Protein AF-R5ISE4-F1 (afdb_monomer)

Nearest PDB structures (foldseek):
  3pyw-assembly1_A  TM=7.118E-01  e=6.726E-05  Bacillus anthracis
  6bt4-assembly1_A  TM=6.914E-01  e=1.531E-04  Bacillus anthracis

pLDDT: mean 82.98, std 17.08, range [31.2, 98.56]

Secondary structure (DSSP, 8-state):
-HHHHHHHHHHHHHHHHHHHHTS--------SS-SS-EEEETT--EEEGGGTEEEETTTTEEEEES-EEE-TT-EESS-EEEEEEE-TT---EEEEEEEESEEEEEPPEE-STT-EEEEEEESEEEEEEE-TT-EEEEE---B-STT-EEEEEEESS-EEEEESSEEEEE--SSSEEEEEEESS-EEE-SSEEEEE-SSEEEEESS-EEE-SEEEEE-SS--EESEE-S-EEEEESS-----EE-S-B-S-EEEEE------------S-TTS-TTSTTHHHHHHHHHTTS---SSSS---TTSBPBHHHHHHHHHHHHHHHHHSS------SSTTHHHHHHHHHTTSS-GGGGG--HHHHTSBPBHHHHHHHHHTT-S-----S---TT-STT--TTSTTHHHHHHHHHTTS---BTTTTB--TTSBPBHHHHHHHHHHHH-GGG-------

Foldseek 3Di:
DLQVLVLVLLVVVLVVLQVVVVPVDDDDDDDLEDCDAAHEALPDWDDPVVQQWTADSPQLEIEGAVHHYAPQVDEAQAADENYEYYHNVLDADEHEYEFHAEYEFEWYEYDHAQYEWERYEHSHEYEYEEEQRTEYAFETEAYDHPSYYWERYEYAYEYEYAYQHEYEFFTYHDNYWEREEYAYEYYYHHHEYEAYTAAYSYDYVYAYEYPDEYEGEYAEDDAHQYYDEEYEYEYCYPHLDHHHHDYYPYHYHYDDPPDPDPDDDPCDLAPPQGSSDPLNVLLCLCVVLVLDDAPDSRHNQQFDFDFQLVLLQSLLQLLCCVPPVGGPFAADVVGSQSSQVSCCVQVLDDPCSNVDDPCNRRDFDFLQNSLSSNLSSDDDQDFQEDDDACLQPAAHPPDRCSVSVVSCCRSQLQQADDLQSHRRRGDGDGNSNSSSSSSCSNDVSSRDYDDHD

Structure (mmCIF, N/CA/C/O backbone):
data_AF-R5ISE4-F1
#
_entry.id   AF-R5ISE4-F1
#
loop_
_atom_site.group_PDB
_atom_site.id
_atom_site.type_symbol
_atom_site.label_atom_id
_atom_site.label_alt_id
_atom_site.label_comp_id
_atom_site.label_asym_id
_atom_site.label_entity_id
_atom_site.label_seq_id
_atom_site.pdbx_PDB_ins_code
_atom_site.Cartn_x
_atom_site.Cartn_y
_atom_site.Cartn_z
_atom_site.occupancy
_atom_site.B_iso_or_equiv
_atom_site.auth_seq_id
_atom_site.auth_comp_id
_atom_site.auth_asym_id
_atom_site.auth_atom_id
_atom_site.pdbx_PDB_model_num
ATOM 1 N N . MET A 1 1 ? 8.170 -8.467 8.537 1.00 49.06 1 MET A N 1
ATOM 2 C CA . MET A 1 1 ? 8.709 -7.917 9.807 1.00 49.06 1 MET A CA 1
ATOM 3 C C . MET A 1 1 ? 7.666 -7.138 10.604 1.00 49.06 1 MET A C 1
ATOM 5 O O . MET A 1 1 ? 7.560 -7.423 11.784 1.00 49.06 1 MET A O 1
ATOM 9 N N . LYS A 1 2 ? 6.871 -6.236 9.996 1.00 55.34 2 LYS A N 1
ATOM 10 C CA . LYS A 1 2 ? 5.809 -5.475 10.695 1.00 55.34 2 LYS A CA 1
ATOM 11 C C . LYS A 1 2 ? 4.768 -6.354 11.404 1.00 55.34 2 LYS A C 1
ATOM 13 O O . LYS A 1 2 ? 4.509 -6.132 12.576 1.00 55.34 2 LYS A O 1
ATOM 18 N N . HIS A 1 3 ? 4.282 -7.409 10.739 1.00 60.47 3 HIS A N 1
ATOM 19 C CA . HIS A 1 3 ? 3.345 -8.383 11.326 1.00 60.47 3 HIS A CA 1
ATOM 20 C C . HIS A 1 3 ? 3.852 -8.967 12.655 1.00 60.47 3 HIS A C 1
ATOM 22 O O . HIS A 1 3 ? 3.143 -8.899 13.637 1.00 60.47 3 HIS A O 1
ATOM 28 N N . ARG A 1 4 ? 5.130 -9.366 12.750 1.00 63.84 4 ARG A N 1
ATOM 29 C CA . ARG A 1 4 ? 5.734 -9.870 14.003 1.00 63.84 4 ARG A CA 1
ATOM 30 C C . ARG A 1 4 ? 5.903 -8.818 15.108 1.00 63.84 4 ARG A C 1
ATOM 32 O O . ARG A 1 4 ? 6.135 -9.201 16.248 1.00 63.84 4 ARG A O 1
ATOM 39 N N . LYS A 1 5 ? 5.857 -7.520 14.787 1.00 76.69 5 LYS A N 1
ATOM 40 C CA . LYS A 1 5 ? 5.962 -6.443 15.785 1.00 76.69 5 LYS A CA 1
ATOM 41 C C . LYS A 1 5 ? 4.611 -6.141 16.438 1.00 76.69 5 LYS A C 1
ATOM 43 O O . LYS A 1 5 ? 4.581 -5.916 17.638 1.00 76.69 5 LYS A O 1
ATOM 48 N N . ILE A 1 6 ? 3.507 -6.187 15.687 1.00 81.00 6 ILE A N 1
ATOM 49 C CA . ILE A 1 6 ? 2.167 -5.855 16.204 1.00 81.00 6 ILE A CA 1
ATOM 50 C C . ILE A 1 6 ? 1.746 -6.698 17.429 1.00 81.00 6 ILE A C 1
ATOM 52 O O . ILE A 1 6 ? 1.313 -6.081 18.402 1.00 81.00 6 ILE A O 1
ATOM 56 N N . PRO A 1 7 ? 1.919 -8.038 17.470 1.00 79.44 7 PRO A N 1
ATOM 57 C CA . PRO A 1 7 ? 1.552 -8.828 18.644 1.00 79.44 7 PRO A CA 1
ATOM 58 C C . PRO A 1 7 ? 2.314 -8.383 19.897 1.00 79.44 7 PRO A C 1
ATOM 60 O O . PRO A 1 7 ? 1.726 -8.241 20.967 1.00 79.44 7 PRO A O 1
ATOM 63 N N . SER A 1 8 ? 3.611 -8.086 19.762 1.00 80.56 8 SER A N 1
ATOM 64 C CA . SER A 1 8 ? 4.436 -7.577 20.865 1.00 80.56 8 SER A CA 1
ATOM 65 C C . SER A 1 8 ? 3.942 -6.223 21.385 1.00 80.56 8 SER A C 1
ATOM 67 O O . SER A 1 8 ? 3.982 -5.976 22.586 1.00 80.56 8 SER A O 1
ATOM 69 N N . LEU A 1 9 ? 3.453 -5.354 20.497 1.00 82.25 9 LEU A N 1
ATOM 70 C CA . LEU A 1 9 ? 2.948 -4.022 20.848 1.00 82.25 9 LEU A CA 1
ATOM 71 C C . LEU A 1 9 ? 1.523 -4.080 21.431 1.00 82.25 9 LEU A C 1
ATOM 73 O O . LEU A 1 9 ? 1.185 -3.307 22.323 1.00 82.25 9 LEU A O 1
ATOM 77 N N . LEU A 1 10 ? 0.690 -5.039 21.015 1.00 81.31 10 LEU A N 1
ATOM 78 C CA . LEU A 1 10 ? -0.605 -5.310 21.662 1.00 81.31 10 LEU A CA 1
ATOM 79 C C . LEU A 1 10 ? -0.458 -5.927 23.045 1.00 81.31 10 LEU A C 1
ATOM 81 O O . LEU A 1 10 ? -1.264 -5.639 23.928 1.00 81.31 10 LEU A O 1
ATOM 85 N N . LEU A 1 11 ? 0.598 -6.706 23.266 1.00 81.25 11 LEU A N 1
ATOM 86 C CA . LEU A 1 11 ? 0.964 -7.134 24.609 1.00 81.25 11 LEU A CA 1
ATOM 87 C C . LEU A 1 11 ? 1.366 -5.938 25.491 1.00 81.25 11 LEU A C 1
ATOM 89 O O . LEU A 1 11 ? 1.089 -5.929 26.684 1.00 81.25 11 LEU A O 1
ATOM 93 N N . ALA A 1 12 ? 1.960 -4.886 24.923 1.00 81.81 12 ALA A N 1
ATOM 94 C CA . ALA A 1 12 ? 2.208 -3.658 25.678 1.00 81.81 12 ALA A CA 1
ATOM 95 C C . ALA A 1 12 ? 0.903 -2.905 26.016 1.00 81.81 12 ALA A C 1
ATOM 97 O O . ALA A 1 12 ? 0.799 -2.309 27.085 1.00 81.81 12 ALA A O 1
ATOM 98 N N . LEU A 1 13 ? -0.121 -2.980 25.157 1.00 82.00 13 LEU A N 1
ATOM 99 C CA . LEU A 1 13 ? -1.455 -2.421 25.421 1.00 82.00 13 LEU A CA 1
ATOM 100 C C . LEU A 1 13 ? -2.214 -3.183 26.528 1.00 82.00 13 LEU A C 1
ATOM 102 O O . LEU A 1 13 ? -3.005 -2.568 27.245 1.00 82.00 13 LEU A O 1
ATOM 106 N N . SER A 1 14 ? -1.946 -4.479 26.743 1.00 81.50 14 SER A N 1
ATOM 107 C CA . SER A 1 14 ? -2.588 -5.248 27.825 1.00 81.50 14 SER A CA 1
ATOM 108 C C . SER A 1 14 ? -2.155 -4.807 29.223 1.00 81.50 14 SER A C 1
ATOM 110 O O . SER A 1 14 ? -2.958 -4.857 30.153 1.00 81.50 14 SER A O 1
ATOM 112 N N . LEU A 1 15 ? -0.937 -4.272 29.370 1.00 77.50 15 LEU A N 1
ATOM 113 C CA . LEU A 1 15 ? -0.469 -3.693 30.635 1.00 77.50 15 LEU A CA 1
ATOM 114 C C . LEU A 1 15 ? -1.393 -2.569 31.127 1.00 77.50 15 LEU A C 1
ATOM 116 O O . LEU A 1 15 ? -1.581 -2.423 32.333 1.00 77.50 15 LEU A O 1
ATOM 120 N N . LEU A 1 16 ? -2.018 -1.812 30.218 1.00 74.06 16 LEU A N 1
ATOM 121 C CA . LEU A 1 16 ? -2.935 -0.725 30.571 1.00 74.06 16 LEU A CA 1
ATOM 122 C C . LEU A 1 16 ? -4.167 -1.238 31.341 1.00 74.06 16 LEU A C 1
ATOM 124 O O . LEU A 1 16 ? -4.618 -0.595 32.289 1.00 74.06 16 LEU A O 1
ATOM 128 N N . VAL A 1 17 ? -4.669 -2.428 30.985 1.00 77.69 17 VAL A N 1
ATOM 129 C CA . VAL A 1 17 ? -5.784 -3.095 31.681 1.00 77.69 17 VAL A CA 1
ATOM 130 C C . VAL A 1 17 ? -5.353 -3.525 33.088 1.00 77.69 17 VAL A C 1
ATOM 132 O O . VAL A 1 17 ? -6.041 -3.223 34.066 1.00 77.69 17 VAL A O 1
ATOM 135 N N . SER A 1 18 ? -4.181 -4.157 33.193 1.00 69.25 18 SER A N 1
ATOM 136 C CA . SER A 1 18 ? -3.605 -4.658 34.449 1.00 69.25 18 SER A CA 1
ATOM 137 C C . SER A 1 18 ? -3.332 -3.533 35.463 1.00 69.25 18 SER A C 1
ATOM 139 O O . SER A 1 18 ? -3.743 -3.601 36.625 1.00 69.25 18 SER A O 1
ATOM 141 N N . LEU A 1 19 ? -2.708 -2.432 35.018 1.00 63.97 19 LEU A N 1
ATOM 142 C CA . LEU A 1 19 ? -2.394 -1.274 35.864 1.00 63.97 19 LEU A CA 1
ATOM 143 C C . LEU A 1 19 ? -3.653 -0.564 36.378 1.00 63.97 19 LEU A C 1
ATOM 145 O O . LEU A 1 19 ? -3.707 -0.191 37.550 1.00 63.97 19 LEU A O 1
ATOM 149 N N . CYS A 1 20 ? -4.680 -0.399 35.544 1.00 59.84 20 CYS A N 1
ATOM 150 C CA . CYS A 1 20 ? -5.935 0.225 35.963 1.00 59.84 20 CYS A CA 1
ATOM 151 C C . CYS A 1 20 ? -6.769 -0.675 36.887 1.00 59.84 20 CYS A C 1
ATOM 153 O O . CYS A 1 20 ? -7.448 -0.157 37.767 1.00 59.84 20 CYS A O 1
ATOM 155 N N . ALA A 1 21 ? -6.684 -2.006 36.785 1.00 56.28 21 ALA A N 1
ATOM 156 C CA . ALA A 1 21 ? -7.348 -2.901 37.737 1.00 56.28 21 ALA A CA 1
ATOM 157 C C . ALA A 1 21 ? -6.797 -2.766 39.173 1.00 56.28 21 ALA A C 1
ATOM 159 O O . ALA A 1 21 ? -7.531 -2.969 40.143 1.00 56.28 21 ALA A O 1
ATOM 160 N N . ALA A 1 22 ? -5.527 -2.365 39.324 1.00 50.56 22 ALA A N 1
ATOM 161 C CA . ALA A 1 22 ? -4.920 -2.071 40.623 1.00 50.56 22 ALA A CA 1
ATOM 162 C C . ALA A 1 22 ? -5.408 -0.743 41.243 1.00 50.56 22 ALA A C 1
ATOM 164 O O . ALA A 1 22 ? -5.290 -0.546 42.454 1.00 50.56 22 ALA A O 1
ATOM 165 N N . PHE A 1 23 ? -5.999 0.149 40.440 1.00 49.22 23 PHE A N 1
ATOM 166 C CA . PHE A 1 23 ? -6.539 1.437 40.868 1.00 49.22 23 PHE A CA 1
ATOM 167 C C . PHE A 1 23 ? -7.982 1.566 40.386 1.00 49.22 23 PHE A C 1
ATOM 169 O O . PHE A 1 23 ? -8.216 2.059 39.291 1.00 49.22 23 PHE A O 1
ATOM 176 N N . ALA A 1 24 ? -8.954 1.148 41.205 1.00 39.16 24 ALA A N 1
ATOM 177 C CA . ALA A 1 24 ? -10.378 1.309 40.902 1.00 39.16 24 ALA A CA 1
ATOM 178 C C . ALA A 1 24 ? -10.687 2.764 40.490 1.00 39.16 24 ALA A C 1
ATOM 180 O O . ALA A 1 24 ? -10.786 3.662 41.332 1.00 39.16 24 ALA A O 1
ATOM 181 N N . LEU A 1 25 ? -10.781 3.006 39.181 1.00 44.25 25 LEU A N 1
ATOM 182 C CA . LEU A 1 25 ? -11.012 4.322 38.609 1.00 44.25 25 LEU A CA 1
ATOM 183 C C . LEU A 1 25 ? -12.498 4.627 38.729 1.00 44.25 25 LEU A C 1
ATOM 185 O O . LEU A 1 25 ? -13.343 4.069 38.039 1.00 44.25 25 LEU A O 1
ATOM 189 N N . ASN A 1 26 ? -12.806 5.522 39.659 1.00 39.78 26 ASN A N 1
ATOM 190 C CA . ASN A 1 26 ? -14.136 6.066 39.852 1.00 39.78 26 ASN A CA 1
ATOM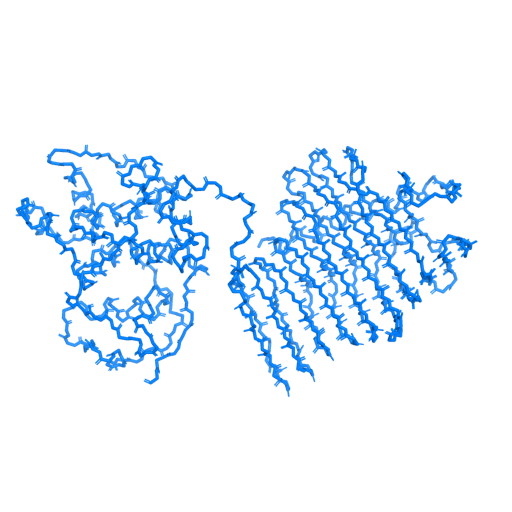 191 C C . ASN A 1 26 ? -14.434 7.009 38.671 1.00 39.78 26 ASN A C 1
ATOM 193 O O . ASN A 1 26 ? -13.916 8.126 38.622 1.00 39.78 26 ASN A O 1
ATOM 197 N N . VAL A 1 27 ? -15.204 6.550 37.684 1.00 47.09 27 VAL A N 1
ATOM 198 C CA . VAL A 1 27 ? -15.584 7.371 36.529 1.00 47.09 27 VAL A CA 1
ATOM 199 C C . VAL A 1 27 ? -16.669 8.363 36.947 1.00 47.09 27 VAL A C 1
ATOM 201 O O . VAL A 1 27 ? -17.799 7.985 37.245 1.00 47.09 27 VAL A O 1
ATOM 204 N N . GLY A 1 28 ? -16.312 9.647 36.967 1.00 35.69 28 GLY A N 1
ATOM 205 C CA . GLY A 1 28 ? -17.230 10.756 37.191 1.00 35.69 28 GLY A CA 1
ATOM 206 C C . GLY A 1 28 ? -17.360 11.671 35.971 1.00 35.69 28 GLY A C 1
ATOM 207 O O . GLY A 1 28 ? -16.357 12.120 35.425 1.00 35.69 28 GLY A O 1
ATOM 208 N N . ALA A 1 29 ? -18.620 12.007 35.688 1.00 34.38 29 ALA A N 1
ATOM 209 C CA . ALA A 1 29 ? -19.163 13.123 34.910 1.00 34.38 29 ALA A CA 1
ATOM 210 C C . ALA A 1 29 ? -19.254 13.002 33.375 1.00 34.38 29 ALA A C 1
ATOM 212 O O . ALA A 1 29 ? -18.267 13.017 32.642 1.00 34.38 29 ALA A O 1
ATOM 213 N N . ALA A 1 30 ? -20.517 13.065 32.939 1.00 38.28 30 ALA A N 1
ATOM 214 C CA . ALA A 1 30 ? -20.996 13.301 31.592 1.00 38.28 30 ALA A CA 1
ATOM 215 C C . ALA A 1 30 ? -20.390 14.580 31.001 1.00 38.28 30 ALA A C 1
ATOM 217 O O . ALA A 1 30 ? -20.840 15.695 31.273 1.00 38.28 30 ALA A O 1
ATOM 218 N N . ASN A 1 31 ? -19.374 14.413 30.166 1.00 41.75 31 ASN A N 1
ATOM 219 C CA . ASN A 1 31 ? -18.958 15.429 29.221 1.00 41.75 31 ASN A CA 1
ATOM 220 C C . ASN A 1 31 ? -18.571 14.717 27.926 1.00 41.75 31 ASN A C 1
ATOM 222 O O . ASN A 1 31 ? -17.892 13.694 27.951 1.00 41.75 31 ASN A O 1
ATOM 226 N N . THR A 1 32 ? -19.004 15.252 26.787 1.00 51.47 32 THR A N 1
ATOM 227 C CA . THR A 1 32 ? -18.749 14.686 25.448 1.00 51.47 32 THR A CA 1
ATOM 228 C C . THR A 1 32 ? -17.256 14.590 25.099 1.00 51.47 32 THR A C 1
ATOM 230 O O . THR A 1 32 ? -16.881 13.938 24.131 1.00 51.47 32 THR A O 1
ATOM 233 N N . THR A 1 33 ? -16.401 15.228 25.901 1.00 54.75 33 THR A N 1
ATOM 234 C CA . THR A 1 33 ? -14.941 15.133 25.882 1.00 54.75 33 THR A CA 1
ATOM 235 C C . THR A 1 33 ? -14.507 14.514 27.210 1.00 54.75 33 THR A C 1
ATOM 237 O O . THR A 1 33 ? -14.440 15.211 28.224 1.00 54.75 33 THR A O 1
ATOM 240 N N . ARG A 1 34 ? -14.278 13.195 27.244 1.00 64.25 34 ARG A N 1
ATOM 241 C CA . ARG A 1 34 ? -13.720 12.537 28.437 1.00 64.25 34 ARG A CA 1
ATOM 242 C C . ARG A 1 34 ? -12.203 12.665 28.390 1.00 64.25 34 ARG A C 1
ATOM 244 O O . ARG A 1 34 ? -11.579 12.291 27.406 1.00 64.25 34 ARG A O 1
ATOM 251 N N . GLU A 1 35 ? -11.607 13.176 29.461 1.00 68.88 35 GLU A N 1
ATOM 252 C CA . GLU A 1 35 ? -10.146 13.306 29.580 1.00 68.88 35 GLU A CA 1
ATOM 253 C C . GLU A 1 35 ? -9.463 11.984 29.977 1.00 68.88 35 GLU A C 1
ATOM 255 O O . GLU A 1 35 ? -8.236 11.864 29.935 1.00 68.88 35 GLU A O 1
ATOM 260 N N . SER A 1 36 ? -10.245 10.968 30.351 1.00 74.06 36 SER A N 1
ATOM 261 C CA . SER A 1 36 ? -9.769 9.647 30.758 1.00 74.06 36 SER A CA 1
ATOM 262 C C . SER A 1 36 ? -10.222 8.542 29.809 1.00 74.06 36 SER A C 1
ATOM 264 O O . SER A 1 36 ? -11.260 8.635 29.148 1.00 74.06 36 SER A O 1
ATOM 266 N N . ASP A 1 37 ? -9.407 7.496 29.769 1.00 81.44 37 ASP A N 1
ATOM 267 C CA . ASP A 1 37 ? -9.650 6.255 29.041 1.00 81.44 37 ASP A CA 1
ATOM 268 C C . ASP A 1 37 ? -10.729 5.430 29.765 1.00 81.44 37 ASP A C 1
ATOM 270 O O . ASP A 1 37 ? -10.844 5.478 30.995 1.00 81.44 37 ASP A O 1
ATOM 274 N N . LEU A 1 38 ? -11.553 4.694 29.013 1.00 86.31 38 LEU A N 1
ATOM 275 C CA . LEU A 1 38 ? -12.547 3.783 29.575 1.00 86.31 38 LEU A CA 1
ATOM 276 C C . LEU A 1 38 ? -11.943 2.383 29.708 1.00 86.31 38 LEU A C 1
ATOM 278 O O . LEU A 1 38 ? -11.849 1.648 28.729 1.00 86.31 38 LEU A O 1
ATOM 282 N N . VAL A 1 39 ? -11.560 2.005 30.925 1.00 86.81 39 VAL A N 1
ATOM 283 C CA . VAL A 1 39 ? -11.027 0.668 31.204 1.00 86.81 39 VAL A CA 1
ATOM 284 C C . VAL A 1 39 ? -12.102 -0.183 31.870 1.00 86.81 39 VAL A C 1
ATOM 286 O O . VAL A 1 39 ? -12.557 0.147 32.961 1.00 86.81 39 VAL A O 1
ATOM 289 N N . LEU A 1 40 ? -12.510 -1.267 31.211 1.00 87.88 40 LEU A N 1
ATOM 290 C CA . LEU A 1 40 ? -13.569 -2.173 31.657 1.00 87.88 40 LEU A CA 1
ATOM 291 C C . LEU A 1 40 ? -12.972 -3.524 32.049 1.00 87.88 40 LEU A C 1
ATOM 293 O O . LEU A 1 40 ? -12.236 -4.137 31.275 1.00 87.88 40 LEU A O 1
ATOM 297 N N . VAL A 1 41 ? -13.315 -4.007 33.243 1.00 85.81 41 VAL A N 1
ATOM 298 C CA . VAL A 1 41 ? -12.778 -5.264 33.783 1.00 85.81 41 VAL A CA 1
ATOM 299 C C . VAL A 1 41 ? -13.872 -6.296 34.048 1.00 85.81 41 VAL A C 1
ATOM 301 O O . VAL A 1 41 ? -14.972 -5.957 34.488 1.00 85.81 41 VAL A O 1
ATOM 304 N N . SER A 1 42 ? -13.565 -7.576 33.831 1.00 80.75 42 SER A N 1
ATOM 305 C CA . SER A 1 42 ? -14.501 -8.713 33.965 1.00 80.75 42 SER A CA 1
ATOM 306 C C . SER A 1 42 ? -14.997 -9.012 35.389 1.00 80.75 42 SER A C 1
ATOM 308 O O . SER A 1 42 ? -15.737 -9.970 35.603 1.00 80.75 42 SER A O 1
ATOM 310 N N . THR A 1 43 ? -14.630 -8.204 36.383 1.00 82.38 43 THR A N 1
ATOM 311 C CA . THR A 1 43 ? -15.027 -8.396 37.786 1.00 82.38 43 THR A CA 1
ATOM 312 C C . THR A 1 43 ? -16.117 -7.437 38.258 1.00 82.38 43 THR A C 1
ATOM 314 O O . THR A 1 43 ? -16.817 -7.758 39.216 1.00 82.38 43 THR A O 1
ATOM 317 N N . ASN A 1 44 ? -16.304 -6.292 37.587 1.00 80.12 44 ASN A N 1
ATOM 318 C CA . ASN A 1 44 ? -17.215 -5.232 38.027 1.00 80.12 44 ASN A CA 1
ATOM 319 C C . ASN A 1 44 ? -18.085 -4.739 36.871 1.00 80.12 44 ASN A C 1
ATOM 321 O O . ASN A 1 44 ? -17.570 -4.341 35.835 1.00 80.12 44 ASN A O 1
ATOM 325 N N . SER A 1 45 ? -19.408 -4.745 37.052 1.00 84.06 45 SER A N 1
ATOM 326 C CA . SER A 1 45 ? -20.340 -4.174 36.069 1.00 84.06 45 SER A CA 1
ATOM 327 C C . SER A 1 45 ? -20.485 -2.666 36.261 1.00 84.06 45 SER A C 1
ATOM 329 O O . SER A 1 45 ? -20.544 -2.190 37.394 1.00 84.06 45 SER A O 1
ATOM 331 N N . GLU A 1 46 ? -20.655 -1.931 35.166 1.00 83.06 46 GLU A N 1
ATOM 332 C CA . GLU A 1 46 ? -20.839 -0.478 35.163 1.00 83.06 46 GLU A CA 1
ATOM 333 C C . GLU A 1 46 ? -22.055 -0.103 34.311 1.00 83.06 46 GLU A C 1
ATOM 335 O O . GLU A 1 46 ? -22.219 -0.569 33.187 1.00 83.06 46 GLU A O 1
ATOM 340 N N . LYS A 1 47 ? -22.962 0.723 34.840 1.00 78.81 47 LYS A N 1
ATOM 341 C CA . LYS A 1 47 ? -24.224 1.063 34.162 1.00 78.81 47 LYS A CA 1
ATOM 342 C C . LYS A 1 47 ? -24.354 2.570 34.005 1.00 78.81 47 LYS A C 1
ATOM 344 O O . LYS A 1 47 ? -24.909 3.226 34.879 1.00 78.81 47 LYS A O 1
ATOM 349 N N . ASN A 1 48 ? -23.911 3.091 32.865 1.00 80.56 48 ASN A N 1
ATOM 350 C CA . ASN A 1 48 ? -23.938 4.518 32.546 1.00 80.56 48 ASN A CA 1
ATOM 351 C C . ASN A 1 48 ? -24.774 4.787 31.289 1.00 80.56 48 ASN A C 1
ATOM 353 O O . ASN A 1 48 ? -24.350 5.473 30.363 1.00 80.56 48 ASN A O 1
ATOM 357 N N . ALA A 1 49 ? -26.008 4.271 31.266 1.00 73.75 49 ALA A N 1
ATOM 358 C CA . ALA A 1 49 ? -26.911 4.425 30.122 1.00 73.75 49 ALA A CA 1
ATOM 359 C C . ALA A 1 49 ? -27.175 5.899 29.748 1.00 73.75 49 ALA A C 1
ATOM 361 O O . ALA A 1 49 ? -27.437 6.193 28.589 1.00 73.75 49 ALA A O 1
ATOM 362 N N . GLY A 1 50 ? -27.066 6.832 30.705 1.00 77.06 50 GLY A N 1
ATOM 363 C CA . GLY A 1 50 ? -27.161 8.274 30.440 1.00 77.06 50 GLY A CA 1
ATOM 364 C C . GLY A 1 50 ? -26.001 8.849 29.616 1.00 77.06 50 GLY A C 1
ATOM 365 O O . GLY A 1 50 ? -26.155 9.912 29.027 1.00 77.06 50 GLY A O 1
ATOM 366 N N . GLU A 1 51 ? -24.869 8.148 29.549 1.00 81.06 51 GLU A N 1
ATOM 367 C CA . GLU A 1 51 ? -23.728 8.459 28.680 1.00 81.06 51 GLU A CA 1
ATOM 368 C C . GLU A 1 51 ? -23.711 7.581 27.419 1.00 81.06 51 GLU A C 1
ATOM 370 O O . GLU A 1 51 ? -22.765 7.649 26.641 1.00 81.06 51 GLU A O 1
ATOM 375 N N . GLY A 1 52 ? -24.736 6.746 27.217 1.00 88.81 52 GLY A N 1
ATOM 376 C CA . GLY A 1 52 ? -24.854 5.872 26.054 1.00 88.81 52 GLY A CA 1
ATOM 377 C C . GLY A 1 52 ? -24.068 4.565 26.153 1.00 88.81 52 GLY A C 1
ATOM 378 O O . GLY A 1 52 ? -23.826 3.940 25.129 1.00 88.81 52 GLY A O 1
ATOM 379 N N . TRP A 1 53 ? -23.645 4.115 27.342 1.00 92.94 53 TRP A N 1
ATOM 380 C CA . TRP A 1 53 ? -22.918 2.843 27.454 1.00 92.94 53 TRP A CA 1
ATOM 381 C C . TRP A 1 53 ? -23.190 2.062 28.747 1.00 92.94 53 TRP A C 1
ATOM 383 O O . TRP A 1 53 ? -23.476 2.621 29.808 1.00 92.94 53 TRP A O 1
ATOM 393 N N . THR A 1 54 ? -23.091 0.734 28.680 1.00 93.19 54 THR A N 1
ATOM 394 C CA . THR A 1 54 ? -23.151 -0.151 29.857 1.00 93.19 54 THR A CA 1
ATOM 395 C C . THR A 1 54 ? -22.208 -1.334 29.705 1.00 93.19 54 THR A C 1
ATOM 397 O O . THR A 1 54 ? -22.152 -1.930 28.635 1.00 93.19 54 THR A O 1
ATOM 400 N N . TRP A 1 55 ? -21.554 -1.731 30.789 1.00 93.94 55 TRP A N 1
ATOM 401 C CA . TRP A 1 55 ? -20.723 -2.922 30.899 1.00 93.94 55 TRP A CA 1
ATOM 402 C C . TRP A 1 55 ? -21.344 -3.930 31.874 1.00 93.94 55 TRP A C 1
ATOM 404 O O . TRP A 1 55 ? -21.549 -3.631 33.053 1.00 93.94 55 TRP A O 1
ATOM 414 N N . ASP A 1 56 ? -21.641 -5.131 31.389 1.00 94.38 56 ASP A N 1
ATOM 415 C CA . ASP A 1 56 ? -22.055 -6.276 32.197 1.00 94.38 56 ASP A CA 1
ATOM 416 C C . ASP A 1 56 ? -20.882 -7.254 32.308 1.00 94.38 56 ASP A C 1
ATOM 418 O O . ASP A 1 56 ? -20.580 -7.994 31.374 1.00 94.38 56 ASP A O 1
ATOM 422 N N . ALA A 1 57 ? -20.221 -7.256 33.464 1.00 90.38 57 ALA A N 1
ATOM 423 C CA . ALA A 1 57 ? -19.075 -8.121 33.728 1.00 90.38 57 ALA A CA 1
ATOM 424 C C . ALA A 1 57 ? -19.451 -9.609 33.835 1.00 90.38 57 ALA A C 1
ATOM 426 O O . ALA A 1 57 ? -18.621 -10.467 33.562 1.00 90.38 57 ALA A O 1
ATOM 427 N N . GLY A 1 58 ? -20.698 -9.933 34.202 1.00 90.62 58 GLY A N 1
ATOM 428 C CA . GLY A 1 58 ? -21.151 -11.322 34.317 1.00 90.62 58 GLY A CA 1
ATOM 429 C C . GLY A 1 58 ? -21.311 -12.008 32.960 1.00 90.62 58 GLY A C 1
ATOM 430 O O . GLY A 1 58 ? -21.188 -13.226 32.864 1.00 90.62 58 GLY A O 1
ATOM 431 N N . THR A 1 59 ? -21.566 -11.221 31.916 1.00 94.81 59 THR A N 1
ATOM 432 C CA . THR A 1 59 ? -21.674 -11.685 30.524 1.00 94.81 59 THR A CA 1
ATOM 433 C C . THR A 1 59 ? -20.563 -11.145 29.621 1.00 94.81 59 THR A C 1
ATOM 435 O O . THR A 1 59 ? -20.614 -11.370 28.414 1.00 94.81 59 THR A O 1
ATOM 438 N N . CYS A 1 60 ? -19.595 -10.408 30.177 1.00 95.44 60 CYS A N 1
ATOM 439 C CA . CYS A 1 60 ? -18.557 -9.671 29.448 1.00 95.44 60 CYS A CA 1
ATOM 440 C C . CYS A 1 60 ? -19.114 -8.880 28.250 1.00 95.44 60 CYS A C 1
ATOM 442 O O . CYS A 1 60 ? -18.577 -8.917 27.141 1.00 95.44 60 CYS A O 1
ATOM 444 N N . THR A 1 61 ? -20.236 -8.188 28.467 1.00 97.19 61 THR A N 1
ATOM 445 C CA . THR A 1 61 ? -20.962 -7.483 27.408 1.00 97.19 61 THR A CA 1
ATOM 446 C C . THR A 1 61 ? -20.887 -5.970 27.584 1.00 97.19 61 THR A C 1
ATOM 448 O O . THR A 1 61 ? -21.398 -5.420 28.560 1.00 97.19 61 THR A O 1
ATOM 451 N N . LEU A 1 62 ? -20.310 -5.282 26.598 1.00 97.31 62 LEU A N 1
ATOM 452 C CA . LEU A 1 62 ? -20.369 -3.828 26.456 1.00 97.31 62 LEU A CA 1
ATOM 453 C C . LEU A 1 62 ? -21.516 -3.471 25.509 1.00 97.31 62 LEU A C 1
ATOM 455 O O . LEU A 1 62 ? -21.512 -3.875 24.356 1.00 97.31 62 LEU A O 1
ATOM 459 N N . THR A 1 63 ? -22.496 -2.699 25.962 1.00 97.06 63 THR A N 1
ATOM 460 C CA . THR A 1 63 ? -23.498 -2.088 25.077 1.00 97.06 63 THR A CA 1
ATOM 461 C C . THR A 1 63 ? -23.137 -0.630 24.849 1.00 97.06 63 THR A C 1
ATOM 463 O O . THR A 1 63 ? -22.942 0.092 25.824 1.00 97.06 63 THR A O 1
ATOM 466 N N . LEU A 1 64 ? -23.077 -0.213 23.586 1.00 96.44 64 LEU A N 1
ATOM 467 C CA . LEU A 1 64 ? -22.946 1.172 23.145 1.00 96.44 64 LEU A CA 1
ATOM 468 C C . LEU A 1 64 ? -24.252 1.580 22.453 1.00 96.44 64 LEU A C 1
ATOM 470 O O . LEU A 1 64 ? -24.710 0.890 21.544 1.00 96.44 64 LEU A O 1
ATOM 474 N N . ASP A 1 65 ? -24.871 2.656 22.919 1.00 95.25 65 ASP A N 1
ATOM 475 C CA . ASP A 1 65 ? -26.148 3.177 22.444 1.00 95.25 65 ASP A CA 1
ATOM 476 C C . ASP A 1 65 ? -26.056 4.694 22.288 1.00 95.25 65 ASP A C 1
ATOM 478 O O . ASP A 1 65 ? -26.122 5.433 23.272 1.00 95.25 65 ASP A O 1
ATOM 482 N N . ASN A 1 66 ? -25.869 5.152 21.048 1.00 93.75 66 ASN A N 1
ATOM 483 C CA . ASN A 1 66 ? -25.594 6.557 20.733 1.00 93.75 66 ASN A CA 1
ATOM 484 C C . ASN A 1 66 ? -24.383 7.119 21.512 1.00 93.75 66 ASN A C 1
ATOM 486 O O . ASN A 1 66 ? -24.367 8.272 21.953 1.00 93.75 66 ASN A O 1
ATOM 490 N N . PHE A 1 67 ? -23.374 6.273 21.727 1.00 93.38 67 PHE A N 1
ATOM 491 C CA . PHE A 1 67 ? -22.198 6.581 22.528 1.00 93.38 67 PHE A CA 1
ATOM 492 C C . PHE A 1 67 ? -21.218 7.476 21.769 1.00 93.38 67 PHE A C 1
ATOM 494 O O . PHE A 1 67 ? -20.857 7.186 20.632 1.00 93.38 67 PHE A O 1
ATOM 501 N N . THR A 1 68 ? -20.697 8.523 22.409 1.00 91.31 68 THR A N 1
ATOM 502 C CA . THR A 1 68 ? -19.569 9.291 21.865 1.00 91.31 68 THR A CA 1
ATOM 503 C C . THR A 1 68 ? -18.491 9.492 22.918 1.00 91.31 68 THR A C 1
ATOM 505 O O . THR A 1 68 ? -18.711 10.149 23.933 1.00 91.31 68 THR A O 1
ATOM 508 N N . LEU A 1 69 ? -17.302 8.976 22.621 1.00 89.69 69 LEU A N 1
ATOM 509 C CA . LEU A 1 69 ? -16.059 9.266 23.319 1.00 89.69 69 LEU A CA 1
ATOM 510 C C . LEU A 1 69 ? -15.127 9.997 22.361 1.00 89.69 69 LEU A C 1
ATOM 512 O O . LEU A 1 69 ? -14.689 9.412 21.373 1.00 89.69 69 LEU A O 1
ATOM 516 N N . ASP A 1 70 ? -14.825 11.262 22.648 1.00 88.62 70 ASP A N 1
ATOM 517 C CA . ASP A 1 70 ? -13.903 12.053 21.836 1.00 88.62 70 ASP A CA 1
ATOM 518 C C . ASP A 1 70 ? -12.717 12.556 22.663 1.00 88.62 70 ASP A C 1
ATOM 520 O O . ASP A 1 70 ? -12.856 13.441 23.510 1.00 88.62 70 ASP A O 1
ATOM 524 N N . GLN A 1 71 ? -11.550 11.964 22.417 1.00 88.56 71 GLN A N 1
ATOM 525 C CA . GLN A 1 71 ? -10.276 12.321 23.034 1.00 88.56 71 GLN A CA 1
ATOM 526 C C . GLN A 1 71 ? -9.307 12.976 22.037 1.00 88.56 71 GLN A C 1
ATOM 528 O O . GLN A 1 71 ? -8.122 13.100 22.340 1.00 88.56 71 GLN A O 1
ATOM 533 N N . SER A 1 72 ? -9.763 13.422 20.859 1.00 86.00 72 SER A N 1
ATOM 534 C CA . SER A 1 72 ? -8.870 13.889 19.783 1.00 86.00 72 SER A CA 1
ATOM 535 C C . SER A 1 72 ? -7.985 15.085 20.162 1.00 86.00 72 SER A C 1
ATOM 537 O O . SER A 1 72 ? -6.992 15.363 19.495 1.00 86.00 72 SER A O 1
ATOM 539 N N . GLY A 1 73 ? -8.373 15.843 21.193 1.00 84.19 73 GLY A N 1
ATOM 540 C CA . GLY A 1 73 ? -7.604 16.969 21.727 1.00 84.19 73 GLY A CA 1
ATOM 541 C C . GLY A 1 73 ? -6.534 16.578 22.750 1.00 84.19 73 GLY A C 1
ATOM 542 O O . GLY A 1 73 ? -5.777 17.445 23.185 1.00 84.19 73 GLY A O 1
ATOM 543 N N . LEU A 1 74 ? -6.473 15.308 23.163 1.00 85.06 74 LEU A N 1
ATOM 544 C CA . LEU A 1 74 ? -5.526 14.830 24.164 1.00 85.06 74 LEU A CA 1
ATOM 545 C C . LEU A 1 74 ? -4.209 14.406 23.513 1.00 85.06 74 LEU A C 1
ATOM 547 O O . LEU A 1 74 ? -4.181 13.758 22.468 1.00 85.06 74 LEU A O 1
ATOM 551 N N . SER A 1 75 ? -3.111 14.741 24.185 1.00 85.56 75 SER A N 1
ATOM 552 C CA . SER A 1 75 ? -1.760 14.304 23.842 1.00 85.56 75 SER A CA 1
ATOM 553 C C . SER A 1 75 ? -1.083 13.784 25.105 1.00 85.56 75 SER A C 1
ATOM 555 O O . SER A 1 75 ? -0.719 14.573 25.978 1.00 85.56 75 SER A O 1
ATOM 557 N N . ARG A 1 76 ? -0.919 12.465 25.218 1.00 83.69 76 ARG A N 1
ATOM 558 C CA . ARG A 1 76 ? -0.371 11.804 26.411 1.00 83.69 76 ARG A CA 1
ATOM 559 C C . ARG A 1 76 ? 1.102 11.435 26.219 1.00 83.69 76 ARG A C 1
ATOM 561 O O . ARG A 1 76 ? 1.553 11.165 25.111 1.00 83.69 76 ARG A O 1
ATOM 568 N N . ALA A 1 77 ? 1.860 11.415 27.312 1.00 82.19 77 ALA A N 1
ATOM 569 C CA . ALA A 1 77 ? 3.266 11.004 27.295 1.00 82.19 77 ALA A CA 1
ATOM 570 C C . ALA A 1 77 ? 3.455 9.475 27.332 1.00 82.19 77 ALA A C 1
ATOM 572 O O . ALA A 1 77 ? 4.590 9.015 27.249 1.00 82.19 77 ALA A O 1
ATOM 573 N N . GLU A 1 78 ? 2.365 8.716 27.455 1.00 81.94 78 GLU A N 1
ATOM 574 C CA . GLU A 1 78 ? 2.328 7.266 27.672 1.00 8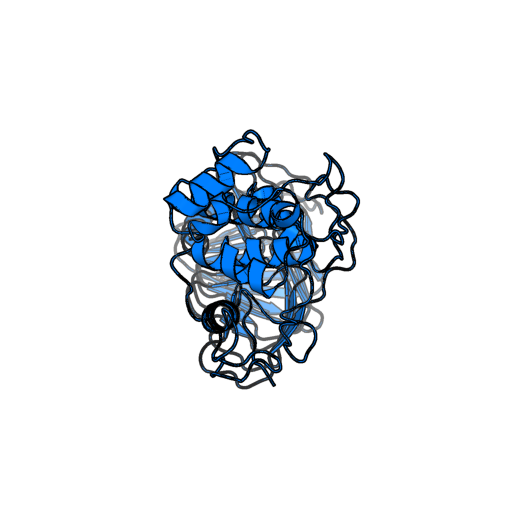1.94 78 GLU A CA 1
ATOM 575 C C . GLU A 1 78 ? 1.288 6.619 26.742 1.00 81.94 78 GLU A C 1
ATOM 577 O O . GLU A 1 78 ? 0.433 7.319 26.187 1.00 81.94 78 GLU A O 1
ATOM 582 N N . THR A 1 79 ? 1.363 5.293 26.588 1.00 85.25 79 THR A N 1
ATOM 583 C CA . THR A 1 79 ? 0.376 4.467 25.874 1.00 85.25 79 THR A CA 1
ATOM 584 C C . THR A 1 79 ? -1.052 4.729 26.356 1.00 85.25 79 THR A C 1
ATOM 586 O O . THR A 1 79 ? -1.288 4.937 27.545 1.00 85.25 79 THR A O 1
ATOM 589 N N . SER A 1 80 ? -2.012 4.725 25.430 1.00 85.06 80 SER A N 1
ATOM 590 C CA . SER A 1 80 ? -3.412 5.049 25.710 1.00 85.06 80 SER A CA 1
ATOM 591 C C . SER A 1 80 ? -4.372 4.285 24.810 1.00 85.06 80 SER A C 1
ATOM 593 O O . SER A 1 80 ? -4.135 4.126 23.610 1.00 85.06 80 SER A O 1
ATOM 595 N N . CYS A 1 81 ? -5.481 3.851 25.405 1.00 89.19 81 CYS A N 1
ATOM 596 C CA . CYS A 1 81 ? -6.592 3.195 24.727 1.00 89.19 81 CYS A CA 1
ATOM 597 C C . CYS A 1 81 ? -7.873 3.936 25.084 1.00 89.19 81 CYS A C 1
ATOM 599 O O . CYS A 1 81 ? -8.244 3.926 26.253 1.00 89.19 81 CYS A O 1
ATOM 601 N N . ALA A 1 82 ? -8.605 4.502 24.124 1.00 91.38 82 ALA A N 1
ATOM 602 C CA . ALA A 1 82 ? -9.864 5.173 24.464 1.00 91.38 82 ALA A CA 1
ATOM 603 C C . ALA A 1 82 ? -10.839 4.213 25.170 1.00 91.38 82 ALA A C 1
ATOM 605 O O . ALA A 1 82 ? -11.471 4.596 26.156 1.00 91.38 82 ALA A O 1
ATOM 606 N N . ILE A 1 83 ? -10.895 2.954 24.724 1.00 92.88 83 ILE A N 1
ATOM 607 C CA . ILE A 1 83 ? -11.511 1.851 25.465 1.00 92.88 83 ILE A CA 1
ATOM 608 C C . ILE A 1 83 ? -10.534 0.676 25.559 1.00 92.88 83 ILE A C 1
ATOM 610 O O . ILE A 1 83 ? -9.993 0.243 24.542 1.00 92.88 83 ILE A O 1
ATOM 614 N N . ALA A 1 84 ? -10.350 0.123 26.757 1.00 91.88 84 ALA A N 1
ATOM 615 C CA . ALA A 1 84 ? -9.621 -1.124 26.984 1.00 91.88 84 ALA A CA 1
ATOM 616 C C . ALA A 1 84 ? -10.473 -2.099 27.806 1.00 91.88 84 ALA A C 1
ATOM 618 O O . ALA A 1 84 ? -11.052 -1.707 28.817 1.00 91.88 84 ALA A O 1
ATOM 619 N N . ILE A 1 85 ? -10.554 -3.361 27.382 1.00 92.75 85 ILE A N 1
ATOM 620 C CA . ILE A 1 85 ? -11.377 -4.393 28.030 1.00 92.75 85 ILE A CA 1
ATOM 621 C C . ILE A 1 85 ? -10.528 -5.636 28.296 1.00 92.75 85 ILE A C 1
ATOM 623 O O . ILE A 1 85 ? -9.835 -6.110 27.396 1.00 92.75 85 ILE A O 1
ATOM 627 N N . GLY A 1 86 ? -10.601 -6.193 29.504 1.00 91.19 86 GLY A N 1
ATOM 628 C CA . GLY A 1 86 ? -9.909 -7.441 29.833 1.00 91.19 86 GLY A CA 1
ATOM 629 C C . GLY A 1 86 ? -10.170 -7.939 31.252 1.00 91.19 86 GLY A C 1
ATOM 630 O O . GLY A 1 86 ? -11.029 -7.417 31.968 1.00 91.19 86 GLY A O 1
ATOM 631 N N . ALA A 1 87 ? -9.433 -8.968 31.663 1.00 87.31 87 ALA A N 1
ATOM 632 C CA . ALA A 1 87 ? -9.448 -9.452 33.038 1.00 87.31 87 ALA A CA 1
ATOM 633 C C . ALA A 1 87 ? -8.320 -8.819 33.876 1.00 87.31 87 ALA A C 1
ATOM 635 O O . ALA A 1 87 ? -7.247 -8.542 33.342 1.00 87.31 87 ALA A O 1
ATOM 636 N N . PRO A 1 88 ? -8.517 -8.623 35.194 1.00 83.12 88 PRO A N 1
ATOM 637 C CA . PRO A 1 88 ? -7.480 -8.092 36.086 1.00 83.12 88 PRO A CA 1
ATOM 638 C C . PRO A 1 88 ? -6.202 -8.934 36.184 1.00 83.12 88 PRO A C 1
ATOM 640 O O . PRO A 1 88 ? -5.166 -8.422 36.591 1.00 83.12 88 PRO A O 1
ATOM 643 N N . ASP A 1 89 ? -6.291 -10.231 35.893 1.00 84.94 89 ASP A N 1
ATOM 644 C CA . ASP A 1 89 ? -5.188 -11.194 35.948 1.00 84.94 89 ASP A CA 1
ATOM 645 C C . ASP A 1 89 ? -4.568 -11.465 34.567 1.00 84.94 89 ASP A C 1
ATOM 647 O O . ASP A 1 89 ? -3.858 -12.455 34.393 1.00 84.94 89 ASP A O 1
ATOM 651 N N . ASP A 1 90 ? -4.865 -10.600 33.593 1.00 83.69 90 ASP A N 1
ATOM 652 C CA . ASP A 1 90 ? -4.459 -10.706 32.191 1.00 83.69 90 ASP A CA 1
ATOM 653 C C . ASP A 1 90 ? -4.941 -11.992 31.490 1.00 83.69 90 ASP A C 1
ATOM 655 O O . ASP A 1 90 ? -4.450 -12.353 30.417 1.00 83.69 90 ASP A O 1
ATOM 659 N N . SER A 1 91 ? -5.931 -12.689 32.062 1.00 88.38 91 SER A N 1
ATOM 660 C CA . SER A 1 91 ? -6.583 -13.800 31.376 1.00 88.38 91 SER A CA 1
ATOM 661 C C . SER A 1 91 ? -7.410 -13.309 30.184 1.00 88.38 91 SER A C 1
ATOM 663 O O . SER A 1 91 ? -8.054 -12.257 30.217 1.00 88.38 91 SER A O 1
ATOM 665 N N . MET A 1 92 ? -7.388 -14.093 29.105 1.00 90.06 92 MET A N 1
ATOM 666 C CA . MET A 1 92 ? -8.209 -13.837 27.923 1.00 90.06 92 MET A CA 1
ATOM 667 C C . MET A 1 92 ? -9.685 -14.051 28.255 1.00 90.06 92 MET A C 1
ATOM 669 O O . MET A 1 92 ? -10.046 -15.084 28.823 1.00 90.06 92 MET A O 1
ATOM 673 N N . ILE A 1 93 ? -10.535 -13.108 27.852 1.00 93.31 93 ILE A N 1
ATOM 674 C CA . ILE A 1 93 ? -11.989 -13.185 28.043 1.00 93.31 93 ILE A CA 1
ATOM 675 C C . ILE A 1 93 ? -12.746 -13.084 26.717 1.00 93.31 93 ILE A C 1
ATOM 677 O O . ILE A 1 93 ? -12.277 -12.457 25.771 1.00 93.31 93 ILE A O 1
ATOM 681 N N . ASP A 1 94 ? -13.940 -13.673 26.665 1.00 96.44 94 ASP A N 1
ATOM 682 C CA . ASP A 1 94 ? -14.847 -13.541 25.523 1.00 96.44 94 ASP A CA 1
ATOM 683 C C . ASP A 1 94 ? -15.731 -12.304 25.709 1.00 96.44 94 ASP A C 1
ATOM 685 O O . ASP A 1 94 ? -16.626 -12.284 26.554 1.00 96.44 94 ASP A O 1
ATOM 689 N N . VAL A 1 95 ? -15.484 -11.261 24.919 1.00 97.81 95 VAL A N 1
ATOM 690 C CA . VAL A 1 95 ? -16.201 -9.985 24.993 1.00 97.81 95 VAL A CA 1
ATOM 691 C C . VAL A 1 95 ? -17.223 -9.877 23.872 1.00 97.81 95 VAL A C 1
ATOM 693 O O . VAL A 1 95 ? -16.902 -10.071 22.700 1.00 97.81 95 VAL A O 1
ATOM 696 N N . THR A 1 96 ? -18.449 -9.476 24.209 1.00 98.44 96 THR A N 1
ATOM 697 C CA . THR A 1 96 ? -19.445 -9.052 23.214 1.00 98.44 96 THR A CA 1
ATOM 698 C C . THR A 1 96 ? -19.655 -7.543 23.285 1.00 98.44 96 THR A C 1
ATOM 700 O O . THR A 1 96 ? -19.958 -7.002 24.343 1.00 98.44 96 THR A O 1
ATOM 703 N N . ILE A 1 97 ? -19.533 -6.853 22.154 1.00 98.44 97 ILE A N 1
ATOM 704 C CA . ILE A 1 97 ? -19.852 -5.431 22.020 1.00 98.44 97 ILE A CA 1
ATOM 705 C C . ILE A 1 97 ? -21.141 -5.304 21.213 1.00 98.44 97 ILE A C 1
ATOM 707 O O . ILE A 1 97 ? -21.175 -5.652 20.037 1.00 98.44 97 ILE A O 1
ATOM 711 N N . VAL A 1 98 ? -22.204 -4.817 21.843 1.00 98.31 98 VAL A N 1
ATOM 712 C CA . VAL A 1 98 ? -23.519 -4.602 21.232 1.00 98.31 98 VAL A CA 1
ATOM 713 C C . VAL A 1 98 ? -23.656 -3.139 20.834 1.00 98.31 98 VAL A C 1
ATOM 715 O O . VAL A 1 98 ? -23.556 -2.258 21.686 1.00 98.31 98 VAL A O 1
ATOM 718 N N . LEU A 1 99 ? -23.920 -2.886 19.557 1.00 97.88 99 LEU A N 1
ATOM 719 C CA . LEU A 1 99 ? -24.099 -1.554 18.990 1.00 97.88 99 LEU A CA 1
ATOM 720 C C . LEU A 1 99 ? -25.583 -1.228 18.819 1.00 97.88 99 LEU A C 1
ATOM 722 O O . LEU A 1 99 ? -26.352 -2.030 18.290 1.00 97.88 99 LEU A O 1
ATOM 726 N N . LYS A 1 100 ? -25.964 -0.021 19.230 1.00 95.31 100 LYS A N 1
ATOM 727 C CA . LYS A 1 100 ? -27.267 0.604 18.988 1.00 95.31 100 LYS A CA 1
ATOM 728 C C . LYS A 1 100 ? -27.057 2.060 18.590 1.00 95.31 100 LYS A C 1
ATOM 730 O O . LYS A 1 100 ? -26.185 2.729 19.146 1.00 95.31 100 LYS A O 1
ATOM 735 N N . GLY A 1 101 ? -27.842 2.548 17.634 1.00 93.38 101 GLY A N 1
ATOM 736 C CA . GLY A 1 101 ? -27.707 3.918 17.134 1.00 93.38 101 GLY A CA 1
ATOM 737 C C . GLY A 1 101 ? -26.288 4.243 16.649 1.00 93.38 101 GLY A C 1
ATOM 738 O O . GLY A 1 101 ? -25.552 3.358 16.209 1.00 93.38 101 GLY A O 1
ATOM 739 N N . GLU A 1 102 ? -25.891 5.511 16.739 1.00 95.06 102 GLU A N 1
ATOM 740 C CA . GLU A 1 102 ? -24.612 5.990 16.199 1.00 95.06 102 GLU A CA 1
ATOM 741 C C . GLU A 1 102 ? -23.520 6.068 17.268 1.00 95.06 102 GLU A C 1
ATOM 743 O O . GLU A 1 102 ? -23.598 6.879 18.188 1.00 95.06 102 GLU A O 1
ATOM 748 N N . ASN A 1 103 ? -22.473 5.249 17.139 1.00 96.56 103 ASN A N 1
ATOM 749 C CA . ASN A 1 103 ? -21.401 5.188 18.132 1.00 96.56 103 ASN A CA 1
ATOM 750 C C . ASN A 1 103 ? -20.079 5.714 17.569 1.00 96.56 103 ASN A C 1
ATOM 752 O O . ASN A 1 103 ? -19.676 5.356 16.461 1.00 96.56 103 ASN A O 1
ATOM 756 N N . LYS A 1 104 ? -19.371 6.535 18.348 1.00 95.38 104 LYS A N 1
ATOM 757 C CA . LYS A 1 104 ? -18.089 7.139 17.975 1.00 95.38 104 LYS A CA 1
ATOM 758 C C . LYS A 1 104 ? -17.070 7.007 19.105 1.00 95.38 104 LYS A C 1
ATOM 760 O O . LYS A 1 104 ? -17.328 7.408 20.235 1.00 95.38 104 LYS A O 1
ATOM 765 N N . ILE A 1 105 ? -15.891 6.495 18.776 1.00 96.06 105 ILE A N 1
ATOM 766 C CA . ILE A 1 105 ? -14.736 6.387 19.667 1.00 96.06 105 ILE A CA 1
ATOM 767 C C . ILE A 1 105 ? -13.559 7.068 18.975 1.00 96.06 105 ILE A C 1
ATOM 769 O O . ILE A 1 105 ? -13.159 6.663 17.886 1.00 96.06 105 ILE A O 1
ATOM 773 N N . VAL A 1 106 ? -12.999 8.100 19.593 1.00 93.00 106 VAL A N 1
ATOM 774 C CA . VAL A 1 106 ? -11.781 8.765 19.127 1.00 93.00 106 VAL A CA 1
ATOM 775 C C . VAL A 1 106 ? -10.773 8.775 20.261 1.00 93.00 106 VAL A C 1
ATOM 777 O O . VAL A 1 106 ? -11.069 9.349 21.308 1.00 93.00 106 VAL A O 1
ATOM 780 N N . SER A 1 107 ? -9.608 8.154 20.066 1.00 92.44 107 SER A N 1
ATOM 781 C CA . SER A 1 107 ? -8.518 8.207 21.045 1.00 92.44 107 SER A CA 1
ATOM 782 C C . SER A 1 107 ? -7.625 9.430 20.853 1.00 92.44 107 SER A C 1
ATOM 784 O O . SER A 1 107 ? -7.578 10.035 19.779 1.00 92.44 107 SER A O 1
ATOM 786 N N . GLY A 1 108 ? -6.925 9.804 21.923 1.00 89.12 108 GLY A N 1
ATOM 787 C CA . GLY A 1 108 ? -5.903 10.845 21.884 1.00 89.12 108 GLY A CA 1
ATOM 788 C C . GLY A 1 108 ? -4.600 10.376 21.238 1.00 89.12 108 GLY A C 1
ATOM 789 O O . GLY A 1 108 ? -4.365 9.180 21.036 1.00 89.12 108 GLY A O 1
ATOM 790 N N . SER A 1 109 ? -3.724 11.330 20.939 1.00 90.94 109 SER A N 1
ATOM 791 C CA . SER A 1 109 ? -2.376 11.052 20.437 1.00 90.94 109 SER A CA 1
ATOM 792 C C . SER A 1 109 ? -1.391 10.787 21.583 1.00 90.94 109 SER A C 1
ATOM 794 O O . SER A 1 109 ? -1.596 11.227 22.717 1.00 90.94 109 SER A O 1
ATOM 796 N N . THR A 1 110 ? -0.281 10.110 21.292 1.00 89.12 110 THR A N 1
ATOM 797 C CA . THR A 1 110 ? 0.805 9.840 22.245 1.00 89.12 110 THR A CA 1
ATOM 798 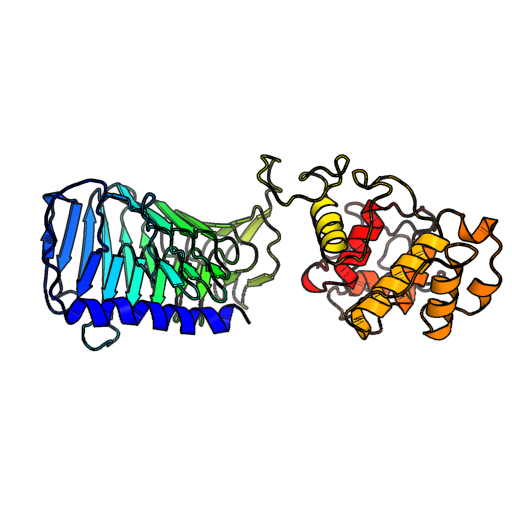C C . THR A 1 110 ? 2.144 10.373 21.735 1.00 89.12 110 THR A C 1
ATOM 800 O O . THR A 1 110 ? 2.469 10.218 20.557 1.00 89.12 110 THR A O 1
ATOM 803 N N . THR A 1 111 ? 2.950 10.984 22.609 1.00 83.75 111 THR A N 1
ATOM 804 C CA . THR A 1 111 ? 4.171 11.721 22.214 1.00 83.75 111 THR A CA 1
ATOM 805 C C . THR A 1 111 ? 5.489 11.180 22.764 1.00 83.75 111 THR A C 1
ATOM 807 O O . THR A 1 111 ? 6.543 11.566 22.260 1.00 83.75 111 THR A O 1
ATOM 810 N N . GLY A 1 112 ? 5.476 10.318 23.784 1.00 73.06 112 GLY A N 1
ATOM 811 C CA . GLY A 1 112 ? 6.709 9.693 24.290 1.00 73.06 112 GLY A CA 1
ATOM 812 C C . GLY A 1 112 ? 7.233 8.584 23.366 1.00 73.06 112 GLY A C 1
ATOM 813 O O . GLY A 1 112 ? 6.486 8.066 22.541 1.00 73.06 112 GLY A O 1
ATOM 814 N N . ALA A 1 113 ? 8.514 8.232 23.505 1.00 66.19 113 ALA A N 1
ATOM 815 C CA . ALA A 1 113 ? 9.141 7.162 22.728 1.00 66.19 113 ALA A CA 1
ATOM 816 C C . ALA A 1 113 ? 8.522 5.793 23.070 1.00 66.19 113 ALA A C 1
ATOM 818 O O . ALA A 1 113 ? 8.282 5.528 24.242 1.00 66.19 113 ALA A O 1
ATOM 819 N N . GLU A 1 114 ? 8.295 4.948 22.056 1.00 68.62 114 GLU A N 1
ATOM 820 C CA . GLU A 1 114 ? 7.728 3.589 22.184 1.00 68.62 114 GLU A CA 1
ATOM 821 C C . GLU A 1 114 ? 6.267 3.529 22.682 1.00 68.62 114 GLU A C 1
ATOM 823 O O . GLU A 1 114 ? 5.816 2.498 23.169 1.00 68.62 114 GLU A O 1
ATOM 828 N N . ASN A 1 115 ? 5.489 4.609 22.536 1.00 84.25 115 ASN A N 1
ATOM 829 C CA . ASN A 1 115 ? 4.085 4.625 22.960 1.00 84.25 115 ASN A CA 1
ATOM 830 C C . ASN A 1 115 ? 3.102 4.161 21.887 1.00 84.25 115 ASN A C 1
ATOM 832 O O . ASN A 1 115 ? 3.391 4.162 20.684 1.00 84.25 115 ASN A O 1
ATOM 836 N N . HIS A 1 116 ? 1.903 3.789 22.337 1.00 89.94 116 HIS A N 1
ATOM 837 C CA . HIS A 1 116 ? 0.833 3.303 21.471 1.00 89.94 116 HIS A CA 1
ATOM 838 C C . HIS A 1 116 ? -0.464 4.088 21.680 1.00 89.94 116 HIS A C 1
ATOM 840 O O . HIS A 1 116 ? -0.846 4.374 22.813 1.00 89.94 116 HIS A O 1
ATOM 846 N N . SER A 1 117 ? -1.165 4.391 20.588 1.00 92.62 117 SER A N 1
ATOM 847 C CA . SER A 1 117 ? -2.526 4.928 20.616 1.00 92.62 117 SER A CA 1
ATOM 848 C C . SER A 1 117 ? -3.494 3.892 20.062 1.00 92.62 117 SER A C 1
ATOM 850 O O . SER A 1 117 ? -3.312 3.378 18.956 1.00 92.62 117 SER A O 1
ATOM 852 N N . CYS A 1 118 ? -4.537 3.590 20.828 1.00 94.56 118 CYS A N 1
ATOM 853 C CA . CYS A 1 118 ? -5.560 2.635 20.445 1.00 94.56 118 CYS A CA 1
ATOM 854 C C . CYS A 1 118 ? -6.967 3.214 20.619 1.00 94.56 118 CYS A C 1
ATOM 856 O O . CYS A 1 118 ? -7.263 3.865 21.621 1.00 94.56 118 CYS A O 1
ATOM 858 N N . GLY A 1 119 ? -7.851 2.979 19.651 1.00 95.25 119 GLY A N 1
ATOM 859 C CA . GLY A 1 119 ? -9.266 3.321 19.794 1.00 95.25 119 GLY A CA 1
ATOM 860 C C . GLY A 1 119 ? -9.983 2.349 20.731 1.00 95.25 119 GLY A C 1
ATOM 861 O O . GLY A 1 119 ? -10.537 2.745 21.755 1.00 95.25 119 GLY A O 1
ATOM 862 N N . LEU A 1 120 ? -9.946 1.064 20.389 1.00 96.31 120 LEU A N 1
ATOM 863 C CA . LEU A 1 120 ? -10.571 -0.016 21.144 1.00 96.31 120 LEU A CA 1
ATOM 864 C C . LEU A 1 120 ? -9.612 -1.201 21.251 1.00 96.31 120 LEU A C 1
ATOM 866 O O . LEU A 1 120 ? -9.235 -1.784 20.235 1.00 96.31 120 LEU A O 1
ATOM 870 N N . PHE A 1 121 ? -9.276 -1.584 22.478 1.00 95.56 121 PHE A N 1
ATOM 871 C CA . PHE A 1 121 ? -8.467 -2.759 22.770 1.00 95.56 121 PHE A CA 1
ATOM 872 C C . PHE A 1 121 ? -9.257 -3.807 23.559 1.00 95.56 121 PHE A C 1
ATOM 874 O O . PHE A 1 121 ? -9.902 -3.478 24.557 1.00 95.56 121 PHE A O 1
ATOM 881 N N . VAL A 1 122 ? -9.162 -5.071 23.145 1.00 95.81 122 VAL A N 1
ATOM 882 C CA . VAL A 1 122 ? -9.709 -6.218 23.882 1.00 95.81 122 VAL A CA 1
ATOM 883 C C . VAL A 1 122 ? -8.621 -7.261 24.115 1.00 95.81 122 VAL A C 1
ATOM 885 O O . VAL A 1 122 ? -7.995 -7.743 23.169 1.00 95.81 122 VAL A O 1
ATOM 888 N N . LEU A 1 123 ? -8.425 -7.635 25.378 1.00 93.56 123 LEU A N 1
ATOM 889 C CA . LEU A 1 123 ? -7.598 -8.769 25.775 1.00 93.56 123 LEU A CA 1
ATOM 890 C C . LEU A 1 123 ? -8.454 -10.046 25.814 1.00 93.56 123 LEU A C 1
ATOM 892 O O . LEU A 1 123 ? -9.127 -10.332 26.805 1.00 93.56 123 LEU A O 1
ATOM 896 N N . GLY A 1 124 ? -8.440 -10.793 24.714 1.00 93.44 124 GLY A N 1
ATOM 897 C CA . GLY A 1 124 ? -9.236 -12.000 24.507 1.00 93.44 124 GLY A CA 1
ATOM 898 C C . GLY A 1 124 ? -10.022 -11.948 23.203 1.00 93.44 124 GLY A C 1
ATOM 899 O O . GLY A 1 124 ? -9.700 -11.162 22.313 1.00 93.44 124 GLY A O 1
ATOM 900 N N . ASN A 1 125 ? -11.050 -12.785 23.082 1.00 97.31 125 ASN A N 1
ATOM 901 C CA . ASN A 1 125 ? -11.883 -12.819 21.884 1.00 97.31 125 ASN A CA 1
ATOM 902 C C . ASN A 1 125 ? -12.913 -11.691 21.923 1.00 97.31 125 ASN A C 1
ATOM 904 O O . ASN A 1 125 ? -13.448 -11.345 22.976 1.00 97.31 125 ASN A O 1
ATOM 908 N N . CYS A 1 126 ? -13.242 -11.138 20.762 1.00 98.38 126 CYS A N 1
ATOM 909 C CA . CYS A 1 126 ? -14.210 -10.063 20.646 1.00 98.38 126 CYS A CA 1
ATOM 910 C C . CYS A 1 126 ? -15.234 -10.343 19.550 1.00 98.38 126 CYS A C 1
ATOM 912 O O . CYS A 1 126 ? -14.898 -10.636 18.400 1.00 98.38 126 CYS A O 1
ATOM 914 N N . LYS A 1 127 ? -16.508 -10.173 19.896 1.00 98.19 127 LYS A N 1
ATOM 915 C CA . LYS A 1 127 ? -17.615 -10.167 18.950 1.00 98.19 127 LYS A CA 1
ATOM 916 C C . LYS A 1 127 ? -18.321 -8.817 18.972 1.00 98.19 127 LYS A C 1
ATOM 918 O O . LYS A 1 127 ? -18.950 -8.469 19.965 1.00 98.19 127 LYS A O 1
ATOM 923 N N . ILE A 1 128 ? -18.278 -8.085 17.866 1.00 98.12 128 ILE A N 1
ATOM 924 C CA . ILE A 1 128 ? -19.030 -6.839 17.683 1.00 98.12 128 ILE A CA 1
ATOM 925 C C . ILE A 1 128 ? -20.326 -7.171 16.945 1.00 98.12 128 ILE A C 1
ATOM 927 O O . ILE A 1 128 ? -20.278 -7.740 15.858 1.00 98.12 128 ILE A O 1
ATOM 931 N N . VAL A 1 129 ? -21.480 -6.833 17.520 1.00 97.25 129 VAL A N 1
ATOM 932 C CA . VAL A 1 129 ? -22.804 -7.089 16.937 1.00 97.25 129 VAL A CA 1
ATOM 933 C C . VAL A 1 129 ? -23.617 -5.812 16.809 1.00 97.25 129 VAL A C 1
ATOM 935 O O . VAL A 1 129 ? -23.621 -4.984 17.715 1.00 97.25 129 VAL A O 1
ATOM 938 N N . GLY A 1 130 ? -24.337 -5.670 15.701 1.00 95.00 130 GLY A N 1
ATOM 939 C CA . GLY A 1 130 ? -25.189 -4.514 15.436 1.00 95.00 130 GLY A CA 1
ATOM 940 C C . GLY A 1 130 ? -26.264 -4.818 14.397 1.00 95.00 130 GLY A C 1
ATOM 941 O O . GLY A 1 130 ? -26.119 -5.730 13.579 1.00 95.00 130 GLY A O 1
ATOM 942 N N . ASP A 1 131 ? -27.365 -4.078 14.446 1.00 91.62 131 ASP A N 1
ATOM 943 C CA . ASP A 1 131 ? -28.404 -4.112 13.416 1.00 91.62 131 ASP A CA 1
ATOM 944 C C . ASP A 1 131 ? -28.141 -3.061 12.321 1.00 91.62 131 ASP A C 1
ATOM 946 O O . ASP A 1 131 ? -27.117 -2.376 12.325 1.00 91.62 131 ASP A O 1
ATOM 950 N N . ALA A 1 132 ? -29.041 -2.971 11.338 1.00 89.25 132 ALA A N 1
ATOM 951 C CA . ALA A 1 132 ? -28.896 -2.086 10.181 1.00 89.25 132 ALA A CA 1
ATOM 952 C C . ALA A 1 132 ? -28.968 -0.591 10.540 1.00 89.25 132 ALA A C 1
ATOM 954 O O . ALA A 1 132 ? -28.477 0.231 9.769 1.00 89.25 132 ALA A O 1
ATOM 955 N N . ASP A 1 133 ? -29.544 -0.258 11.698 1.00 90.12 133 ASP A N 1
ATOM 956 C CA . ASP A 1 133 ? -29.695 1.113 12.189 1.00 90.12 133 ASP A CA 1
ATOM 957 C C . ASP A 1 133 ? -28.539 1.518 13.123 1.00 90.12 133 ASP A C 1
ATOM 959 O O . ASP A 1 133 ? -28.438 2.672 13.546 1.00 90.12 133 ASP A O 1
ATOM 963 N N . SER A 1 134 ? -27.653 0.576 13.454 1.00 94.62 134 SER A N 1
ATOM 964 C CA . SER A 1 134 ? -26.483 0.812 14.293 1.00 94.62 134 SER A CA 1
ATOM 965 C C . SER A 1 134 ? -25.239 1.179 13.477 1.00 94.62 134 SER A C 1
ATOM 967 O O . SER A 1 134 ? -25.043 0.740 12.343 1.00 94.62 134 SER A O 1
ATOM 969 N N . SER A 1 135 ? -24.343 1.970 14.061 1.00 94.62 135 SER A N 1
ATOM 970 C CA . SER A 1 135 ? -23.017 2.209 13.495 1.00 94.62 135 SER A CA 1
ATOM 971 C C . SER A 1 135 ? -21.941 2.317 14.566 1.00 94.62 135 SER A C 1
ATOM 973 O O . SER A 1 135 ? -22.215 2.625 15.731 1.00 94.62 135 SER A O 1
ATOM 975 N N . LEU A 1 136 ? -20.700 2.055 14.157 1.00 97.62 136 LEU A N 1
ATOM 976 C CA . LEU A 1 136 ? -19.511 2.275 14.971 1.00 97.62 136 LEU A CA 1
ATOM 977 C C . LEU A 1 136 ? -18.425 2.953 14.140 1.00 97.62 136 LEU A C 1
ATOM 979 O O . LEU A 1 136 ? -17.951 2.401 13.149 1.00 97.62 136 LEU A O 1
ATOM 983 N N . THR A 1 137 ? -17.993 4.125 14.593 1.00 96.88 137 THR A N 1
ATOM 984 C CA . THR A 1 137 ? -16.816 4.828 14.087 1.00 96.88 137 THR A CA 1
ATOM 985 C C . THR A 1 137 ? -15.710 4.793 15.133 1.00 96.88 137 THR A C 1
ATOM 987 O O . THR A 1 137 ? -15.897 5.302 16.235 1.00 96.88 137 THR A O 1
ATOM 990 N N . VAL A 1 138 ? -14.545 4.249 14.786 1.00 98.12 138 VAL A N 1
ATOM 991 C CA . VAL A 1 138 ? -13.350 4.247 15.639 1.00 98.12 138 VAL A CA 1
ATOM 992 C C . VAL A 1 138 ? -12.218 4.990 14.942 1.00 98.12 138 VAL A C 1
ATOM 994 O O . VAL A 1 138 ? -11.882 4.686 13.798 1.00 98.12 138 VAL A O 1
ATOM 997 N N . VAL A 1 139 ? -11.620 5.964 15.623 1.00 95.31 139 VAL A N 1
ATOM 998 C CA . VAL A 1 139 ? -10.462 6.720 15.136 1.00 95.31 139 VAL A CA 1
ATOM 999 C C . VAL A 1 139 ? -9.377 6.692 16.202 1.00 95.31 139 VAL A C 1
ATOM 1001 O O . VAL A 1 139 ? -9.575 7.248 17.279 1.00 95.31 139 VAL A O 1
ATOM 1004 N N . SER A 1 140 ? -8.235 6.065 15.925 1.00 94.88 140 SER A N 1
ATOM 1005 C CA . SER A 1 140 ? -7.092 6.167 16.833 1.00 94.88 140 SER A CA 1
ATOM 1006 C C . SER A 1 140 ? -6.264 7.421 16.556 1.00 94.88 140 SER A C 1
ATOM 1008 O O . SER A 1 140 ? -6.161 7.876 15.413 1.00 94.88 140 SER A O 1
ATOM 1010 N N . GLY A 1 141 ? -5.686 7.990 17.610 1.00 91.06 141 GLY A N 1
ATOM 1011 C CA . GLY A 1 141 ? -4.765 9.117 17.531 1.00 91.06 141 GLY A CA 1
ATOM 1012 C C . GLY A 1 141 ? -3.395 8.737 16.968 1.00 91.06 141 GLY A C 1
ATOM 1013 O O . GLY A 1 141 ? -3.095 7.573 16.688 1.00 91.06 141 GLY A O 1
ATOM 1014 N N . ASP A 1 142 ? -2.541 9.740 16.801 1.00 90.88 142 ASP A N 1
ATOM 1015 C CA . ASP A 1 142 ? -1.171 9.546 16.324 1.00 90.88 142 ASP A CA 1
ATOM 1016 C C . ASP A 1 142 ? -0.281 9.008 17.452 1.00 90.88 142 ASP A C 1
ATOM 1018 O O . ASP A 1 142 ? -0.460 9.372 18.613 1.00 90.88 142 ASP A O 1
ATOM 1022 N N . ALA A 1 143 ? 0.714 8.187 17.125 1.00 88.88 143 ALA A N 1
ATOM 1023 C CA . ALA A 1 143 ? 1.698 7.689 18.077 1.00 88.88 143 ALA A CA 1
ATOM 1024 C C . ALA A 1 143 ? 3.122 7.985 17.590 1.00 88.88 143 ALA A C 1
ATOM 1026 O O . ALA A 1 143 ? 3.560 7.497 16.547 1.00 88.88 143 ALA A O 1
ATOM 1027 N N . ALA A 1 144 ? 3.866 8.791 18.348 1.00 81.88 144 ALA A N 1
ATOM 1028 C CA . ALA A 1 144 ? 5.253 9.128 18.037 1.00 81.88 144 ALA A CA 1
ATOM 1029 C C . ALA A 1 144 ? 6.248 8.108 18.621 1.00 81.88 144 ALA A C 1
ATOM 1031 O O . ALA A 1 144 ? 5.992 7.500 19.655 1.00 81.88 144 ALA A O 1
ATOM 1032 N N . GLY A 1 145 ? 7.413 7.970 17.983 1.00 78.50 145 GLY A N 1
ATOM 1033 C CA . GLY A 1 145 ? 8.514 7.123 18.453 1.00 78.50 145 GLY A CA 1
ATOM 1034 C C . GLY A 1 145 ? 8.853 5.976 17.503 1.00 78.50 145 GLY A C 1
ATOM 1035 O O . GLY A 1 145 ? 8.089 5.657 16.597 1.00 78.50 145 GLY A O 1
ATOM 1036 N N . ALA A 1 146 ? 10.028 5.375 17.699 1.00 77.94 146 ALA A N 1
ATOM 1037 C CA . ALA A 1 146 ? 10.346 4.098 17.067 1.00 77.94 146 ALA A CA 1
ATOM 1038 C C . ALA A 1 146 ? 9.439 3.012 17.660 1.00 77.94 146 ALA A C 1
ATOM 1040 O O . ALA A 1 146 ? 9.118 3.086 18.845 1.00 77.94 146 ALA A O 1
ATOM 1041 N N . ASP A 1 147 ? 9.013 2.049 16.840 1.00 80.25 147 ASP A N 1
ATOM 1042 C CA . ASP A 1 147 ? 8.110 0.971 17.254 1.00 80.25 147 ASP A CA 1
ATOM 1043 C C . ASP A 1 147 ? 6.752 1.462 17.800 1.00 80.25 147 ASP A C 1
ATOM 1045 O O . ASP A 1 147 ? 6.046 0.724 18.485 1.00 80.25 147 ASP A O 1
ATOM 1049 N N . SER A 1 148 ? 6.347 2.700 17.490 1.00 87.06 148 SER A N 1
ATOM 1050 C CA . SER A 1 148 ? 5.037 3.211 17.886 1.00 87.06 148 SER A CA 1
ATOM 1051 C C . SER A 1 148 ? 3.911 2.513 17.120 1.00 87.06 148 SER A C 1
ATOM 1053 O O . SER A 1 148 ? 4.045 2.162 15.944 1.00 87.06 148 SER A O 1
ATOM 1055 N N . LEU A 1 149 ? 2.772 2.336 17.788 1.00 90.12 149 LEU A N 1
ATOM 1056 C CA . LEU A 1 149 ? 1.595 1.675 17.229 1.00 90.12 149 LEU A CA 1
ATOM 1057 C C . LEU A 1 149 ? 0.408 2.629 17.287 1.00 90.12 149 LEU A C 1
ATOM 1059 O O . LEU A 1 149 ? 0.057 3.115 18.358 1.00 90.12 149 LEU A O 1
ATOM 1063 N N . SER A 1 150 ? -0.236 2.862 16.148 1.00 93.19 150 SER A N 1
ATOM 1064 C CA . SER A 1 150 ? -1.581 3.429 16.104 1.00 93.19 150 SER A CA 1
ATOM 1065 C C . SER A 1 150 ? -2.531 2.377 15.554 1.00 93.19 150 SER A C 1
ATOM 1067 O O . SER A 1 150 ? -2.391 1.948 14.404 1.00 93.19 150 SER A O 1
ATOM 1069 N N . VAL A 1 151 ? -3.473 1.931 16.387 1.00 94.56 151 VAL A N 1
ATOM 1070 C CA . VAL A 1 151 ? -4.432 0.884 16.028 1.00 94.56 151 VAL A CA 1
ATOM 1071 C C . VAL A 1 151 ? -5.867 1.315 16.305 1.00 94.56 151 VAL A C 1
ATOM 1073 O O . VAL A 1 151 ? -6.197 1.746 17.404 1.00 94.56 151 VAL A O 1
ATOM 1076 N N . GLY A 1 152 ? -6.746 1.207 15.310 1.00 96.81 152 GLY A N 1
ATOM 1077 C CA . GLY A 1 152 ? -8.157 1.544 15.499 1.00 96.81 152 GLY A CA 1
ATOM 1078 C C . GLY A 1 152 ? -8.830 0.554 16.451 1.00 96.81 152 GLY A C 1
ATOM 1079 O O . GLY A 1 152 ? -9.226 0.923 17.555 1.00 96.81 152 GLY A O 1
ATOM 1080 N N . ILE A 1 153 ? -8.916 -0.710 16.030 1.00 97.44 153 ILE A N 1
ATOM 1081 C CA . ILE A 1 153 ? -9.407 -1.833 16.839 1.00 97.44 153 ILE A CA 1
ATOM 1082 C C . ILE A 1 153 ? -8.304 -2.888 16.939 1.00 97.44 153 ILE A C 1
ATOM 1084 O O . ILE A 1 153 ? -7.871 -3.428 15.921 1.00 97.44 153 ILE A O 1
ATOM 1088 N N . GLY A 1 154 ? -7.859 -3.183 18.159 1.00 95.62 154 GLY A N 1
ATOM 1089 C CA . GLY A 1 154 ? -6.876 -4.220 18.458 1.00 95.62 154 GLY A CA 1
ATOM 1090 C C . GLY A 1 154 ? -7.469 -5.310 19.344 1.00 95.62 154 GLY A C 1
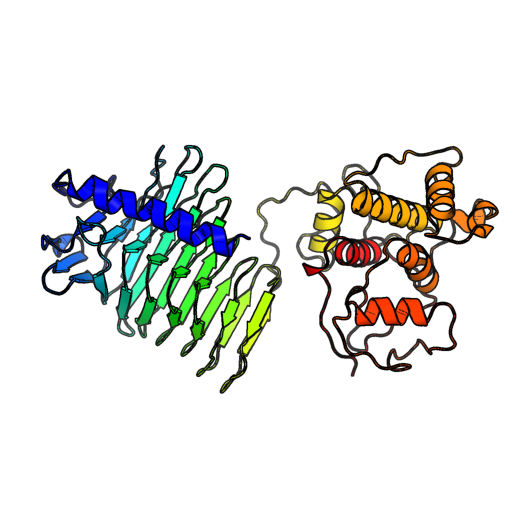ATOM 1091 O O . GLY A 1 154 ? -7.997 -5.017 20.414 1.00 95.62 154 GLY A O 1
ATOM 1092 N N . VAL A 1 155 ? -7.366 -6.567 18.923 1.00 95.88 155 VAL A N 1
ATOM 1093 C CA . VAL A 1 155 ? -7.878 -7.718 19.682 1.00 95.88 155 VAL A CA 1
ATOM 1094 C C . VAL A 1 155 ? -6.769 -8.741 19.880 1.00 95.88 155 VAL A C 1
ATOM 1096 O O . VAL A 1 155 ? -6.148 -9.193 18.923 1.00 95.88 155 VAL A O 1
ATOM 1099 N N . ASN A 1 156 ? -6.497 -9.119 21.124 1.00 92.56 156 ASN A N 1
ATOM 1100 C CA . ASN A 1 156 ? -5.562 -10.199 21.417 1.00 92.56 156 ASN A CA 1
ATOM 1101 C C . ASN A 1 156 ? -6.321 -11.535 21.522 1.00 92.56 156 ASN A C 1
ATOM 1103 O O . ASN A 1 156 ? -6.487 -12.079 22.608 1.00 92.56 156 ASN A O 1
ATOM 1107 N N . GLY A 1 157 ? -6.850 -11.998 20.393 1.00 91.75 157 GLY A N 1
ATOM 1108 C CA . GLY A 1 157 ? -7.718 -13.166 20.247 1.00 91.75 157 GLY A CA 1
ATOM 1109 C C . GLY A 1 157 ? -8.461 -13.109 18.912 1.00 91.75 157 GLY A C 1
ATOM 1110 O O . GLY A 1 157 ? -8.067 -12.351 18.022 1.00 91.75 157 GLY A O 1
ATOM 1111 N N . ASP A 1 158 ? -9.541 -13.874 18.774 1.00 95.00 158 ASP A N 1
ATOM 1112 C CA . ASP A 1 158 ? -10.406 -13.840 17.591 1.00 95.00 158 ASP A CA 1
ATOM 1113 C C . ASP A 1 158 ? -11.262 -12.570 17.563 1.00 95.00 158 ASP A C 1
ATOM 1115 O O . ASP A 1 158 ? -11.825 -12.164 18.582 1.00 95.00 158 ASP A O 1
ATOM 1119 N N . LEU A 1 159 ? -11.435 -11.971 16.383 1.00 96.44 159 LEU A N 1
ATOM 1120 C CA . LEU A 1 159 ? -12.343 -10.842 16.178 1.00 96.44 159 LEU A CA 1
ATOM 1121 C C . LEU A 1 159 ? -13.416 -11.194 15.150 1.00 96.44 159 LEU A C 1
ATOM 1123 O O . LEU A 1 159 ? -13.131 -11.417 13.978 1.00 96.44 159 LEU A O 1
ATOM 1127 N N . THR A 1 160 ? -14.679 -11.159 15.573 1.00 95.31 160 THR A N 1
ATOM 1128 C CA . THR A 1 160 ? -15.839 -11.244 14.680 1.00 95.31 160 THR A CA 1
ATOM 1129 C C . THR A 1 160 ? -16.611 -9.930 14.673 1.00 95.31 160 THR A C 1
ATOM 1131 O O . THR A 1 160 ? -17.156 -9.514 15.693 1.00 95.31 160 THR A O 1
ATOM 1134 N N . ILE A 1 161 ? -16.728 -9.304 13.506 1.00 94.38 161 ILE A N 1
ATOM 1135 C CA . ILE A 1 161 ? -17.575 -8.133 13.273 1.00 94.38 161 ILE A CA 1
ATOM 1136 C C . ILE A 1 161 ? -18.841 -8.606 12.558 1.00 94.38 161 ILE A C 1
ATOM 1138 O O . ILE A 1 161 ? -18.823 -8.874 11.361 1.00 94.38 161 ILE A O 1
ATOM 1142 N N . GLN A 1 162 ? -19.936 -8.737 13.305 1.00 92.81 162 GLN A N 1
ATOM 1143 C CA . GLN A 1 162 ? -21.240 -9.205 12.836 1.00 92.81 162 GLN A CA 1
ATOM 1144 C C . GLN A 1 162 ? -22.296 -8.097 12.977 1.00 92.81 162 GLN A C 1
ATOM 1146 O O . GLN A 1 162 ? -23.190 -8.175 13.821 1.00 92.81 162 GLN A O 1
ATOM 1151 N N . SER A 1 163 ? -22.184 -7.043 12.168 1.00 88.06 163 SER A N 1
ATOM 1152 C CA . SER A 1 163 ? -23.110 -5.904 12.191 1.00 88.06 163 SER A CA 1
ATOM 1153 C C . SER A 1 163 ? -23.688 -5.650 10.812 1.00 88.06 163 SER A C 1
ATOM 1155 O O . SER A 1 163 ? -22.914 -5.469 9.889 1.00 88.06 163 SER A O 1
ATOM 1157 N N . SER A 1 164 ? -25.012 -5.587 10.646 1.00 85.62 164 SER A N 1
ATOM 1158 C CA . SER A 1 164 ? -25.607 -5.205 9.350 1.00 85.62 164 SER A CA 1
ATOM 1159 C C . SER A 1 164 ? -25.555 -3.698 9.065 1.00 85.62 164 SER A C 1
ATOM 1161 O O . SER A 1 164 ? -25.932 -3.272 7.975 1.00 85.62 164 SER A O 1
ATOM 1163 N N . GLY A 1 165 ? -25.121 -2.900 10.040 1.00 85.00 165 GLY A N 1
ATOM 1164 C CA . GLY A 1 165 ? -24.924 -1.461 9.924 1.00 85.00 165 GLY A CA 1
ATOM 1165 C C . GLY A 1 165 ? -23.520 -1.075 9.445 1.00 85.00 165 GLY A C 1
ATOM 1166 O O . GLY A 1 165 ? -22.762 -1.901 8.928 1.00 85.00 165 GLY A O 1
ATOM 1167 N N . MET A 1 166 ? -23.160 0.202 9.598 1.00 88.19 166 MET A N 1
ATOM 1168 C CA . MET A 1 166 ? -21.863 0.722 9.141 1.00 88.19 166 MET A CA 1
ATOM 1169 C C . MET A 1 166 ? -20.785 0.597 10.221 1.00 88.19 166 MET A C 1
ATOM 1171 O O . MET A 1 166 ? -20.946 1.100 11.333 1.00 88.19 166 MET A O 1
ATOM 1175 N N . ILE A 1 167 ? -19.643 0.014 9.861 1.00 94.31 167 ILE A N 1
ATOM 1176 C CA . ILE A 1 167 ? -18.429 0.002 10.682 1.00 94.31 167 ILE A CA 1
ATOM 1177 C C . ILE A 1 167 ? -17.352 0.822 9.971 1.00 94.31 167 ILE A C 1
ATOM 1179 O O . ILE A 1 167 ? -17.009 0.546 8.826 1.00 94.31 167 ILE A O 1
ATOM 1183 N N . SER A 1 168 ? -16.801 1.835 10.631 1.00 93.19 168 SER A N 1
ATOM 1184 C CA . SER A 1 168 ? -15.728 2.671 10.089 1.00 93.19 168 SER A CA 1
ATOM 1185 C C . SER A 1 168 ? -14.565 2.721 11.066 1.00 93.19 168 SER A C 1
ATOM 1187 O O . SER A 1 168 ? -14.730 3.158 12.200 1.00 93.19 168 SER A O 1
ATOM 1189 N N . VAL A 1 169 ? -13.374 2.315 10.635 1.00 96.50 169 VAL A N 1
ATOM 1190 C CA . VAL A 1 169 ? -12.185 2.269 11.492 1.00 96.50 169 VAL A CA 1
ATOM 1191 C C . VAL A 1 169 ? -11.025 2.972 10.810 1.00 96.50 169 VAL A C 1
ATOM 1193 O O . VAL A 1 169 ? -10.668 2.644 9.679 1.00 96.50 169 VAL A O 1
ATOM 1196 N N . LYS A 1 170 ? -10.414 3.932 11.504 1.00 93.31 170 LYS A N 1
ATOM 1197 C CA . LYS A 1 170 ? -9.262 4.685 11.014 1.00 93.31 170 LYS A CA 1
ATOM 1198 C C . LYS A 1 170 ? -8.134 4.692 12.040 1.00 93.31 170 LYS A C 1
ATOM 1200 O O . LYS A 1 170 ? -8.341 5.126 13.167 1.00 93.31 170 LYS A O 1
ATOM 1205 N N . ALA A 1 171 ? -6.944 4.285 11.618 1.00 92.56 171 ALA A N 1
ATOM 1206 C CA . ALA A 1 171 ? -5.731 4.461 12.397 1.00 92.56 171 ALA A CA 1
ATOM 1207 C C . ALA A 1 171 ? -5.057 5.813 12.126 1.00 92.56 171 ALA A C 1
ATOM 1209 O O . ALA A 1 171 ? -5.066 6.315 10.994 1.00 92.56 171 ALA A O 1
ATOM 1210 N N . GLY A 1 172 ? -4.470 6.388 13.172 1.00 89.06 172 GLY A N 1
ATOM 1211 C CA . GLY A 1 172 ? -3.600 7.560 13.110 1.00 89.06 172 GLY A CA 1
ATOM 1212 C C . GLY A 1 172 ? -2.201 7.237 12.576 1.00 89.06 172 GLY A C 1
ATOM 1213 O O . GLY A 1 172 ? -1.909 6.122 12.134 1.00 89.06 172 GLY A O 1
ATOM 1214 N N . HIS A 1 173 ? -1.322 8.233 12.583 1.00 87.12 173 HIS A N 1
ATOM 1215 C CA . HIS A 1 173 ? 0.061 8.119 12.129 1.00 87.12 173 HIS A CA 1
ATOM 1216 C C . HIS A 1 173 ? 0.965 7.494 13.202 1.00 87.12 173 HIS A C 1
ATOM 1218 O O . HIS A 1 173 ? 0.927 7.913 14.354 1.00 87.12 173 HIS A O 1
ATOM 1224 N N . ALA A 1 174 ? 1.797 6.520 12.821 1.00 87.50 174 ALA A N 1
ATOM 1225 C CA . ALA A 1 174 ? 2.762 5.844 13.693 1.00 87.50 174 ALA A CA 1
ATOM 1226 C C . ALA A 1 174 ? 3.845 5.123 12.863 1.00 87.50 174 ALA A C 1
ATOM 1228 O O . ALA A 1 174 ? 3.756 5.114 11.634 1.00 87.50 174 ALA A O 1
ATOM 1229 N N . ASP A 1 175 ? 4.840 4.505 13.518 1.00 84.38 175 ASP A N 1
ATOM 1230 C CA . ASP A 1 175 ? 5.768 3.557 12.867 1.00 84.38 175 ASP A CA 1
ATOM 1231 C C . ASP A 1 175 ? 5.016 2.317 12.341 1.00 84.38 175 ASP A C 1
ATOM 1233 O O . ASP A 1 175 ? 5.369 1.742 11.307 1.00 84.38 175 ASP A O 1
ATOM 1237 N N . ILE A 1 176 ? 3.938 1.936 13.040 1.00 84.88 176 ILE A N 1
ATOM 1238 C CA . ILE A 1 176 ? 2.962 0.942 12.599 1.00 84.88 176 ILE A CA 1
ATOM 1239 C C . ILE A 1 176 ? 1.537 1.490 12.762 1.00 84.88 176 ILE A C 1
ATOM 1241 O O . ILE A 1 176 ? 1.047 1.674 13.872 1.00 84.88 176 ILE A O 1
ATOM 1245 N N . SER A 1 177 ? 0.845 1.715 11.647 1.00 89.06 177 SER A N 1
ATOM 1246 C CA . SER A 1 177 ? -0.534 2.212 11.566 1.00 89.06 177 SER A CA 1
ATOM 1247 C C . SER A 1 177 ? -1.467 1.154 10.971 1.00 89.06 177 SER A C 1
ATOM 1249 O O . SER A 1 177 ? -1.424 0.884 9.768 1.00 89.06 177 SER A O 1
ATOM 1251 N N . CYS A 1 178 ? -2.327 0.555 11.799 1.00 89.19 178 CYS A N 1
ATOM 1252 C CA . CYS A 1 178 ? -3.225 -0.532 11.396 1.00 89.19 178 CYS A CA 1
ATOM 1253 C C . CYS A 1 178 ? -4.675 -0.238 11.796 1.00 89.19 178 CYS A C 1
ATOM 1255 O O . CYS A 1 178 ? -4.947 -0.034 12.973 1.00 89.19 178 CYS A O 1
ATOM 1257 N N . ALA A 1 179 ? -5.635 -0.228 10.865 1.00 92.62 179 ALA A N 1
ATOM 1258 C CA . ALA A 1 179 ? -7.023 0.063 11.246 1.00 92.62 179 ALA A CA 1
ATOM 1259 C C . ALA A 1 179 ? -7.597 -1.034 12.160 1.00 92.62 179 ALA A C 1
ATOM 1261 O O . ALA A 1 179 ? -8.080 -0.727 13.247 1.00 92.62 179 ALA A O 1
ATOM 1262 N N . VAL A 1 180 ? -7.510 -2.302 11.747 1.00 93.25 180 VAL A N 1
ATOM 1263 C CA . VAL A 1 180 ? -7.992 -3.452 12.532 1.00 93.25 180 VAL A CA 1
ATOM 1264 C C . VAL A 1 180 ? -6.922 -4.531 12.619 1.00 93.25 180 VAL A C 1
ATOM 1266 O O . VAL A 1 180 ? -6.455 -5.026 11.597 1.00 93.25 180 VAL A O 1
ATOM 1269 N N . TYR A 1 181 ? -6.569 -4.951 13.826 1.00 92.00 181 TYR A N 1
ATOM 1270 C CA . TYR A 1 181 ? -5.697 -6.101 14.036 1.00 92.00 181 TYR A CA 1
ATOM 1271 C C . TYR A 1 181 ? -6.322 -7.091 15.016 1.00 92.00 181 TYR A C 1
ATOM 1273 O O . TYR A 1 181 ? -6.878 -6.679 16.038 1.00 92.00 181 TYR A O 1
ATOM 1281 N N . CYS A 1 182 ? -6.137 -8.386 14.759 1.00 91.50 182 CYS A N 1
ATOM 1282 C CA . CYS A 1 182 ? -6.319 -9.412 15.778 1.00 91.50 182 CYS A CA 1
ATOM 1283 C C . CYS A 1 182 ? -5.219 -10.491 15.754 1.00 91.50 182 CYS A C 1
ATOM 1285 O O . CYS A 1 182 ? -4.681 -10.799 14.695 1.00 91.50 182 CYS A O 1
ATOM 1287 N N . SER A 1 183 ? -4.862 -11.063 16.907 1.00 87.44 183 SER A N 1
ATOM 1288 C CA . SER A 1 183 ? -3.881 -12.167 16.972 1.00 87.44 183 SER A CA 1
ATOM 1289 C C . SER A 1 183 ? -4.491 -13.542 16.676 1.00 87.44 183 SER A C 1
ATOM 1291 O O . SER A 1 183 ? -3.758 -14.480 16.390 1.00 87.44 183 SER A O 1
ATOM 1293 N N . GLY A 1 184 ? -5.817 -13.673 16.723 1.00 87.31 184 GLY A N 1
ATOM 1294 C CA . GLY A 1 184 ? -6.553 -14.834 16.223 1.00 87.31 184 GLY A CA 1
ATOM 1295 C C . GLY A 1 184 ? -7.139 -14.574 14.840 1.00 87.31 184 GLY A C 1
ATOM 1296 O O . GLY A 1 184 ? -6.666 -13.706 14.099 1.00 87.31 184 GLY A O 1
ATOM 1297 N N . SER A 1 185 ? -8.209 -15.281 14.505 1.00 87.88 185 SER A N 1
ATOM 1298 C CA . SER A 1 185 ? -8.918 -15.162 13.233 1.00 87.88 185 SER A CA 1
ATOM 1299 C C . SER A 1 185 ? -9.803 -13.905 13.166 1.00 87.88 185 SER A C 1
ATOM 1301 O O . SER A 1 185 ? -10.530 -13.571 14.105 1.00 87.88 185 SER A O 1
ATOM 1303 N N . LEU A 1 186 ? -9.778 -13.211 12.024 1.00 89.88 186 LEU A N 1
ATOM 1304 C CA . LEU A 1 186 ? -10.582 -12.020 11.735 1.00 89.88 186 LEU A CA 1
ATOM 1305 C C . LEU A 1 186 ? -11.757 -12.370 10.823 1.00 89.88 186 LEU A C 1
ATOM 1307 O O . LEU A 1 186 ? -11.557 -12.753 9.675 1.00 89.88 186 LEU A O 1
ATOM 1311 N N . THR A 1 187 ? -12.987 -12.160 11.280 1.00 88.69 187 THR A N 1
ATOM 1312 C CA . THR A 1 187 ? -14.198 -12.412 10.490 1.00 88.69 187 THR A CA 1
ATOM 1313 C C . THR A 1 187 ? -15.042 -11.153 10.335 1.00 88.69 187 THR A C 1
ATOM 1315 O O . THR A 1 187 ? -15.462 -10.554 11.323 1.00 88.69 187 THR A O 1
ATOM 1318 N N . PHE A 1 188 ? -15.375 -10.801 9.093 1.00 87.31 188 PHE A N 1
ATOM 1319 C CA . PHE A 1 188 ? -16.403 -9.806 8.772 1.00 87.31 188 PHE A CA 1
ATOM 1320 C C . PHE A 1 188 ? -17.665 -10.526 8.290 1.00 87.31 188 PHE A C 1
ATOM 1322 O O . PHE A 1 188 ? -17.640 -11.177 7.247 1.00 87.31 188 PHE A O 1
ATOM 1329 N N . ALA A 1 189 ? -18.755 -10.426 9.050 1.00 82.56 189 ALA A N 1
ATOM 1330 C CA . ALA A 1 189 ? -19.997 -11.173 8.862 1.00 82.56 189 ALA A CA 1
ATOM 1331 C C . ALA A 1 189 ? -21.233 -10.263 8.994 1.00 82.56 189 ALA A C 1
ATOM 1333 O O . ALA A 1 189 ? -22.055 -10.436 9.892 1.00 82.56 189 ALA A O 1
ATOM 1334 N N . GLY A 1 190 ? -21.368 -9.273 8.117 1.00 72.31 190 GLY A N 1
ATOM 1335 C CA . GLY A 1 190 ? -22.499 -8.346 8.119 1.00 72.31 190 GLY A CA 1
ATOM 1336 C C . GLY A 1 190 ? -22.111 -6.938 7.662 1.00 72.31 190 GLY A C 1
ATOM 1337 O O . GLY A 1 190 ? -21.017 -6.463 7.976 1.00 72.31 190 GLY A O 1
ATOM 1338 N N . GLY A 1 191 ? -23.044 -6.268 6.979 1.00 76.44 191 GLY A N 1
ATOM 1339 C CA . GLY A 1 191 ? -23.062 -4.827 6.753 1.00 76.44 191 GLY A CA 1
ATOM 1340 C C . GLY A 1 191 ? -21.953 -4.313 5.845 1.00 76.44 191 GLY A C 1
ATOM 1341 O O . GLY A 1 191 ? -21.535 -4.956 4.887 1.00 76.44 191 GLY A O 1
ATOM 1342 N N . THR A 1 192 ? -21.508 -3.086 6.108 1.00 80.44 192 THR A N 1
ATOM 1343 C CA . THR A 1 192 ? -20.427 -2.447 5.348 1.00 80.44 192 THR A CA 1
ATOM 1344 C C . THR A 1 192 ? -19.336 -1.981 6.295 1.00 80.44 192 THR A C 1
ATOM 1346 O O . THR A 1 192 ? -19.595 -1.205 7.214 1.00 80.44 192 THR A O 1
ATOM 1349 N N . SER A 1 193 ? -18.104 -2.423 6.043 1.00 85.88 193 SER A N 1
ATOM 1350 C CA . SER A 1 193 ? -16.924 -1.988 6.795 1.00 85.88 193 SER A CA 1
ATOM 1351 C C . SER A 1 193 ? -16.029 -1.088 5.947 1.00 85.88 193 SER A C 1
ATOM 1353 O O . SER A 1 193 ? -15.711 -1.436 4.815 1.00 85.88 193 SER A O 1
ATOM 1355 N N . THR A 1 194 ? -15.601 0.053 6.487 1.00 84.81 194 THR A N 1
ATOM 1356 C CA . THR A 1 194 ? -14.601 0.948 5.886 1.00 84.81 194 THR A CA 1
ATOM 1357 C C . THR A 1 194 ? -13.383 1.026 6.794 1.00 84.81 194 THR A C 1
ATOM 1359 O O . THR A 1 194 ? -13.479 1.516 7.915 1.00 84.81 194 THR A O 1
ATOM 1362 N N . LEU A 1 195 ? -12.234 0.551 6.325 1.00 87.62 195 LEU A N 1
ATOM 1363 C CA . LEU A 1 195 ? -11.015 0.435 7.125 1.00 87.62 195 LEU A CA 1
ATOM 1364 C C . LEU A 1 195 ? -9.906 1.297 6.524 1.00 87.62 195 LEU A C 1
ATOM 1366 O O . LEU A 1 195 ? -9.682 1.277 5.316 1.00 87.62 195 LEU A O 1
ATOM 1370 N N . THR A 1 196 ? -9.206 2.081 7.337 1.00 83.88 196 THR A N 1
ATOM 1371 C CA . THR A 1 196 ? -8.104 2.933 6.873 1.00 83.88 196 THR A CA 1
ATOM 1372 C C . THR A 1 196 ? -6.942 2.911 7.854 1.00 83.88 196 THR A C 1
ATOM 1374 O O . THR A 1 196 ? -7.067 3.422 8.959 1.00 83.88 196 THR A O 1
ATOM 1377 N N . GLY A 1 197 ? -5.792 2.389 7.445 1.00 80.50 197 GLY A N 1
ATOM 1378 C CA . GLY A 1 197 ? -4.542 2.515 8.198 1.00 80.50 197 GLY A CA 1
ATOM 1379 C C . GLY A 1 197 ? -3.388 2.770 7.244 1.00 80.50 197 GLY A C 1
ATOM 1380 O O . GLY A 1 197 ? -3.397 2.272 6.122 1.00 80.50 197 GLY A O 1
ATOM 1381 N N . ALA A 1 198 ? -2.425 3.602 7.642 1.00 76.44 198 ALA A N 1
ATOM 1382 C CA . ALA A 1 198 ? -1.359 4.012 6.729 1.00 76.44 198 ALA A CA 1
ATOM 1383 C C . ALA A 1 198 ? -0.494 2.815 6.312 1.00 76.44 198 ALA A C 1
ATOM 1385 O O . ALA A 1 198 ? -0.161 2.686 5.134 1.00 76.44 198 ALA A O 1
ATOM 1386 N N . ASP A 1 199 ? -0.210 1.909 7.251 1.00 75.75 199 ASP A N 1
ATOM 1387 C CA . ASP A 1 199 ? 0.517 0.677 6.974 1.00 75.75 199 ASP A CA 1
ATOM 1388 C C . ASP A 1 199 ? -0.418 -0.458 6.604 1.00 75.75 199 ASP A C 1
ATOM 1390 O O . ASP A 1 199 ? -0.122 -1.125 5.625 1.00 75.75 199 ASP A O 1
ATOM 1394 N N . ALA A 1 200 ? -1.532 -0.659 7.312 1.00 78.31 200 ALA A N 1
ATOM 1395 C CA . ALA A 1 200 ? -2.477 -1.736 7.030 1.00 78.31 200 ALA A CA 1
ATOM 1396 C C . ALA A 1 200 ? -3.934 -1.353 7.291 1.00 78.31 200 ALA A C 1
ATOM 1398 O O . ALA A 1 200 ? -4.264 -0.739 8.303 1.00 78.31 200 ALA A O 1
ATOM 1399 N N . ALA A 1 201 ? -4.837 -1.771 6.404 1.00 81.81 201 ALA A N 1
ATOM 1400 C CA . ALA A 1 201 ? -6.266 -1.630 6.660 1.00 81.81 201 ALA A CA 1
ATOM 1401 C C . ALA A 1 201 ? -6.752 -2.681 7.672 1.00 81.81 201 ALA A C 1
ATOM 1403 O O . ALA A 1 201 ? -7.404 -2.329 8.653 1.00 81.81 201 ALA A O 1
ATOM 1404 N N . CYS A 1 202 ? -6.377 -3.951 7.489 1.00 84.75 202 CYS A N 1
ATOM 1405 C CA . CYS A 1 202 ? -6.493 -4.953 8.543 1.00 84.75 202 CYS A CA 1
ATOM 1406 C C . CYS A 1 202 ? -5.433 -6.058 8.463 1.00 84.75 202 CYS A C 1
ATOM 1408 O O . CYS A 1 202 ? -4.879 -6.321 7.394 1.00 84.75 202 CYS A O 1
ATOM 1410 N N . MET A 1 203 ? -5.181 -6.727 9.589 1.00 82.31 203 MET A N 1
ATOM 1411 C CA . MET A 1 203 ? -4.235 -7.839 9.717 1.00 82.31 203 MET A CA 1
ATOM 1412 C C . MET A 1 203 ? -4.731 -8.869 10.745 1.00 82.31 203 MET A C 1
ATOM 1414 O O . MET A 1 203 ? -5.403 -8.510 11.708 1.00 82.31 203 MET A O 1
ATOM 1418 N N . SER A 1 204 ? -4.369 -10.134 10.538 1.00 82.94 204 SER A N 1
ATOM 1419 C CA . SER A 1 204 ? -4.571 -11.243 11.476 1.00 82.94 204 SER A CA 1
ATOM 1420 C C . SER A 1 204 ? -3.303 -12.102 11.516 1.00 82.94 204 SER A C 1
ATOM 1422 O O . SER A 1 204 ? -2.566 -12.130 10.522 1.00 82.94 204 SER A O 1
ATOM 1424 N N . ASP A 1 205 ? -3.004 -12.757 12.640 1.00 79.62 205 ASP A N 1
ATOM 1425 C CA . ASP A 1 205 ? -1.943 -13.782 12.698 1.00 79.62 205 ASP A CA 1
ATOM 1426 C C . ASP A 1 205 ? -2.410 -15.152 12.175 1.00 79.62 205 ASP A C 1
ATOM 1428 O O . ASP A 1 205 ? -1.571 -15.994 11.847 1.00 79.62 205 ASP A O 1
ATOM 1432 N N . GLU A 1 206 ? -3.724 -15.343 12.045 1.00 80.81 206 GLU A N 1
ATOM 1433 C CA . GLU A 1 206 ? -4.376 -16.539 11.518 1.00 80.81 206 GLU A CA 1
ATOM 1434 C C . GLU A 1 206 ? -5.178 -16.211 10.239 1.00 80.81 206 GLU A C 1
ATOM 1436 O O . GLU A 1 206 ? -4.643 -15.642 9.283 1.00 80.81 206 GLU A O 1
ATOM 1441 N N . ASP A 1 207 ? -6.455 -16.601 10.193 1.00 78.88 207 ASP A N 1
ATOM 1442 C CA . ASP A 1 207 ? -7.324 -16.475 9.034 1.00 78.88 207 ASP A CA 1
ATOM 1443 C C . ASP A 1 207 ? -8.022 -15.110 8.974 1.00 78.88 207 ASP A C 1
ATOM 1445 O O . ASP A 1 207 ? -8.531 -14.602 9.971 1.00 78.88 207 ASP A O 1
ATOM 1449 N N . ILE A 1 208 ? -8.130 -14.540 7.768 1.00 79.06 208 ILE A N 1
ATOM 1450 C CA . ILE A 1 208 ? -9.041 -13.421 7.485 1.00 79.06 208 ILE A CA 1
ATOM 1451 C C . ILE A 1 208 ? -10.179 -13.940 6.605 1.00 79.06 208 ILE A C 1
ATOM 1453 O O . ILE A 1 208 ? -9.960 -14.348 5.460 1.00 79.06 208 ILE A O 1
ATOM 1457 N N . ILE A 1 209 ? -11.396 -13.885 7.143 1.00 77.00 209 ILE A N 1
ATOM 1458 C CA . ILE A 1 209 ? -12.632 -14.373 6.537 1.00 77.00 209 ILE A CA 1
ATOM 1459 C C . ILE A 1 209 ? -13.517 -13.179 6.176 1.00 77.00 209 ILE A C 1
ATOM 1461 O O . ILE A 1 209 ? -13.985 -12.432 7.041 1.00 77.00 209 ILE A O 1
ATOM 1465 N N . LEU A 1 210 ? -13.776 -13.016 4.877 1.00 76.31 210 LEU A N 1
ATOM 1466 C CA . LEU A 1 210 ? -14.631 -11.954 4.346 1.00 76.31 210 LEU A CA 1
ATOM 1467 C C . LEU A 1 210 ? -15.965 -12.543 3.873 1.00 76.31 210 LEU A C 1
ATOM 1469 O O . LEU A 1 210 ? -16.039 -13.167 2.810 1.00 76.31 210 LEU A O 1
ATOM 1473 N N . ALA A 1 211 ? -17.016 -12.339 4.667 1.00 67.19 211 ALA A N 1
ATOM 1474 C CA . ALA A 1 211 ? -18.384 -12.744 4.348 1.00 67.19 211 ALA A CA 1
ATOM 1475 C C . ALA A 1 211 ? -19.312 -11.548 4.048 1.00 67.19 211 ALA A C 1
ATOM 1477 O O . ALA A 1 211 ? -20.514 -11.757 3.881 1.00 67.19 211 ALA A O 1
ATOM 1478 N N . ASP A 1 212 ? -18.781 -10.323 3.921 1.00 68.44 212 ASP A N 1
ATOM 1479 C CA . ASP A 1 212 ? -19.552 -9.126 3.539 1.00 68.44 212 ASP A CA 1
ATOM 1480 C C . ASP A 1 212 ? -18.722 -8.044 2.807 1.00 68.44 212 ASP A C 1
ATOM 1482 O O . ASP A 1 212 ? -17.543 -8.244 2.505 1.00 68.44 212 ASP A O 1
ATOM 1486 N N . HIS A 1 213 ? -19.341 -6.891 2.526 1.00 69.44 213 HIS A N 1
ATOM 1487 C CA . HIS A 1 213 ? -18.763 -5.739 1.840 1.00 69.44 213 HIS A CA 1
ATOM 1488 C C . HIS A 1 213 ? -17.750 -5.009 2.730 1.00 69.44 213 HIS A C 1
ATOM 1490 O O . HIS A 1 213 ? -18.097 -4.288 3.669 1.00 69.44 213 HIS A O 1
ATOM 1496 N N . VAL A 1 214 ? -16.469 -5.138 2.387 1.00 71.94 214 VAL A N 1
ATOM 1497 C CA . VAL A 1 214 ? -15.363 -4.475 3.089 1.00 71.94 214 VAL A CA 1
ATOM 1498 C C . VAL A 1 214 ? -14.614 -3.560 2.129 1.00 71.94 214 VAL A C 1
ATOM 1500 O O . VAL A 1 214 ? -13.994 -4.038 1.188 1.00 71.94 214 VAL A O 1
ATOM 1503 N N . THR A 1 215 ? -14.651 -2.255 2.398 1.00 72.44 215 THR A N 1
ATOM 1504 C CA . THR A 1 215 ? -13.824 -1.221 1.765 1.00 72.44 215 THR A CA 1
ATOM 1505 C C . THR A 1 215 ? -12.599 -0.954 2.626 1.00 72.44 215 THR A C 1
ATOM 1507 O O . THR A 1 215 ? -12.718 -0.773 3.838 1.00 72.44 215 THR A O 1
ATOM 1510 N N . ALA A 1 216 ? -11.410 -0.898 2.030 1.00 72.62 216 ALA A N 1
ATOM 1511 C CA . ALA A 1 216 ? -10.195 -0.889 2.822 1.00 72.62 216 ALA A CA 1
ATOM 1512 C C . ALA A 1 216 ? -8.981 -0.233 2.163 1.00 72.62 216 ALA A C 1
ATOM 1514 O O . ALA A 1 216 ? -8.597 -0.592 1.053 1.00 72.62 216 ALA A O 1
ATOM 1515 N N . LYS A 1 217 ? -8.337 0.671 2.909 1.00 70.00 217 LYS A N 1
ATOM 1516 C CA . LYS A 1 217 ? -7.263 1.557 2.454 1.00 70.00 217 LYS A CA 1
ATOM 1517 C C . LYS A 1 217 ? -6.017 1.450 3.345 1.00 70.00 217 LYS A C 1
ATOM 1519 O O . LYS A 1 217 ? -6.080 1.774 4.529 1.00 70.00 217 LYS A O 1
ATOM 1524 N N . GLY A 1 218 ? -4.880 1.057 2.766 1.00 61.31 218 GLY A N 1
ATOM 1525 C CA . GLY A 1 218 ? -3.566 1.032 3.429 1.00 61.31 218 GLY A CA 1
ATOM 1526 C C . GLY A 1 218 ? -2.427 0.545 2.524 1.00 61.31 218 GLY A C 1
ATOM 1527 O O . GLY A 1 218 ? -2.695 0.000 1.457 1.00 61.31 218 GLY A O 1
ATOM 1528 N N . ALA A 1 219 ? -1.164 0.768 2.919 1.00 50.69 219 ALA A N 1
ATOM 1529 C CA . ALA A 1 219 ? 0.021 0.462 2.093 1.00 50.69 219 ALA A CA 1
ATOM 1530 C C . ALA A 1 219 ? 0.384 -1.039 2.017 1.00 50.69 219 ALA A C 1
ATOM 1532 O O . ALA A 1 219 ? 1.053 -1.497 1.087 1.00 50.69 219 ALA A O 1
ATOM 1533 N N . SER A 1 220 ? -0.032 -1.822 3.006 1.00 52.59 220 SER A N 1
ATOM 1534 C CA . SER A 1 220 ? 0.212 -3.258 3.111 1.00 52.59 220 SER A CA 1
ATOM 1535 C C . SER A 1 220 ? -0.872 -3.913 3.954 1.00 52.59 220 SER A C 1
ATOM 1537 O O . SER A 1 220 ? -0.993 -3.639 5.136 1.00 52.59 220 SER A O 1
ATOM 1539 N N . GLY A 1 221 ? -1.642 -4.829 3.389 1.00 49.34 221 GLY A N 1
ATOM 1540 C CA . GLY A 1 221 ? -2.483 -5.685 4.216 1.00 49.34 221 GLY A CA 1
ATOM 1541 C C . GLY A 1 221 ? -3.728 -6.104 3.492 1.00 49.34 221 GLY A C 1
ATOM 1542 O O . GLY A 1 221 ? -4.635 -5.298 3.393 1.00 49.34 221 GLY A O 1
ATOM 1543 N N . TYR A 1 222 ? -3.714 -7.347 3.015 1.00 56.84 222 TYR A N 1
ATOM 1544 C CA . TYR A 1 222 ? -4.833 -8.283 2.928 1.00 56.84 222 TYR A CA 1
ATOM 1545 C C . TYR A 1 222 ? -4.249 -9.643 2.517 1.00 56.84 222 TYR A C 1
ATOM 1547 O O . TYR A 1 222 ? -3.781 -9.809 1.390 1.00 56.84 222 TYR A O 1
ATOM 1555 N N . ALA A 1 223 ? -4.275 -10.617 3.426 1.00 49.56 223 ALA A N 1
ATOM 1556 C CA . ALA A 1 223 ? -4.125 -12.028 3.089 1.00 49.56 223 ALA A CA 1
ATOM 1557 C C . ALA A 1 223 ? -5.420 -12.745 3.503 1.00 49.56 223 ALA A C 1
ATOM 1559 O O . ALA A 1 223 ? -5.527 -13.224 4.626 1.00 49.56 223 ALA A O 1
ATOM 1560 N N . ALA A 1 224 ? -6.454 -12.705 2.657 1.00 51.69 224 ALA A N 1
ATOM 1561 C CA . ALA A 1 224 ? -7.727 -13.357 2.965 1.00 51.69 224 ALA A CA 1
ATOM 1562 C C . ALA A 1 224 ? -7.597 -14.854 2.693 1.00 51.69 224 ALA A C 1
ATOM 1564 O O . ALA A 1 224 ? -7.404 -15.250 1.546 1.00 51.69 224 ALA A O 1
ATOM 1565 N N . SER A 1 225 ? -7.701 -15.694 3.717 1.00 51.59 225 SER A N 1
ATOM 1566 C CA . SER A 1 225 ? -7.638 -17.149 3.545 1.00 51.59 225 SER A CA 1
ATOM 1567 C C . SER A 1 225 ? -8.950 -17.735 3.014 1.00 51.59 225 SER A C 1
ATOM 1569 O O . SER A 1 225 ? -8.926 -18.793 2.383 1.00 51.59 225 SER A O 1
ATOM 1571 N N . SER A 1 226 ? -10.076 -17.025 3.185 1.00 52.16 226 SER A N 1
ATOM 1572 C CA . SER A 1 226 ? -11.397 -17.413 2.674 1.00 52.16 226 SER A CA 1
ATOM 1573 C C . SER A 1 226 ? -12.269 -16.204 2.305 1.00 52.16 226 SER A C 1
ATOM 1575 O O . SER A 1 226 ? -12.354 -15.225 3.051 1.00 52.16 226 SER A O 1
ATOM 1577 N N . VAL A 1 227 ? -12.954 -16.289 1.157 1.00 57.28 227 VAL A N 1
ATOM 1578 C CA . VAL A 1 227 ? -13.912 -15.277 0.676 1.00 57.28 227 VAL A CA 1
ATOM 1579 C C . VAL A 1 227 ? -15.217 -15.960 0.264 1.00 57.28 227 VAL A C 1
ATOM 1581 O O . VAL A 1 227 ? -15.252 -16.724 -0.708 1.00 57.28 227 VAL A O 1
ATOM 1584 N N . THR A 1 228 ? -16.300 -15.680 0.993 1.00 53.91 228 THR A N 1
ATOM 1585 C CA . THR A 1 228 ? -17.613 -16.331 0.807 1.00 53.91 228 THR A CA 1
ATOM 1586 C C . THR A 1 228 ? -18.703 -15.402 0.258 1.00 53.91 228 THR A C 1
ATOM 1588 O O . THR A 1 228 ? -19.762 -15.896 -0.138 1.00 53.91 228 THR A O 1
ATOM 1591 N N . SER A 1 229 ? -18.419 -14.098 0.145 1.00 56.47 229 SER A N 1
ATOM 1592 C CA . SER A 1 229 ? -19.294 -13.041 -0.402 1.00 56.47 229 SER A CA 1
ATOM 1593 C C . SER A 1 229 ? -18.540 -12.143 -1.396 1.00 56.47 229 SER A C 1
ATOM 1595 O O . SER A 1 229 ? -17.322 -12.253 -1.518 1.00 56.47 229 SER A O 1
ATOM 1597 N N . ASP A 1 230 ? -19.247 -11.275 -2.131 1.00 51.88 230 ASP A N 1
ATOM 1598 C CA . ASP A 1 230 ? -18.593 -10.303 -3.020 1.00 51.88 230 ASP A CA 1
ATOM 1599 C C . ASP A 1 230 ? -17.879 -9.219 -2.189 1.00 51.88 230 ASP A C 1
ATOM 1601 O O . ASP A 1 230 ? -18.464 -8.625 -1.284 1.00 51.88 230 ASP A O 1
ATOM 1605 N N . VAL A 1 231 ? -16.607 -8.958 -2.496 1.00 54.16 231 VAL A N 1
ATOM 1606 C CA . VAL A 1 231 ? -15.744 -8.020 -1.754 1.00 54.16 231 VAL A CA 1
ATOM 1607 C C . VAL A 1 231 ? -15.299 -6.896 -2.688 1.00 54.16 231 VAL A C 1
ATOM 1609 O O . VAL A 1 231 ? -14.811 -7.173 -3.782 1.00 54.16 231 VAL A O 1
ATOM 1612 N N . THR A 1 232 ? -15.430 -5.631 -2.265 1.00 53.22 232 THR A N 1
ATOM 1613 C CA . THR A 1 232 ? -14.929 -4.460 -3.014 1.00 53.22 232 THR A CA 1
ATOM 1614 C C . THR A 1 232 ? -13.820 -3.754 -2.244 1.00 53.22 232 THR A C 1
ATOM 1616 O O . THR A 1 232 ? -14.085 -2.959 -1.348 1.00 53.22 232 THR A O 1
ATOM 1619 N N . LEU A 1 233 ? -12.570 -3.992 -2.627 1.00 53.53 233 LEU A N 1
ATOM 1620 C CA . LEU A 1 233 ? -11.407 -3.362 -2.008 1.00 53.53 233 LEU A CA 1
ATOM 1621 C C . LEU A 1 233 ? -11.108 -2.039 -2.717 1.00 53.53 233 LEU A C 1
ATOM 1623 O O . LEU A 1 233 ? -10.746 -2.050 -3.892 1.00 53.53 233 LEU A O 1
ATOM 1627 N N . VAL A 1 234 ? -11.248 -0.908 -2.020 1.00 48.38 234 VAL A N 1
ATOM 1628 C CA . VAL A 1 234 ? -10.882 0.417 -2.550 1.00 48.38 234 VAL A CA 1
ATOM 1629 C C . VAL A 1 234 ? -9.607 0.908 -1.882 1.00 48.38 234 VAL A C 1
ATOM 1631 O O . VAL A 1 234 ? -9.643 1.333 -0.730 1.00 48.38 234 VAL A O 1
ATOM 1634 N N . SER A 1 235 ? -8.491 0.864 -2.609 1.00 47.50 235 SER A N 1
ATOM 1635 C CA . SER A 1 235 ? -7.220 1.408 -2.129 1.00 47.50 235 SER A CA 1
ATOM 1636 C C . SER A 1 235 ? -6.875 2.719 -2.826 1.00 47.50 235 SER A C 1
ATOM 1638 O O . SER A 1 235 ? -6.920 2.797 -4.054 1.00 47.50 235 SER A O 1
ATOM 1640 N N . ASP A 1 236 ? -6.443 3.699 -2.029 1.00 38.81 236 ASP A N 1
ATOM 1641 C CA . ASP A 1 236 ? -5.883 4.977 -2.492 1.00 38.81 236 ASP A CA 1
ATOM 1642 C C . ASP A 1 236 ? -4.334 4.990 -2.426 1.00 38.81 236 ASP A C 1
ATOM 1644 O O . ASP A 1 236 ? -3.706 6.022 -2.663 1.00 38.81 236 ASP A O 1
ATOM 1648 N N . ALA A 1 237 ? -3.708 3.860 -2.064 1.00 43.19 237 ALA A N 1
ATOM 1649 C CA . ALA A 1 237 ? -2.256 3.639 -2.031 1.00 43.19 237 ALA A CA 1
ATOM 1650 C C . ALA A 1 237 ? -1.886 2.328 -2.757 1.00 43.19 237 ALA A C 1
ATOM 1652 O O . ALA A 1 237 ? -2.760 1.499 -3.023 1.00 43.19 237 ALA A O 1
ATOM 1653 N N . ASP A 1 238 ? -0.607 2.128 -3.097 1.00 38.88 238 ASP A N 1
ATOM 1654 C CA . ASP A 1 238 ? -0.131 0.856 -3.657 1.00 38.88 238 ASP A CA 1
ATOM 1655 C C . ASP A 1 238 ? -0.462 -0.288 -2.682 1.00 38.88 238 ASP A C 1
ATOM 1657 O O . ASP A 1 238 ? 0.127 -0.386 -1.608 1.00 38.88 238 ASP A O 1
ATOM 1661 N N . VAL A 1 239 ? -1.405 -1.165 -3.042 1.00 42.41 239 VAL A N 1
ATOM 1662 C CA . VAL A 1 239 ? -1.589 -2.444 -2.344 1.00 42.41 239 VAL A CA 1
ATOM 1663 C C . VAL A 1 239 ? -0.405 -3.320 -2.743 1.00 42.41 239 VAL A C 1
ATOM 1665 O O . VAL A 1 239 ? -0.402 -3.925 -3.812 1.00 42.41 239 VAL A O 1
ATOM 1668 N N . THR A 1 240 ? 0.640 -3.337 -1.918 1.00 36.72 240 THR A N 1
ATOM 1669 C CA . THR A 1 240 ? 1.901 -4.050 -2.211 1.00 36.72 240 THR A CA 1
ATOM 1670 C C . THR A 1 240 ? 1.807 -5.568 -2.028 1.00 36.72 240 THR A C 1
ATOM 1672 O O . THR A 1 240 ? 2.684 -6.304 -2.470 1.00 36.72 240 THR A O 1
ATOM 1675 N N . SER A 1 241 ? 0.743 -6.063 -1.391 1.00 40.16 241 SER A N 1
ATOM 1676 C CA . SER A 1 241 ? 0.445 -7.493 -1.287 1.00 40.16 241 SER A CA 1
ATOM 1677 C C . SER A 1 241 ? -1.048 -7.716 -1.047 1.00 40.16 241 SER A C 1
ATOM 1679 O O . SER A 1 241 ? -1.616 -7.230 -0.069 1.00 40.16 241 SER A O 1
ATOM 1681 N N . PHE A 1 242 ? -1.674 -8.451 -1.965 1.00 44.91 242 PHE A N 1
ATOM 1682 C CA . PHE A 1 242 ? -2.994 -9.048 -1.800 1.00 44.91 242 PHE A CA 1
ATOM 1683 C C . PHE A 1 242 ? -2.836 -10.550 -2.038 1.00 44.91 242 PHE A C 1
ATOM 1685 O O . PHE A 1 242 ? -2.562 -10.960 -3.165 1.00 44.91 242 PHE A O 1
ATOM 1692 N N . ALA A 1 243 ? -2.938 -11.363 -0.989 1.00 42.72 243 ALA A N 1
ATOM 1693 C CA . ALA A 1 243 ? -2.888 -12.818 -1.106 1.00 42.72 243 ALA A CA 1
ATOM 1694 C C . ALA A 1 243 ? -4.278 -13.377 -0.806 1.00 42.72 243 ALA A C 1
ATOM 1696 O O . ALA A 1 243 ? -4.724 -13.356 0.335 1.00 42.72 243 ALA A O 1
ATOM 1697 N N . VAL A 1 244 ? -4.990 -13.865 -1.817 1.00 48.44 244 VAL A N 1
ATOM 1698 C CA . VAL A 1 244 ? -6.190 -14.665 -1.553 1.00 48.44 244 VAL A CA 1
ATOM 1699 C C . VAL A 1 244 ? -5.761 -16.119 -1.470 1.00 48.44 244 VAL A C 1
ATOM 1701 O O . VAL A 1 244 ? -5.165 -16.640 -2.410 1.00 48.44 244 VAL A O 1
ATOM 1704 N N . GLY A 1 245 ? -6.015 -16.758 -0.332 1.00 41.94 245 GLY A N 1
ATOM 1705 C CA . GLY A 1 245 ? -5.828 -18.190 -0.140 1.00 41.94 245 GLY A CA 1
ATOM 1706 C C . GLY A 1 245 ? -6.754 -19.023 -1.033 1.00 41.94 245 GLY A C 1
ATOM 1707 O O . GLY A 1 245 ? -7.677 -18.517 -1.669 1.00 41.94 245 GLY A O 1
ATOM 1708 N N . ASN A 1 246 ? -6.490 -20.331 -1.072 1.00 39.78 246 ASN A N 1
ATOM 1709 C CA . ASN A 1 246 ? -6.928 -21.318 -2.074 1.00 39.78 246 ASN A CA 1
ATOM 1710 C C . ASN A 1 246 ? -8.454 -21.562 -2.235 1.00 39.78 246 ASN A C 1
ATOM 1712 O O . ASN A 1 246 ? -8.842 -22.590 -2.792 1.00 39.78 246 ASN A O 1
ATOM 1716 N N . SER A 1 247 ? -9.357 -20.706 -1.747 1.00 43.88 247 SER A N 1
ATOM 1717 C CA . SER A 1 247 ? -10.813 -20.918 -1.849 1.00 43.88 247 SER A CA 1
ATOM 1718 C C . SER A 1 247 ? -11.592 -19.609 -1.980 1.00 43.88 247 SER A C 1
ATOM 1720 O O . SER A 1 247 ? -12.086 -19.040 -1.009 1.00 43.88 247 SER A O 1
ATOM 1722 N N . ILE A 1 248 ? -11.734 -19.156 -3.225 1.00 50.31 248 ILE A N 1
ATOM 1723 C CA . ILE A 1 248 ? -12.589 -18.032 -3.607 1.00 50.31 248 ILE A CA 1
ATOM 1724 C C . ILE A 1 248 ? -13.924 -18.599 -4.103 1.00 50.31 248 ILE A C 1
ATOM 1726 O O . ILE A 1 248 ? -13.968 -19.211 -5.168 1.00 50.31 248 ILE A O 1
ATOM 1730 N N . ALA A 1 249 ? -15.018 -18.412 -3.357 1.00 44.41 249 ALA A N 1
ATOM 1731 C CA . ALA A 1 249 ? -16.356 -18.824 -3.808 1.00 44.41 249 ALA A CA 1
ATOM 1732 C C . ALA A 1 249 ? -17.117 -17.708 -4.563 1.00 44.41 249 ALA A C 1
ATOM 1734 O O . ALA A 1 249 ? -18.153 -17.981 -5.177 1.00 44.41 249 ALA A O 1
ATOM 1735 N N . LYS A 1 250 ? -16.635 -16.455 -4.493 1.00 53.16 250 LYS A N 1
ATOM 1736 C CA . LYS A 1 250 ? -17.312 -15.220 -4.946 1.00 53.16 250 LYS A CA 1
ATOM 1737 C C . LYS A 1 250 ? -16.341 -14.173 -5.509 1.00 53.16 250 LYS A C 1
ATOM 1739 O O . LYS A 1 250 ? -15.135 -14.371 -5.472 1.00 53.16 250 LYS A O 1
ATOM 1744 N N . THR A 1 251 ? -16.845 -13.079 -6.080 1.00 51.12 251 THR A N 1
ATOM 1745 C CA . THR A 1 251 ? -16.007 -12.110 -6.807 1.00 51.12 251 THR A CA 1
ATOM 1746 C C . THR A 1 251 ? -15.269 -11.185 -5.839 1.00 51.12 251 THR A C 1
ATOM 1748 O O . THR A 1 251 ? -15.891 -10.522 -5.013 1.00 51.12 251 THR A O 1
ATOM 1751 N N . VAL A 1 252 ? -13.948 -11.061 -5.982 1.00 55.28 252 VAL A N 1
ATOM 1752 C CA . VAL A 1 252 ? -13.179 -9.975 -5.356 1.00 55.28 252 VAL A CA 1
ATOM 1753 C C . VAL A 1 252 ? -12.927 -8.900 -6.407 1.00 55.28 252 VAL A C 1
ATOM 1755 O O . VAL A 1 252 ? -12.216 -9.135 -7.381 1.00 55.28 252 VAL A O 1
ATOM 1758 N N . THR A 1 253 ? -13.499 -7.715 -6.210 1.00 52.72 253 THR A N 1
ATOM 1759 C CA . THR A 1 253 ? -13.240 -6.540 -7.047 1.00 52.72 253 THR A CA 1
ATOM 1760 C C . THR A 1 253 ? -12.241 -5.641 -6.334 1.00 52.72 253 THR A C 1
ATOM 1762 O O . THR A 1 253 ? -12.534 -5.091 -5.275 1.00 52.72 253 THR A O 1
ATOM 1765 N N . VAL A 1 254 ? -11.052 -5.482 -6.910 1.00 53.34 254 VAL A N 1
ATOM 1766 C CA . VAL A 1 254 ? -10.057 -4.518 -6.427 1.00 53.34 254 VAL A CA 1
ATOM 1767 C C . VAL A 1 254 ? -10.196 -3.248 -7.254 1.00 53.34 254 VAL A C 1
ATOM 1769 O O . VAL A 1 254 ? -9.779 -3.195 -8.410 1.00 53.34 254 VAL A O 1
ATOM 1772 N N . THR A 1 255 ? -10.794 -2.222 -6.662 1.00 44.88 255 THR A N 1
ATOM 1773 C CA . THR A 1 255 ? -10.923 -0.901 -7.270 1.00 44.88 255 THR A CA 1
ATOM 1774 C C . THR A 1 255 ? -9.783 -0.034 -6.763 1.00 44.88 255 THR A C 1
ATOM 1776 O O . THR A 1 255 ? -9.855 0.584 -5.705 1.00 44.88 255 THR A O 1
ATOM 1779 N N . TYR A 1 256 ? -8.701 0.029 -7.527 1.00 40.44 256 TYR A N 1
ATOM 1780 C CA . TYR A 1 256 ? -7.696 1.058 -7.307 1.00 40.44 256 TYR A CA 1
ATOM 1781 C C . TYR A 1 256 ? -8.260 2.392 -7.797 1.00 40.44 256 TYR A C 1
ATOM 1783 O O . TYR A 1 256 ? -8.327 2.647 -9.002 1.00 40.44 256 TYR A O 1
ATOM 1791 N N . THR A 1 257 ? -8.686 3.239 -6.863 1.00 37.88 257 THR A N 1
ATOM 1792 C CA . THR A 1 257 ? -8.951 4.637 -7.186 1.00 37.88 257 THR A CA 1
ATOM 1793 C C . THR A 1 257 ? -7.629 5.349 -6.996 1.00 37.88 257 THR A C 1
ATOM 1795 O O . THR A 1 257 ? -7.263 5.689 -5.875 1.00 37.88 257 THR A O 1
ATOM 1798 N N . ALA A 1 258 ? -6.882 5.550 -8.087 1.00 35.88 258 ALA A N 1
ATOM 1799 C CA . ALA A 1 258 ? -5.773 6.496 -8.063 1.00 35.88 258 ALA A CA 1
ATOM 1800 C C . ALA A 1 258 ? -6.313 7.787 -7.426 1.00 35.88 258 ALA A C 1
ATOM 1802 O O . ALA A 1 258 ? -7.295 8.327 -7.951 1.00 35.88 258 ALA A O 1
ATOM 1803 N N . PRO A 1 259 ? -5.785 8.237 -6.274 1.00 33.81 259 PRO A N 1
ATOM 1804 C CA . PRO A 1 259 ? -6.397 9.335 -5.553 1.00 33.81 259 PRO A CA 1
ATOM 1805 C C . PRO A 1 259 ? -6.508 10.534 -6.491 1.00 33.8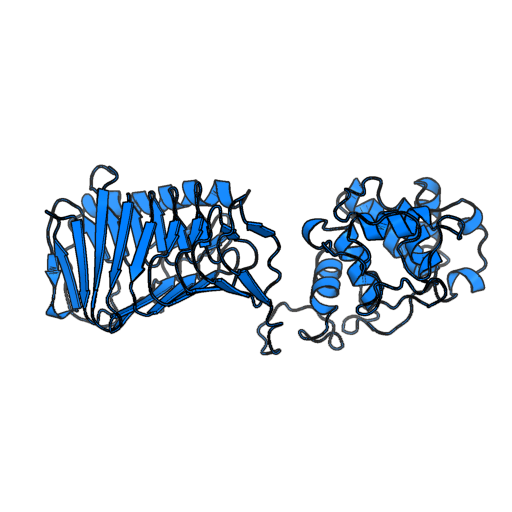1 259 PRO A C 1
ATOM 1807 O O . PRO A 1 259 ? -5.520 10.962 -7.093 1.00 33.81 259 PRO A O 1
ATOM 1810 N N . ALA A 1 260 ? -7.721 11.080 -6.624 1.00 34.66 260 ALA A N 1
ATOM 1811 C CA . ALA A 1 260 ? -7.891 12.399 -7.206 1.00 34.66 260 ALA A CA 1
ATOM 1812 C C . ALA A 1 260 ? -7.022 13.342 -6.374 1.00 34.66 260 ALA A C 1
ATOM 1814 O O . ALA A 1 260 ? -7.243 13.476 -5.170 1.00 34.66 260 ALA A O 1
ATOM 1815 N N . ALA A 1 261 ? -5.995 13.916 -7.001 1.00 32.81 261 ALA A N 1
ATOM 1816 C CA . ALA A 1 261 ? -4.978 14.723 -6.349 1.00 32.81 261 ALA A CA 1
ATOM 1817 C C . ALA A 1 261 ? -5.612 15.827 -5.485 1.00 32.81 261 ALA A C 1
ATOM 1819 O O . ALA A 1 261 ? -5.951 16.904 -5.962 1.00 32.81 261 ALA A O 1
ATOM 1820 N N . SER A 1 262 ? -5.758 15.540 -4.195 1.00 31.20 262 SER A N 1
ATOM 1821 C CA . SER A 1 262 ? -6.054 16.489 -3.130 1.00 31.20 262 SER A CA 1
ATOM 1822 C C . SER A 1 262 ? -4.946 16.284 -2.114 1.00 31.20 262 SER A C 1
ATOM 1824 O O . SER A 1 262 ? -4.889 15.271 -1.421 1.00 31.20 262 SER A O 1
ATOM 1826 N N . GLY A 1 263 ? -3.957 17.171 -2.180 1.00 37.12 263 GLY A N 1
ATOM 1827 C CA . GLY A 1 263 ? -2.670 16.977 -1.537 1.00 37.12 263 GLY A CA 1
ATOM 1828 C C . GLY A 1 263 ? -2.698 17.137 -0.024 1.00 37.12 263 GLY A C 1
ATOM 1829 O O . GLY A 1 263 ? -3.387 18.007 0.494 1.00 37.12 263 GLY A O 1
ATOM 1830 N N . THR A 1 264 ? -1.814 16.382 0.629 1.00 35.56 264 THR A N 1
ATOM 1831 C CA . THR A 1 264 ? -1.003 16.822 1.772 1.00 35.56 264 THR A CA 1
ATOM 1832 C C . THR A 1 264 ? 0.330 16.044 1.802 1.00 35.56 264 THR A C 1
ATOM 1834 O O . THR A 1 264 ? 0.423 14.934 2.305 1.00 35.56 264 THR A O 1
ATOM 1837 N N . GLY A 1 265 ? 1.377 16.649 1.222 1.00 42.94 265 GLY A N 1
ATOM 1838 C CA . GLY A 1 265 ? 2.770 16.615 1.703 1.00 42.94 265 GLY A CA 1
ATOM 1839 C C . GLY A 1 265 ? 3.533 15.287 1.848 1.00 42.94 265 GLY A C 1
ATOM 1840 O O . GLY A 1 265 ? 3.785 14.847 2.962 1.00 42.94 265 GLY A O 1
ATOM 1841 N N . GLN A 1 266 ? 4.098 14.774 0.751 1.00 46.56 266 GLN A N 1
ATOM 1842 C CA . GLN A 1 266 ? 5.420 14.125 0.768 1.00 46.56 266 GLN A CA 1
ATOM 1843 C C . GLN A 1 266 ? 6.306 14.908 -0.206 1.00 46.56 266 GLN A C 1
ATOM 1845 O O . GLN A 1 266 ? 6.142 14.831 -1.422 1.00 46.56 266 GLN A O 1
ATOM 1850 N N . ASN A 1 267 ? 7.146 15.790 0.339 1.00 62.00 267 ASN A N 1
ATOM 1851 C CA . ASN A 1 267 ? 7.666 16.959 -0.375 1.00 62.00 267 ASN A CA 1
ATOM 1852 C C . ASN A 1 267 ? 8.860 16.611 -1.289 1.00 62.00 267 ASN A C 1
ATOM 1854 O O . ASN A 1 267 ? 10.008 16.938 -0.994 1.00 62.00 267 ASN A O 1
ATOM 1858 N N . MET A 1 268 ? 8.595 15.918 -2.399 1.00 75.62 268 MET A N 1
ATOM 1859 C CA . MET A 1 268 ? 9.528 15.841 -3.526 1.00 75.62 268 MET A CA 1
ATOM 1860 C C . MET A 1 268 ? 9.620 17.225 -4.183 1.00 75.62 268 MET A C 1
ATOM 1862 O O . MET A 1 268 ? 8.579 17.822 -4.456 1.00 75.62 268 MET A O 1
ATOM 1866 N N . PRO A 1 269 ? 10.823 17.759 -4.465 1.00 81.19 269 PRO A N 1
ATOM 1867 C CA . PRO A 1 269 ? 10.978 19.162 -4.853 1.00 81.19 269 PRO A CA 1
ATOM 1868 C C . PRO A 1 269 ? 10.553 19.446 -6.305 1.00 81.19 269 PRO A C 1
ATOM 1870 O O . PRO A 1 269 ? 10.591 20.594 -6.747 1.00 81.19 269 PRO A O 1
ATOM 1873 N N . PHE A 1 270 ? 10.173 18.417 -7.068 1.00 87.00 270 PHE A N 1
ATOM 1874 C CA . PHE A 1 270 ? 9.894 18.528 -8.494 1.00 87.00 270 PHE A CA 1
ATOM 1875 C C . PHE A 1 270 ? 8.484 19.050 -8.762 1.00 87.00 270 PHE A C 1
ATOM 1877 O O . PHE A 1 270 ? 7.493 18.341 -8.633 1.00 87.00 270 PHE A O 1
ATOM 1884 N N . THR A 1 271 ? 8.419 20.305 -9.188 1.00 87.12 271 THR A N 1
ATOM 1885 C CA . THR A 1 271 ? 7.175 21.015 -9.519 1.00 87.12 271 THR A CA 1
ATOM 1886 C C . THR A 1 271 ? 6.511 20.537 -10.812 1.00 87.12 271 THR A C 1
ATOM 1888 O O . THR A 1 271 ? 5.338 20.817 -11.036 1.00 87.12 271 THR A O 1
ATOM 1891 N N . ASP A 1 272 ? 7.238 19.807 -11.660 1.00 89.69 272 ASP A N 1
ATOM 1892 C CA . ASP A 1 272 ? 6.770 19.251 -12.934 1.00 89.69 272 ASP A CA 1
ATOM 1893 C C . ASP A 1 272 ? 6.438 17.751 -12.858 1.00 89.69 272 ASP A C 1
ATOM 1895 O O . ASP A 1 272 ? 6.377 17.075 -13.886 1.00 89.69 272 ASP A O 1
ATOM 1899 N N . VAL A 1 273 ? 6.236 17.234 -11.644 1.00 85.12 273 VAL A N 1
ATOM 1900 C CA . VAL A 1 273 ? 5.796 15.863 -11.371 1.00 85.12 273 VAL A CA 1
ATOM 1901 C C . VAL A 1 273 ? 4.591 15.936 -10.441 1.00 85.12 273 VAL A C 1
ATOM 1903 O O . VAL A 1 273 ? 4.721 16.132 -9.234 1.00 85.12 273 VAL A O 1
ATOM 1906 N N . SER A 1 274 ? 3.402 15.818 -11.022 1.00 83.31 274 SER A N 1
ATOM 1907 C CA . SER A 1 274 ? 2.141 15.930 -10.289 1.00 83.31 274 SER A CA 1
ATOM 1908 C C . SER A 1 274 ? 1.831 14.623 -9.569 1.00 83.31 274 SER A C 1
ATOM 1910 O O . SER A 1 274 ? 2.119 13.552 -10.088 1.00 83.31 274 SER A O 1
ATOM 1912 N N . THR A 1 275 ? 1.182 14.677 -8.403 1.00 72.44 275 THR A N 1
ATOM 1913 C CA . THR A 1 275 ? 0.788 13.473 -7.640 1.00 72.44 275 THR A CA 1
ATOM 1914 C C . THR A 1 275 ? -0.146 12.533 -8.405 1.00 72.44 275 THR A C 1
ATOM 1916 O O . THR A 1 275 ? -0.184 11.346 -8.103 1.00 72.44 275 THR A O 1
ATOM 1919 N N . GLY A 1 276 ? -0.876 13.046 -9.401 1.00 72.50 276 GLY A N 1
ATOM 1920 C CA . GLY A 1 276 ? -1.715 12.251 -10.302 1.00 72.50 276 GLY A CA 1
ATOM 1921 C C . GLY A 1 276 ? -0.980 11.648 -11.506 1.00 72.50 276 GLY A C 1
ATOM 1922 O O . GLY A 1 276 ? -1.597 10.921 -12.281 1.00 72.50 276 GLY A O 1
ATOM 1923 N N . ASP A 1 277 ? 0.308 11.942 -11.700 1.00 79.25 277 ASP A N 1
ATOM 1924 C CA . ASP A 1 277 ? 1.077 11.351 -12.793 1.00 79.25 277 ASP A CA 1
ATOM 1925 C C . ASP A 1 277 ? 1.342 9.870 -12.501 1.00 79.25 277 ASP A C 1
ATOM 1927 O O . ASP A 1 277 ? 1.792 9.512 -11.412 1.00 79.25 277 ASP A O 1
ATOM 1931 N N . TRP A 1 278 ? 1.158 8.998 -13.497 1.00 83.56 278 TRP A N 1
ATOM 1932 C CA . TRP A 1 278 ? 1.381 7.549 -13.350 1.00 83.56 278 TRP A CA 1
ATOM 1933 C C . TRP A 1 278 ? 2.800 7.193 -12.871 1.00 83.56 278 TRP A C 1
ATOM 1935 O O . TRP A 1 278 ? 3.020 6.132 -12.290 1.00 83.56 278 TRP A O 1
ATOM 1945 N N . TYR A 1 279 ? 3.769 8.080 -13.118 1.00 83.94 279 TYR A N 1
ATOM 1946 C CA . TYR A 1 279 ? 5.161 7.931 -12.708 1.00 83.94 279 TYR A CA 1
ATOM 1947 C C . TYR A 1 279 ? 5.484 8.588 -11.359 1.00 83.94 279 TYR A C 1
ATOM 1949 O O . TYR A 1 279 ? 6.614 8.436 -10.902 1.00 83.94 279 TYR A O 1
ATOM 1957 N N . TYR A 1 280 ? 4.558 9.303 -10.702 1.00 82.81 280 TYR A N 1
ATOM 1958 C CA . TYR A 1 280 ? 4.840 10.040 -9.461 1.00 82.81 280 TYR A CA 1
ATOM 1959 C C . TYR A 1 280 ? 5.483 9.150 -8.396 1.00 82.81 280 TYR A C 1
ATOM 1961 O O . TYR A 1 280 ? 6.569 9.464 -7.913 1.00 82.81 280 TYR A O 1
ATOM 1969 N N . GLY A 1 281 ? 4.856 8.011 -8.079 1.00 82.56 281 GLY A N 1
ATOM 1970 C CA . GLY A 1 281 ? 5.355 7.087 -7.057 1.00 82.56 281 GLY A CA 1
ATOM 1971 C C . GLY A 1 281 ? 6.735 6.523 -7.399 1.00 82.56 281 GLY A C 1
ATOM 1972 O O . GLY A 1 281 ? 7.604 6.435 -6.537 1.00 82.56 281 GLY A O 1
ATOM 1973 N N . SER A 1 282 ? 6.979 6.231 -8.679 1.00 87.31 282 SER A N 1
ATOM 1974 C CA . SER A 1 282 ? 8.283 5.758 -9.152 1.00 87.31 282 SER A CA 1
ATOM 1975 C C . SER A 1 282 ? 9.368 6.831 -9.075 1.00 87.31 282 SER A C 1
ATOM 1977 O O . SER A 1 282 ? 10.484 6.544 -8.649 1.00 87.31 282 SER A O 1
ATOM 1979 N N . VAL A 1 283 ? 9.050 8.074 -9.451 1.00 85.62 283 VAL A N 1
ATOM 1980 C CA . VAL A 1 283 ? 9.984 9.201 -9.332 1.00 85.62 283 VAL A CA 1
ATOM 1981 C C . VAL A 1 283 ? 10.260 9.492 -7.858 1.00 85.62 283 VAL A C 1
ATOM 1983 O O . VAL A 1 283 ? 11.417 9.654 -7.485 1.00 85.62 283 VAL A O 1
ATOM 1986 N N . TYR A 1 284 ? 9.239 9.481 -7.001 1.00 84.44 284 TYR A N 1
ATOM 1987 C CA . TYR A 1 284 ? 9.409 9.653 -5.561 1.00 84.44 284 TYR A CA 1
ATOM 1988 C C . TYR A 1 284 ? 10.284 8.553 -4.954 1.00 84.44 284 TYR A C 1
ATOM 1990 O O . TYR A 1 284 ? 11.246 8.867 -4.256 1.00 84.44 284 TYR A O 1
ATOM 1998 N N . GLY A 1 285 ? 9.998 7.280 -5.243 1.00 79.44 285 GLY A N 1
ATOM 1999 C CA . GLY A 1 285 ? 10.759 6.138 -4.732 1.00 79.44 285 GLY A CA 1
ATOM 2000 C C . GLY A 1 285 ? 12.222 6.181 -5.167 1.00 79.44 285 GLY A C 1
ATOM 2001 O O . GLY A 1 285 ? 13.125 6.117 -4.329 1.00 79.44 285 GLY A O 1
ATOM 2002 N N . ALA A 1 286 ? 12.477 6.406 -6.455 1.00 85.94 286 ALA A N 1
ATOM 2003 C CA . ALA A 1 286 ? 13.836 6.523 -6.965 1.00 85.94 286 ALA A CA 1
ATOM 2004 C C . ALA A 1 286 ? 14.565 7.765 -6.406 1.00 85.94 286 ALA A C 1
ATOM 2006 O O . ALA A 1 286 ? 15.752 7.698 -6.090 1.00 85.94 286 ALA A O 1
ATOM 2007 N N . TRP A 1 287 ? 13.881 8.902 -6.244 1.00 84.75 287 TRP A N 1
ATOM 2008 C CA . TRP A 1 287 ? 14.477 10.121 -5.685 1.00 84.75 287 TRP A CA 1
ATOM 2009 C C . TRP A 1 287 ? 14.794 9.979 -4.193 1.00 84.75 287 TRP A C 1
ATOM 2011 O O . TRP A 1 287 ? 15.909 10.284 -3.768 1.00 84.75 287 TRP A O 1
ATOM 2021 N N . LYS A 1 288 ? 13.846 9.466 -3.399 1.00 80.81 288 LYS A N 1
ATOM 2022 C CA . LYS A 1 288 ? 13.995 9.239 -1.953 1.00 80.81 288 LYS A CA 1
ATOM 2023 C C . LYS A 1 288 ? 15.177 8.321 -1.650 1.00 80.81 288 LYS A C 1
ATOM 2025 O O . LYS A 1 288 ? 15.917 8.564 -0.700 1.00 80.81 288 LYS A O 1
ATOM 2030 N N . ASN A 1 289 ? 15.385 7.311 -2.492 1.00 73.62 289 ASN A N 1
ATOM 2031 C CA . ASN A 1 289 ? 16.509 6.380 -2.397 1.00 73.62 289 ASN A CA 1
ATOM 2032 C C . ASN A 1 289 ? 17.789 6.886 -3.090 1.00 73.62 289 ASN A C 1
ATOM 2034 O O . ASN A 1 289 ? 18.754 6.141 -3.217 1.00 73.62 289 ASN A O 1
ATOM 2038 N N . LYS A 1 290 ? 17.826 8.159 -3.515 1.00 78.25 290 LYS A N 1
ATOM 2039 C CA . LYS A 1 290 ? 18.981 8.825 -4.148 1.00 78.25 290 LYS A CA 1
ATOM 2040 C C . LYS A 1 290 ? 19.464 8.163 -5.446 1.00 78.25 290 LYS A C 1
ATOM 2042 O O . LYS A 1 290 ? 20.610 8.354 -5.844 1.00 78.25 290 LYS A O 1
ATOM 2047 N N . LEU A 1 291 ? 18.590 7.425 -6.127 1.00 79.81 291 LEU A N 1
ATOM 2048 C CA . LEU A 1 291 ? 18.871 6.785 -7.415 1.00 79.81 291 LEU A CA 1
ATOM 2049 C C . LEU A 1 291 ? 18.757 7.764 -8.587 1.00 79.81 291 LEU A C 1
ATOM 2051 O O . LEU A 1 291 ? 19.449 7.618 -9.590 1.00 79.81 291 LEU A O 1
ATOM 2055 N N . ILE A 1 292 ? 17.893 8.774 -8.463 1.00 85.94 292 ILE A N 1
ATOM 2056 C CA . ILE A 1 292 ? 17.718 9.828 -9.467 1.00 85.94 292 ILE A CA 1
ATOM 2057 C C . ILE A 1 292 ? 17.838 11.215 -8.845 1.00 85.94 292 ILE A C 1
ATOM 2059 O O . ILE A 1 292 ? 17.499 11.443 -7.684 1.00 85.94 292 ILE A O 1
ATOM 2063 N N . SER A 1 293 ? 18.259 12.168 -9.671 1.00 81.69 293 SER A N 1
ATOM 2064 C CA . SER A 1 293 ? 18.228 13.598 -9.375 1.00 81.69 293 SER A CA 1
ATOM 2065 C C . SER A 1 293 ? 17.357 14.340 -10.389 1.00 81.69 293 SER A C 1
ATOM 2067 O O . SER A 1 293 ? 17.123 13.863 -11.508 1.00 81.69 293 SER A O 1
ATOM 2069 N N . GLY A 1 294 ? 16.904 15.535 -10.011 1.00 82.06 294 GLY A N 1
ATOM 2070 C CA . GLY A 1 294 ? 16.246 16.455 -10.933 1.00 82.06 294 GLY A CA 1
ATOM 2071 C C . GLY A 1 294 ? 17.186 16.945 -12.035 1.00 82.06 294 GLY A C 1
ATOM 2072 O O . GLY A 1 294 ? 18.409 16.845 -11.925 1.00 82.06 294 GLY A O 1
ATOM 2073 N N . ALA A 1 295 ? 16.598 17.479 -13.103 1.00 81.00 295 ALA A N 1
ATOM 2074 C CA . ALA A 1 295 ? 17.307 18.298 -14.085 1.00 81.00 295 ALA A CA 1
ATOM 2075 C C . ALA A 1 295 ? 17.700 19.669 -13.496 1.00 81.00 295 ALA A C 1
ATOM 2077 O O . ALA A 1 295 ? 18.648 20.299 -13.957 1.00 81.00 295 ALA A O 1
ATOM 2078 N N . SER A 1 296 ? 16.976 20.118 -12.469 1.00 82.06 296 SER A N 1
ATOM 2079 C CA . SER A 1 296 ? 17.354 21.197 -11.555 1.00 82.06 296 SER A CA 1
ATOM 2080 C C . SER A 1 296 ? 16.907 20.838 -10.134 1.00 82.06 296 SER A C 1
ATOM 2082 O O . SER A 1 296 ? 16.340 19.768 -9.910 1.00 82.06 296 SER A O 1
ATOM 2084 N N . GLU A 1 297 ? 17.120 21.739 -9.173 1.00 75.00 297 GLU A N 1
ATOM 2085 C CA . GLU A 1 297 ? 16.619 21.577 -7.801 1.00 75.00 297 GLU A CA 1
ATOM 2086 C C . GLU A 1 297 ? 15.098 21.374 -7.741 1.00 75.00 297 GLU A C 1
ATOM 2088 O O . GLU A 1 297 ? 14.617 20.663 -6.867 1.00 75.00 297 GLU A O 1
ATOM 2093 N N . THR A 1 298 ? 14.347 21.950 -8.687 1.00 82.44 298 THR A N 1
ATOM 2094 C CA . THR A 1 298 ? 12.875 21.992 -8.660 1.00 82.44 298 THR A CA 1
ATOM 2095 C C . THR A 1 298 ? 12.191 21.360 -9.870 1.00 82.44 298 THR A C 1
ATOM 2097 O O . THR A 1 298 ? 10.961 21.379 -9.955 1.00 82.44 298 THR A O 1
ATOM 2100 N N . LEU A 1 299 ? 12.951 20.810 -10.824 1.00 83.62 299 LEU A N 1
ATOM 2101 C CA . LEU A 1 299 ? 12.413 20.196 -12.042 1.00 83.62 299 LEU A CA 1
ATOM 2102 C C . LEU A 1 299 ? 13.020 18.820 -12.283 1.00 83.62 299 LEU A C 1
ATOM 2104 O O . LEU A 1 299 ? 14.241 18.666 -12.319 1.00 83.62 299 LEU A O 1
ATOM 2108 N N . TYR A 1 300 ? 12.169 17.836 -12.545 1.00 93.50 300 TYR A N 1
ATOM 2109 C CA . TYR A 1 300 ? 12.566 16.491 -12.931 1.00 93.50 300 TYR A CA 1
ATOM 2110 C C . TYR A 1 300 ? 12.674 16.299 -14.444 1.00 93.50 300 TYR A C 1
ATOM 2112 O O . TYR A 1 300 ? 13.526 15.531 -14.892 1.00 93.50 300 TYR A O 1
ATOM 2120 N N . LYS A 1 301 ? 11.847 16.993 -15.233 1.00 92.44 301 LYS A N 1
ATOM 2121 C CA . LYS A 1 301 ? 11.681 16.836 -16.687 1.00 92.44 301 LYS A CA 1
ATOM 2122 C C . LYS A 1 301 ? 11.259 15.413 -17.097 1.00 92.44 301 LYS A C 1
ATOM 2124 O O . LYS A 1 301 ? 11.966 14.776 -17.879 1.00 92.44 301 LYS A O 1
ATOM 2129 N N . PRO A 1 302 ? 10.101 14.899 -16.635 1.00 93.25 302 PRO A N 1
ATOM 2130 C CA . PRO A 1 302 ? 9.692 13.500 -16.842 1.00 93.25 302 PRO A CA 1
ATOM 2131 C C . PRO A 1 302 ? 9.573 13.075 -18.313 1.00 93.25 302 PRO A C 1
ATOM 2133 O O . PRO A 1 302 ? 9.715 11.892 -18.622 1.00 93.25 302 PRO A O 1
ATOM 2136 N N . ASN A 1 303 ? 9.328 14.024 -19.220 1.00 94.69 303 ASN A N 1
ATOM 2137 C CA . ASN A 1 303 ? 9.173 13.773 -20.655 1.00 94.69 303 ASN A CA 1
ATOM 2138 C C . ASN A 1 303 ? 10.473 13.895 -21.459 1.00 94.69 303 ASN A C 1
ATOM 2140 O O . ASN A 1 303 ? 10.471 13.583 -22.650 1.00 94.69 303 ASN A O 1
ATOM 2144 N N . ASN A 1 304 ? 11.576 14.336 -20.845 1.00 93.69 304 ASN A N 1
ATOM 2145 C CA . ASN A 1 304 ? 12.858 14.367 -21.539 1.00 93.69 304 ASN A CA 1
ATOM 2146 C C . ASN A 1 304 ? 13.355 12.943 -21.782 1.00 93.69 304 ASN A C 1
ATOM 2148 O O . ASN A 1 304 ? 13.151 12.044 -20.966 1.00 93.69 304 ASN A O 1
ATOM 2152 N N . THR A 1 305 ? 14.027 12.765 -22.910 1.00 96.50 305 THR A N 1
ATOM 2153 C CA . THR A 1 305 ? 14.693 11.515 -23.265 1.00 96.50 305 THR A CA 1
ATOM 2154 C C . THR A 1 305 ? 16.028 11.399 -22.535 1.00 96.50 305 THR A C 1
ATOM 2156 O O . THR A 1 305 ? 16.730 12.402 -22.410 1.00 96.50 305 THR A O 1
ATOM 2159 N N . LEU A 1 306 ? 16.366 10.200 -22.057 1.00 96.56 306 LEU A N 1
ATOM 2160 C CA . LEU A 1 306 ? 17.699 9.925 -21.523 1.00 96.56 306 LEU A CA 1
ATOM 2161 C C . LEU A 1 306 ? 18.707 9.678 -22.641 1.00 96.56 306 LEU A C 1
ATOM 2163 O O . LEU A 1 306 ? 18.395 9.073 -23.667 1.00 96.56 306 LEU A O 1
ATOM 2167 N N . THR A 1 307 ? 19.937 10.110 -22.401 1.00 97.81 307 THR A N 1
ATOM 2168 C CA . THR A 1 307 ? 21.097 9.764 -23.223 1.00 97.81 307 THR A CA 1
ATOM 2169 C C . THR A 1 307 ? 21.715 8.429 -22.801 1.00 97.81 307 THR A C 1
ATOM 2171 O O . THR A 1 307 ? 21.465 7.930 -21.696 1.00 97.81 307 THR A O 1
ATOM 2174 N N . VAL A 1 308 ? 22.566 7.857 -23.656 1.00 98.50 308 VAL A N 1
ATOM 2175 C CA . VAL A 1 308 ? 23.356 6.656 -23.330 1.00 98.50 308 VAL A CA 1
ATOM 2176 C C . VAL A 1 308 ? 24.201 6.880 -22.068 1.00 98.50 308 VAL A C 1
ATOM 2178 O O . VAL A 1 308 ? 24.150 6.077 -21.139 1.00 98.50 308 VAL A O 1
ATOM 2181 N N . ALA A 1 309 ? 24.898 8.015 -21.963 1.00 97.44 309 ALA A N 1
ATOM 2182 C CA . ALA A 1 309 ? 25.721 8.348 -20.799 1.00 97.44 309 ALA A CA 1
ATOM 2183 C C . ALA A 1 309 ? 24.920 8.450 -19.491 1.00 97.44 309 ALA A C 1
ATOM 2185 O O . ALA A 1 309 ? 25.373 7.997 -18.439 1.00 97.44 309 ALA A O 1
ATOM 2186 N N . GLU A 1 310 ? 23.724 9.044 -19.531 1.00 96.62 310 GLU A N 1
ATOM 2187 C CA . GLU A 1 310 ? 22.849 9.110 -18.354 1.00 96.62 310 GLU A CA 1
ATOM 2188 C C . GLU A 1 310 ? 22.334 7.728 -17.958 1.00 96.62 310 GLU A C 1
ATOM 2190 O O . GLU A 1 310 ? 22.255 7.428 -16.770 1.00 96.62 310 GLU A O 1
ATOM 2195 N N . THR A 1 311 ? 22.044 6.875 -18.939 1.00 98.19 311 THR A N 1
ATOM 2196 C CA . THR A 1 311 ? 21.618 5.490 -18.716 1.00 98.19 311 THR A CA 1
ATOM 2197 C C . THR A 1 311 ? 22.713 4.686 -18.010 1.00 98.19 311 THR A C 1
ATOM 2199 O O . THR A 1 311 ? 22.441 4.086 -16.972 1.00 98.19 311 THR A O 1
ATOM 2202 N N . VAL A 1 312 ? 23.962 4.760 -18.490 1.00 98.38 312 VAL A N 1
ATOM 2203 C CA . VAL A 1 312 ? 25.124 4.109 -17.850 1.00 98.38 312 VAL A CA 1
ATOM 2204 C C . VAL A 1 312 ? 25.367 4.648 -16.440 1.00 98.38 312 VAL A C 1
ATOM 2206 O O . VAL A 1 312 ? 25.656 3.892 -15.515 1.00 98.38 312 VAL A O 1
ATOM 2209 N N . LYS A 1 313 ? 25.217 5.961 -16.233 1.00 95.81 313 LYS A N 1
ATOM 2210 C CA . LYS A 1 313 ? 25.316 6.543 -14.890 1.00 95.81 313 LYS A CA 1
ATOM 2211 C C . LYS A 1 313 ? 24.283 5.946 -13.932 1.00 95.81 313 LYS A C 1
ATOM 2213 O O . LYS A 1 313 ? 24.634 5.634 -12.795 1.00 95.81 313 LYS A O 1
ATOM 2218 N N . LEU A 1 314 ? 23.027 5.822 -14.361 1.00 96.44 314 LEU A N 1
ATOM 2219 C CA . LEU A 1 314 ? 21.962 5.284 -13.516 1.00 96.44 314 LEU A CA 1
ATOM 2220 C C . LEU A 1 314 ? 22.167 3.793 -13.215 1.00 96.44 314 LEU A C 1
ATOM 2222 O O . LEU A 1 314 ? 21.969 3.396 -12.069 1.00 96.44 314 LEU A O 1
ATOM 2226 N N . SER A 1 315 ? 22.608 2.990 -14.189 1.00 97.75 315 SER A N 1
ATOM 2227 C CA . SER A 1 315 ? 22.886 1.565 -13.967 1.00 97.75 315 SER A CA 1
ATOM 2228 C C . SER A 1 315 ? 24.068 1.353 -13.015 1.00 97.75 315 SER A C 1
ATOM 2230 O O . SER A 1 315 ? 23.963 0.579 -12.064 1.00 97.75 315 SER A O 1
ATOM 2232 N N . ALA A 1 316 ? 25.152 2.119 -13.178 1.00 96.31 316 ALA A N 1
ATOM 2233 C CA . ALA A 1 316 ? 26.295 2.109 -12.265 1.00 96.31 316 ALA A CA 1
ATOM 2234 C C . ALA A 1 316 ? 25.901 2.511 -10.832 1.00 96.31 316 ALA A C 1
ATOM 2236 O O . ALA A 1 316 ? 26.325 1.878 -9.864 1.00 96.31 316 ALA A O 1
ATOM 2237 N N . ALA A 1 317 ? 25.068 3.548 -10.687 1.00 92.56 317 ALA A N 1
ATOM 2238 C CA . ALA A 1 317 ? 24.570 3.996 -9.389 1.00 92.56 317 ALA A CA 1
ATOM 2239 C C . ALA A 1 317 ? 23.667 2.948 -8.720 1.00 92.56 317 ALA A C 1
ATOM 2241 O O . ALA A 1 317 ? 23.842 2.674 -7.534 1.00 92.56 317 ALA A O 1
ATOM 2242 N N . LEU A 1 318 ? 22.744 2.333 -9.470 1.00 95.00 318 LEU A N 1
ATOM 2243 C CA . LEU A 1 318 ? 21.902 1.242 -8.973 1.00 95.00 318 LEU A CA 1
ATOM 2244 C C . LEU A 1 318 ? 22.759 0.080 -8.460 1.00 95.00 318 LEU A C 1
ATOM 2246 O O . LEU A 1 318 ? 22.585 -0.348 -7.319 1.00 95.00 318 LEU A O 1
ATOM 2250 N N . HIS A 1 319 ? 23.714 -0.373 -9.276 1.00 95.25 319 HIS A N 1
ATOM 2251 C CA . HIS A 1 319 ? 24.603 -1.475 -8.926 1.00 95.25 319 HIS A CA 1
ATOM 2252 C C . HIS A 1 319 ? 25.400 -1.170 -7.649 1.00 95.25 319 HIS A C 1
ATOM 2254 O O . HIS A 1 319 ? 25.470 -2.000 -6.742 1.00 95.25 319 HIS A O 1
ATOM 2260 N N . GLN A 1 320 ? 25.968 0.035 -7.523 1.00 91.62 320 GLN A N 1
ATOM 2261 C CA . GLN A 1 320 ? 26.717 0.410 -6.323 1.00 91.62 320 GLN A CA 1
ATOM 2262 C C . GLN A 1 320 ? 25.814 0.507 -5.087 1.00 91.62 320 GLN A C 1
ATOM 2264 O O . GLN A 1 320 ? 26.203 0.063 -4.007 1.00 91.62 320 GLN A O 1
ATOM 2269 N N . LEU A 1 321 ? 24.597 1.038 -5.237 1.00 86.69 321 LEU A N 1
ATOM 2270 C CA . LEU A 1 321 ? 23.651 1.140 -4.132 1.00 86.69 321 LEU A CA 1
ATOM 2271 C C . LEU A 1 321 ? 23.221 -0.242 -3.625 1.00 86.69 321 LEU A C 1
ATOM 2273 O O . LEU A 1 321 ? 23.175 -0.444 -2.415 1.00 86.69 321 LEU A O 1
ATOM 2277 N N . GLN A 1 322 ? 22.953 -1.197 -4.516 1.00 85.19 322 GLN A N 1
ATOM 2278 C CA . GLN A 1 322 ? 22.542 -2.548 -4.121 1.00 85.19 322 GLN A CA 1
ATOM 2279 C C . GLN A 1 322 ? 23.673 -3.353 -3.480 1.00 85.19 322 GLN A C 1
ATOM 2281 O O . GLN A 1 322 ? 23.440 -4.045 -2.493 1.00 85.19 322 GLN A O 1
ATOM 2286 N N . ASN A 1 323 ? 24.896 -3.247 -4.003 1.00 86.69 323 ASN A N 1
ATOM 2287 C CA . ASN A 1 323 ? 26.020 -4.036 -3.497 1.00 86.69 323 ASN A CA 1
ATOM 2288 C C . ASN A 1 323 ? 26.697 -3.403 -2.271 1.00 86.69 323 ASN A C 1
ATOM 2290 O O . ASN A 1 323 ? 27.180 -4.120 -1.397 1.00 86.69 323 ASN A O 1
ATOM 2294 N N . ASN A 1 324 ? 26.722 -2.068 -2.182 1.00 84.75 324 ASN A N 1
ATOM 2295 C CA . ASN A 1 324 ? 27.497 -1.344 -1.166 1.00 84.75 324 ASN A CA 1
ATOM 2296 C C . ASN A 1 324 ? 26.634 -0.488 -0.224 1.00 84.75 324 ASN A C 1
ATOM 2298 O O . ASN A 1 324 ? 27.175 0.161 0.672 1.00 84.75 324 ASN A O 1
ATOM 2302 N N . GLY A 1 325 ? 25.315 -0.417 -0.436 1.00 80.94 325 GLY A N 1
ATOM 2303 C CA . GLY A 1 325 ? 24.387 0.385 0.370 1.00 80.94 325 GLY A CA 1
ATOM 2304 C C . GLY A 1 325 ? 24.480 1.902 0.154 1.00 80.94 325 GLY A C 1
ATOM 2305 O O . GLY A 1 325 ? 23.736 2.656 0.780 1.00 80.94 325 GLY A O 1
ATOM 2306 N N . GLN A 1 326 ? 25.369 2.377 -0.725 1.00 79.94 326 GLN A N 1
ATOM 2307 C CA . GLN A 1 326 ? 25.532 3.800 -1.037 1.00 79.94 326 GLN A CA 1
ATOM 2308 C C . GLN A 1 326 ? 26.123 4.033 -2.432 1.00 79.94 326 GLN A C 1
ATOM 2310 O O . GLN A 1 326 ? 26.881 3.207 -2.940 1.00 79.94 326 GLN A O 1
ATOM 2315 N N . VAL A 1 327 ? 25.842 5.210 -3.001 1.00 82.88 327 VAL A N 1
ATOM 2316 C CA . VAL A 1 327 ? 26.484 5.697 -4.230 1.00 82.88 327 VAL A CA 1
ATOM 2317 C C . VAL A 1 327 ? 27.596 6.691 -3.878 1.00 82.88 327 VAL A C 1
ATOM 2319 O O . VAL A 1 327 ? 27.333 7.741 -3.295 1.00 82.88 327 VAL A O 1
ATOM 2322 N N . THR A 1 328 ? 28.836 6.370 -4.235 1.00 86.69 328 THR A N 1
ATOM 2323 C CA . THR A 1 328 ? 30.045 7.193 -4.064 1.00 86.69 328 THR A CA 1
ATOM 2324 C C . THR A 1 328 ? 30.659 7.645 -5.391 1.00 86.69 328 THR A C 1
ATOM 2326 O O . THR A 1 328 ? 31.605 8.435 -5.385 1.00 86.69 328 THR A O 1
ATOM 2329 N N . LEU A 1 329 ? 30.140 7.169 -6.529 1.00 87.56 329 LEU A N 1
ATOM 2330 C CA . LEU A 1 329 ? 30.569 7.617 -7.855 1.00 87.56 329 LEU A CA 1
ATOM 2331 C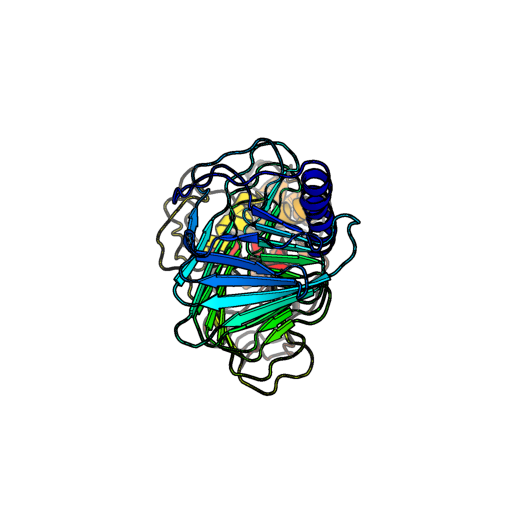 C . LEU A 1 329 ? 30.312 9.121 -8.025 1.00 87.56 329 LEU A C 1
ATOM 2333 O O . LEU A 1 329 ? 29.231 9.629 -7.731 1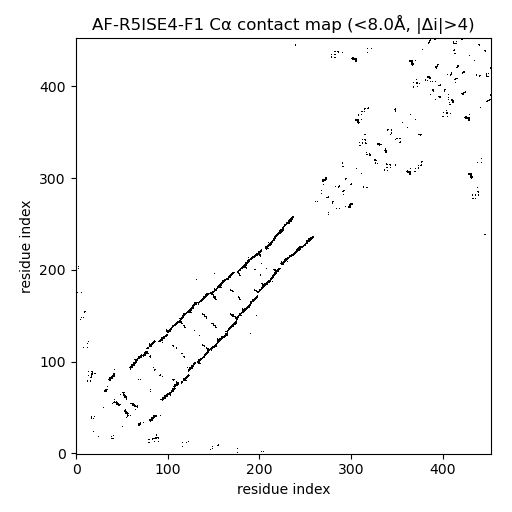.00 87.56 329 LEU A O 1
ATOM 2337 N N . THR A 1 330 ? 31.316 9.834 -8.529 1.00 88.38 330 THR A N 1
ATOM 2338 C CA . THR A 1 330 ? 31.254 11.273 -8.822 1.00 88.38 330 THR A CA 1
ATOM 2339 C C . THR A 1 330 ? 31.617 11.524 -10.276 1.00 88.38 330 THR A C 1
ATOM 2341 O O . THR A 1 330 ? 32.182 10.653 -10.931 1.00 88.38 330 THR A O 1
ATOM 2344 N N . ASN A 1 331 ? 31.274 12.695 -10.813 1.00 89.06 331 ASN A N 1
ATOM 2345 C CA . ASN A 1 331 ? 31.540 13.006 -12.217 1.00 89.06 331 ASN A CA 1
ATOM 2346 C C . ASN A 1 331 ? 33.046 13.044 -12.524 1.00 89.06 331 ASN A C 1
ATOM 2348 O O . ASN A 1 331 ? 33.818 13.660 -11.792 1.00 89.06 331 ASN A O 1
ATOM 2352 N N . GLY A 1 332 ? 33.431 12.432 -13.644 1.00 91.56 332 GLY A N 1
ATOM 2353 C CA . GLY A 1 332 ? 34.783 12.507 -14.196 1.00 91.56 332 GLY A CA 1
ATOM 2354 C C . GLY A 1 332 ? 34.950 13.611 -15.242 1.00 91.56 332 GLY A C 1
ATOM 2355 O O . GLY A 1 332 ? 34.152 14.545 -15.334 1.00 91.56 332 GLY A O 1
ATOM 2356 N N . THR A 1 333 ? 35.973 13.458 -16.082 1.00 92.00 333 THR A N 1
ATOM 2357 C CA . THR A 1 333 ? 36.152 14.254 -17.305 1.00 92.00 333 THR A CA 1
ATOM 2358 C C . THR A 1 333 ? 36.307 13.302 -18.494 1.00 92.00 333 THR A C 1
ATOM 2360 O O . THR A 1 333 ? 37.307 12.582 -18.534 1.00 92.00 333 THR A O 1
ATOM 2363 N N . PRO A 1 334 ? 35.353 13.263 -19.451 1.00 94.94 334 PRO A N 1
ATOM 2364 C CA . PRO A 1 334 ? 34.025 13.907 -19.431 1.00 94.94 334 PRO A CA 1
ATOM 2365 C C . PRO A 1 334 ? 33.153 13.429 -18.254 1.00 94.94 334 PRO A C 1
ATOM 2367 O O . PRO A 1 334 ? 33.459 12.412 -17.642 1.00 94.94 334 PRO A O 1
ATOM 2370 N N . TRP A 1 335 ? 32.061 14.139 -17.935 1.00 94.69 335 TRP A N 1
ATOM 2371 C CA . TRP A 1 335 ? 31.297 13.941 -16.685 1.00 94.69 335 TRP A CA 1
ATOM 2372 C C . TRP A 1 335 ? 30.873 12.491 -16.407 1.00 94.69 335 TRP A C 1
ATOM 2374 O O . TRP A 1 335 ? 30.772 12.102 -15.245 1.00 94.69 335 TRP A O 1
ATOM 2384 N N . TYR A 1 336 ? 30.643 11.695 -17.453 1.00 95.44 336 TYR A N 1
ATOM 2385 C CA . TYR A 1 336 ? 30.194 10.308 -17.363 1.00 95.44 336 TYR A CA 1
ATOM 2386 C C . TYR A 1 336 ? 31.332 9.277 -17.238 1.00 95.44 336 TYR A C 1
ATOM 2388 O O . TYR A 1 336 ? 31.054 8.106 -16.991 1.00 95.44 336 TYR A O 1
ATOM 2396 N N . SER A 1 337 ? 32.603 9.664 -17.404 1.00 97.06 337 SER A N 1
ATOM 2397 C CA . SER A 1 337 ? 33.707 8.710 -17.607 1.00 97.06 337 SER A CA 1
ATOM 2398 C C . SER A 1 337 ? 33.948 7.758 -16.434 1.00 97.06 337 SER A C 1
ATOM 2400 O O . SER A 1 337 ? 34.220 6.581 -16.647 1.00 97.06 337 SER A O 1
ATOM 2402 N N . THR A 1 338 ? 33.789 8.234 -15.200 1.00 97.44 338 THR A N 1
ATOM 2403 C CA . THR A 1 338 ? 33.887 7.425 -13.973 1.00 97.44 338 THR A CA 1
ATOM 2404 C C . THR A 1 338 ? 32.805 6.352 -13.888 1.00 97.44 338 THR A C 1
ATOM 2406 O O . THR A 1 338 ? 33.086 5.237 -13.463 1.00 97.44 338 THR A O 1
ATOM 2409 N N . TYR A 1 339 ? 31.582 6.661 -14.324 1.00 97.75 339 TYR A N 1
ATOM 2410 C CA . TYR A 1 339 ? 30.471 5.710 -14.328 1.00 97.75 339 TYR A CA 1
ATOM 2411 C C . TYR A 1 339 ? 30.648 4.650 -15.418 1.00 97.75 339 TYR A C 1
ATOM 2413 O O . TYR A 1 339 ? 30.407 3.478 -15.155 1.00 97.75 339 TYR A O 1
ATOM 2421 N N . VAL A 1 340 ? 31.120 5.040 -16.610 1.00 98.50 340 VAL A N 1
ATOM 2422 C CA . VAL A 1 340 ? 31.431 4.092 -17.697 1.00 98.50 340 VAL A CA 1
ATOM 2423 C C . VAL A 1 340 ? 32.557 3.148 -17.279 1.00 98.50 340 VAL A C 1
ATOM 2425 O O . VAL A 1 340 ? 32.423 1.938 -17.430 1.00 98.50 340 VAL A O 1
ATOM 2428 N N . ALA A 1 341 ? 33.637 3.679 -16.697 1.00 98.25 341 ALA A N 1
ATOM 2429 C CA . ALA A 1 341 ? 34.741 2.863 -16.197 1.00 98.25 341 ALA A CA 1
ATOM 2430 C C . ALA A 1 341 ? 34.274 1.869 -15.125 1.00 98.25 341 ALA A C 1
ATOM 2432 O O . ALA A 1 341 ? 34.587 0.686 -15.223 1.00 98.25 341 ALA A O 1
ATOM 2433 N N . TYR A 1 342 ? 33.472 2.332 -14.160 1.00 98.31 342 TYR A N 1
ATOM 2434 C CA . TYR A 1 342 ? 32.887 1.473 -13.131 1.00 98.31 342 TYR A CA 1
ATOM 2435 C C . TYR A 1 342 ? 32.007 0.372 -13.733 1.00 98.31 342 TYR A C 1
ATOM 2437 O O . TYR A 1 342 ? 32.148 -0.793 -13.365 1.00 98.31 342 TYR A O 1
ATOM 2445 N N . ALA A 1 343 ? 31.121 0.732 -14.666 1.00 98.44 343 ALA A N 1
ATOM 2446 C CA . ALA A 1 343 ? 30.199 -0.202 -15.299 1.00 98.44 343 ALA A CA 1
ATOM 2447 C C . ALA A 1 343 ? 30.937 -1.292 -16.089 1.00 98.44 343 ALA A C 1
ATOM 2449 O O . ALA A 1 343 ? 30.570 -2.459 -15.995 1.00 98.44 343 ALA A O 1
ATOM 2450 N N . VAL A 1 344 ? 32.018 -0.944 -16.791 1.00 98.56 344 VAL A N 1
ATOM 2451 C CA . VAL A 1 344 ? 32.865 -1.927 -17.484 1.00 98.56 344 VAL A CA 1
ATOM 2452 C C . VAL A 1 344 ? 33.653 -2.794 -16.502 1.00 98.56 344 VAL A C 1
ATOM 2454 O O . VAL A 1 344 ? 33.712 -4.009 -16.669 1.00 98.56 344 VAL A O 1
ATOM 2457 N N . GLU A 1 345 ? 34.243 -2.198 -15.463 1.00 98.19 345 GLU A N 1
ATOM 2458 C CA . GLU A 1 345 ? 35.014 -2.924 -14.443 1.00 98.19 345 GLU A CA 1
ATOM 2459 C C . GLU A 1 345 ? 34.172 -3.985 -13.720 1.00 98.19 345 GLU A C 1
ATOM 2461 O O . GLU A 1 345 ? 34.673 -5.068 -13.421 1.00 98.19 345 GLU A O 1
ATOM 2466 N N . HIS A 1 346 ? 32.892 -3.693 -13.479 1.00 96.81 346 HIS A N 1
ATOM 2467 C CA . HIS A 1 346 ? 31.969 -4.578 -12.764 1.00 96.81 346 HIS A CA 1
ATOM 2468 C C . HIS A 1 346 ? 31.124 -5.458 -13.698 1.00 96.81 346 HIS A C 1
ATOM 2470 O O . HIS A 1 346 ? 30.242 -6.166 -13.224 1.00 96.81 346 HIS A O 1
ATOM 2476 N N . GLY A 1 347 ? 31.386 -5.436 -15.010 1.00 97.19 347 GLY A N 1
ATOM 2477 C CA . GLY A 1 347 ? 30.680 -6.275 -15.982 1.00 97.19 347 GLY A CA 1
ATOM 2478 C C . GLY A 1 347 ? 29.214 -5.894 -16.218 1.00 97.19 347 GLY A C 1
ATOM 2479 O O . GLY A 1 347 ? 28.449 -6.727 -16.690 1.00 97.19 347 GLY A O 1
ATOM 2480 N N . ILE A 1 348 ? 28.825 -4.653 -15.903 1.00 97.81 348 ILE A N 1
ATOM 2481 C CA . ILE A 1 348 ? 27.479 -4.113 -16.155 1.00 97.81 348 ILE A CA 1
ATOM 2482 C C . ILE A 1 348 ? 27.263 -3.885 -17.658 1.00 97.81 348 ILE A C 1
ATOM 2484 O O . ILE A 1 348 ? 26.172 -4.111 -18.169 1.00 97.81 348 ILE A O 1
ATOM 2488 N N . ILE A 1 349 ? 28.302 -3.415 -18.354 1.00 98.12 349 ILE A N 1
ATOM 2489 C CA . ILE A 1 349 ? 28.317 -3.157 -19.803 1.00 98.12 349 ILE A CA 1
ATOM 2490 C C . ILE A 1 349 ? 29.646 -3.615 -20.404 1.00 98.12 349 ILE A C 1
ATOM 2492 O O . ILE A 1 349 ? 30.643 -3.761 -19.689 1.00 98.12 349 ILE A O 1
ATOM 2496 N N . GLU A 1 350 ? 29.692 -3.810 -21.720 1.00 97.81 350 GLU A N 1
ATOM 2497 C CA . GLU A 1 350 ? 30.893 -4.287 -22.399 1.00 97.81 350 GLU A CA 1
ATOM 2498 C C . GLU A 1 350 ? 31.974 -3.209 -22.549 1.00 97.81 350 GLU A C 1
ATOM 2500 O O . GLU A 1 350 ? 31.728 -1.999 -22.524 1.00 97.81 350 GLU A O 1
ATOM 2505 N N . LYS A 1 351 ? 33.219 -3.662 -22.734 1.00 97.88 351 LYS A N 1
ATOM 2506 C CA . LYS A 1 351 ? 34.413 -2.808 -22.773 1.00 97.88 351 LYS A CA 1
ATOM 2507 C C . LYS A 1 351 ? 34.366 -1.765 -23.893 1.00 97.88 351 LYS A C 1
ATOM 2509 O O . LYS A 1 351 ? 34.943 -0.692 -23.744 1.00 97.88 351 LYS A O 1
ATOM 2514 N N . GLU A 1 352 ? 33.662 -2.056 -24.980 1.00 97.25 352 GLU A N 1
ATOM 2515 C CA . GLU A 1 352 ? 33.471 -1.194 -26.146 1.00 97.25 352 GLU A CA 1
ATOM 2516 C C . GLU A 1 352 ? 32.831 0.155 -25.781 1.00 97.25 352 GLU A C 1
ATOM 2518 O O . GLU A 1 352 ? 33.081 1.150 -26.462 1.00 97.25 352 GLU A O 1
ATOM 2523 N N . TYR A 1 353 ? 32.072 0.236 -24.680 1.00 97.44 353 TYR A N 1
ATOM 2524 C CA . TYR A 1 353 ? 31.529 1.503 -24.178 1.00 97.44 353 TYR A CA 1
ATOM 2525 C C . TYR A 1 353 ? 32.619 2.507 -23.759 1.00 97.44 353 TYR A C 1
ATOM 2527 O O . TYR A 1 353 ? 32.358 3.711 -23.756 1.00 97.44 353 TYR A O 1
ATOM 2535 N N . LEU A 1 354 ? 33.848 2.060 -23.454 1.00 97.38 354 LEU A N 1
ATOM 2536 C CA . LEU A 1 354 ? 34.985 2.959 -23.193 1.00 97.38 354 LEU A CA 1
ATOM 2537 C C . LEU A 1 354 ? 35.424 3.734 -24.442 1.00 97.38 354 LEU A C 1
ATOM 2539 O O . LEU A 1 354 ? 35.945 4.840 -24.312 1.00 97.38 354 LEU A O 1
ATOM 2543 N N . ASP A 1 355 ? 35.192 3.173 -25.630 1.00 97.12 355 ASP A N 1
ATOM 2544 C CA . ASP A 1 355 ? 35.613 3.744 -26.911 1.00 97.12 355 ASP A CA 1
ATOM 2545 C C . ASP A 1 355 ? 34.500 4.568 -27.588 1.00 97.12 355 ASP A C 1
ATOM 2547 O O . ASP A 1 355 ? 34.693 5.113 -28.680 1.00 97.12 355 ASP A O 1
ATOM 2551 N N . TYR A 1 356 ? 33.326 4.695 -26.955 1.00 97.75 356 TYR A N 1
ATOM 2552 C CA . TYR A 1 356 ? 32.229 5.503 -27.487 1.00 97.75 356 TYR A CA 1
ATOM 2553 C C . TYR A 1 356 ? 32.630 6.976 -27.597 1.00 97.75 356 TYR A C 1
ATOM 2555 O O . TYR A 1 356 ? 33.111 7.614 -26.657 1.00 97.75 356 TYR A O 1
ATOM 2563 N N . THR A 1 357 ? 32.339 7.559 -28.757 1.00 97.94 357 THR A N 1
ATOM 2564 C CA . THR A 1 357 ? 32.516 8.993 -28.989 1.00 97.94 357 THR A CA 1
ATOM 2565 C C . THR A 1 357 ? 31.562 9.820 -28.115 1.00 97.94 357 THR A C 1
ATOM 2567 O O . THR A 1 357 ? 30.486 9.342 -27.740 1.00 97.94 357 THR A O 1
ATOM 2570 N N . PRO A 1 358 ? 31.867 11.108 -27.858 1.00 96.75 358 PRO A N 1
ATOM 2571 C CA . PRO A 1 358 ? 30.926 12.008 -27.191 1.00 96.75 358 PRO A CA 1
ATOM 2572 C C . PRO A 1 358 ? 29.552 12.059 -27.872 1.00 96.75 358 PRO A C 1
ATOM 2574 O O . PRO A 1 358 ? 28.532 12.132 -27.196 1.00 96.75 358 PRO A O 1
ATOM 2577 N N . ALA A 1 359 ? 29.505 11.967 -29.206 1.00 98.00 359 ALA A N 1
ATOM 2578 C CA . ALA A 1 359 ? 28.249 11.945 -29.949 1.00 98.00 359 ALA A CA 1
ATOM 2579 C C . ALA A 1 359 ? 27.403 10.698 -29.638 1.00 98.00 359 ALA A C 1
ATOM 2581 O O . ALA A 1 359 ? 26.192 10.822 -29.493 1.00 98.00 359 ALA A O 1
ATOM 2582 N N . GLN A 1 360 ? 28.025 9.523 -29.490 1.00 98.19 360 GLN A N 1
ATOM 2583 C CA . GLN A 1 360 ? 27.328 8.292 -29.095 1.00 98.19 360 GLN A CA 1
ATOM 2584 C C . GLN A 1 360 ? 26.862 8.355 -27.638 1.00 98.19 360 GLN A C 1
ATOM 2586 O O . GLN A 1 360 ? 25.716 8.041 -27.345 1.00 98.19 360 GLN A O 1
ATOM 2591 N N . MET A 1 361 ? 27.710 8.844 -26.731 1.00 98.06 361 MET A N 1
ATOM 2592 C CA . MET A 1 361 ? 27.370 8.994 -25.311 1.00 98.06 361 MET A CA 1
ATOM 2593 C C . MET A 1 361 ? 26.236 10.003 -25.066 1.00 98.06 361 MET A C 1
ATOM 2595 O O . MET A 1 361 ? 25.436 9.827 -24.149 1.00 98.06 361 MET A O 1
ATOM 2599 N N . HIS A 1 362 ? 26.126 11.041 -25.898 1.00 97.50 362 HIS A N 1
ATOM 2600 C CA . HIS A 1 362 ? 25.041 12.026 -25.843 1.00 97.50 362 HIS A CA 1
ATOM 2601 C C . HIS A 1 362 ? 23.839 11.683 -26.733 1.00 97.50 362 HIS A C 1
ATOM 2603 O O . HIS A 1 362 ? 22.859 12.432 -26.734 1.00 97.50 362 HIS A O 1
ATOM 2609 N N . ALA A 1 363 ? 23.884 10.579 -27.482 1.00 98.25 363 ALA A N 1
ATOM 2610 C CA . ALA A 1 363 ? 22.749 10.146 -28.280 1.00 98.25 363 ALA A CA 1
ATOM 2611 C C . ALA A 1 363 ? 21.587 9.709 -27.367 1.00 98.25 363 ALA A C 1
ATOM 2613 O O . ALA A 1 363 ? 21.829 9.170 -26.282 1.00 98.25 363 ALA A O 1
ATOM 2614 N N . PRO A 1 364 ? 20.327 9.920 -27.785 1.00 98.44 364 PRO A N 1
ATOM 2615 C CA . PRO A 1 364 ? 19.164 9.326 -27.138 1.00 98.44 364 PRO A CA 1
ATOM 2616 C C . PRO A 1 364 ? 19.296 7.806 -27.004 1.00 98.44 364 PRO A C 1
ATOM 2618 O O . PRO A 1 364 ? 19.512 7.124 -28.005 1.00 98.44 364 PRO A O 1
ATOM 2621 N N . ALA A 1 365 ? 19.111 7.273 -25.798 1.00 98.12 365 ALA A N 1
ATOM 2622 C CA . ALA A 1 365 ? 19.098 5.832 -25.586 1.00 98.12 365 ALA A CA 1
ATOM 2623 C C . ALA A 1 365 ? 17.797 5.230 -26.138 1.00 98.12 365 ALA A C 1
ATOM 2625 O O . ALA A 1 365 ? 16.691 5.686 -25.813 1.00 98.12 365 ALA A O 1
ATOM 2626 N N . SER A 1 366 ? 17.927 4.189 -26.964 1.00 97.94 366 SER A N 1
ATOM 2627 C CA . SER A 1 366 ? 16.781 3.354 -27.341 1.00 97.94 366 SER A CA 1
ATOM 2628 C C . SER A 1 366 ? 16.325 2.513 -26.147 1.00 97.94 366 SER A C 1
ATOM 2630 O O . SER A 1 366 ? 17.114 2.215 -25.253 1.00 97.94 366 SER A O 1
ATOM 2632 N N . ARG A 1 367 ? 15.064 2.078 -26.128 1.00 98.00 367 ARG A N 1
ATOM 2633 C CA . ARG A 1 367 ? 14.543 1.193 -25.074 1.00 98.00 367 ARG A CA 1
ATOM 2634 C C . ARG A 1 367 ? 15.304 -0.131 -25.008 1.00 98.00 367 ARG A C 1
ATOM 2636 O O . ARG A 1 367 ? 15.562 -0.619 -23.915 1.00 98.00 367 ARG A O 1
ATOM 2643 N N . THR A 1 368 ? 15.710 -0.664 -26.159 1.00 97.94 368 THR A N 1
ATOM 2644 C CA . THR A 1 368 ? 16.539 -1.878 -26.250 1.00 97.94 368 THR A CA 1
ATOM 2645 C C . THR A 1 368 ? 17.909 -1.681 -25.603 1.00 97.94 368 THR A C 1
ATOM 2647 O O . THR A 1 368 ? 18.323 -2.481 -24.774 1.00 97.94 368 THR A O 1
ATOM 2650 N N . GLU A 1 369 ? 18.596 -0.587 -25.935 1.00 97.81 369 GLU A N 1
ATOM 2651 C CA . GLU A 1 369 ? 19.899 -0.262 -25.344 1.00 97.81 369 GLU A CA 1
ATOM 2652 C C . GLU A 1 369 ? 19.791 0.066 -23.850 1.00 97.81 369 GLU A C 1
ATOM 2654 O O . GLU A 1 369 ? 20.641 -0.341 -23.065 1.00 97.81 369 GLU A O 1
ATOM 2659 N N . PHE A 1 370 ? 18.716 0.742 -23.436 1.00 98.50 370 PHE A N 1
ATOM 2660 C CA . PHE A 1 370 ? 18.439 1.010 -22.029 1.00 98.50 370 PHE A CA 1
ATOM 2661 C C . PHE A 1 370 ? 18.313 -0.282 -21.220 1.00 98.50 370 PHE A C 1
ATOM 2663 O O . PHE A 1 370 ? 18.948 -0.403 -20.176 1.00 98.50 370 PHE A O 1
ATOM 2670 N N . VAL A 1 371 ? 17.517 -1.246 -21.702 1.00 98.25 371 VAL A N 1
ATOM 2671 C CA . VAL A 1 371 ? 17.362 -2.549 -21.038 1.00 98.25 371 VAL A CA 1
ATOM 2672 C C . VAL A 1 371 ? 18.701 -3.252 -20.931 1.00 98.25 371 VAL A C 1
ATOM 2674 O O . VAL A 1 371 ? 19.034 -3.716 -19.850 1.00 98.25 371 VAL A O 1
ATOM 2677 N N . HIS A 1 372 ? 19.481 -3.254 -22.006 1.00 98.19 372 HIS A N 1
ATOM 2678 C CA . HIS A 1 372 ? 20.775 -3.912 -22.016 1.00 98.19 372 HIS A CA 1
ATOM 2679 C C . HIS A 1 372 ? 21.756 -3.342 -20.988 1.00 98.19 372 HIS A C 1
ATOM 2681 O O . HIS A 1 372 ? 22.301 -4.076 -20.167 1.00 98.19 372 HIS A O 1
ATOM 2687 N N . ILE A 1 373 ? 21.889 -2.014 -20.938 1.00 98.44 373 ILE A N 1
ATOM 2688 C CA . ILE A 1 373 ? 22.749 -1.340 -19.957 1.00 98.44 373 ILE A CA 1
ATOM 2689 C C . ILE A 1 373 ? 22.285 -1.601 -18.515 1.00 98.44 373 ILE A C 1
ATOM 2691 O O . ILE A 1 373 ? 23.102 -1.686 -17.598 1.00 98.44 373 ILE A O 1
ATOM 2695 N N . PHE A 1 374 ? 20.974 -1.687 -18.287 1.00 97.94 374 PHE A N 1
ATOM 2696 C CA . PHE A 1 374 ? 20.426 -1.961 -16.961 1.00 97.94 374 PHE A CA 1
ATOM 2697 C C . PHE A 1 374 ? 20.484 -3.442 -16.586 1.00 97.94 374 PHE A C 1
ATOM 2699 O O . PHE A 1 374 ? 20.592 -3.749 -15.403 1.00 97.94 374 PHE A O 1
ATOM 2706 N N . PHE A 1 375 ? 20.449 -4.358 -17.551 1.00 98.00 375 PHE A N 1
ATOM 2707 C CA . PHE A 1 375 ? 20.453 -5.793 -17.292 1.00 98.00 375 PHE A CA 1
ATOM 2708 C C . PHE A 1 375 ? 21.697 -6.229 -16.507 1.00 98.00 375 PHE A C 1
ATOM 2710 O O . PHE A 1 375 ? 21.585 -7.011 -15.567 1.00 98.00 375 PHE A O 1
ATOM 2717 N N . GLY A 1 376 ? 22.866 -5.662 -16.807 1.00 95.25 376 GLY A N 1
ATOM 2718 C CA . GLY A 1 376 ? 24.088 -5.947 -16.054 1.00 95.25 376 GLY A CA 1
ATOM 2719 C C . GLY A 1 376 ? 24.158 -5.304 -14.662 1.00 95.25 376 GLY A C 1
ATOM 2720 O O . GLY A 1 376 ? 25.092 -5.569 -13.914 1.00 95.25 376 GLY A O 1
ATOM 2721 N N . ALA A 1 377 ? 23.203 -4.447 -14.276 1.00 95.25 377 ALA A N 1
ATOM 2722 C CA . ALA A 1 377 ? 23.234 -3.764 -12.979 1.00 95.25 377 ALA A CA 1
ATOM 2723 C C . ALA A 1 377 ? 22.789 -4.659 -11.810 1.00 95.25 377 ALA A C 1
ATOM 2725 O O . ALA A 1 377 ? 23.010 -4.300 -10.653 1.00 95.25 377 ALA A O 1
ATOM 2726 N N . MET A 1 378 ? 22.159 -5.799 -12.103 1.00 92.06 378 MET A N 1
ATOM 2727 C CA . MET A 1 378 ? 21.668 -6.773 -11.130 1.00 92.06 378 MET A CA 1
ATOM 2728 C C . MET A 1 378 ? 21.977 -8.195 -11.589 1.00 92.06 378 MET A C 1
ATOM 2730 O O . MET A 1 378 ? 22.000 -8.480 -12.781 1.00 92.06 378 MET A O 1
ATOM 2734 N N . ASN A 1 379 ? 22.134 -9.101 -10.623 1.00 83.50 379 ASN A N 1
ATOM 2735 C CA . ASN A 1 379 ? 22.416 -10.517 -10.879 1.00 83.50 379 ASN A CA 1
ATOM 2736 C C . ASN A 1 379 ? 21.223 -11.442 -10.595 1.00 83.50 379 ASN A C 1
ATOM 2738 O O . ASN A 1 379 ? 21.308 -12.636 -10.870 1.00 83.50 379 ASN A O 1
ATOM 2742 N N . ASP A 1 380 ? 20.134 -10.912 -10.028 1.00 85.31 380 ASP A N 1
ATOM 2743 C CA . ASP A 1 380 ? 18.960 -11.695 -9.641 1.00 85.31 380 ASP A CA 1
ATOM 2744 C C . ASP A 1 380 ? 17.662 -11.060 -10.158 1.00 85.31 380 ASP A C 1
ATOM 2746 O O . ASP A 1 380 ? 17.323 -9.908 -9.862 1.00 85.31 380 ASP A O 1
ATOM 2750 N N . TYR A 1 381 ? 16.933 -11.850 -10.940 1.00 93.38 381 TYR A N 1
ATOM 2751 C CA . TYR A 1 381 ? 15.694 -11.483 -11.607 1.00 93.38 381 TYR A CA 1
ATOM 2752 C C . TYR A 1 381 ? 14.646 -12.561 -11.355 1.00 93.38 381 TYR A C 1
ATOM 2754 O O . TYR A 1 381 ? 14.275 -13.306 -12.262 1.00 93.38 381 TYR A O 1
ATOM 2762 N N . GLU A 1 382 ? 14.183 -12.644 -10.107 1.00 92.19 382 GLU A N 1
ATOM 2763 C CA . GLU A 1 382 ? 13.088 -13.540 -9.735 1.00 92.19 382 GLU A CA 1
ATOM 2764 C C . GLU A 1 382 ? 11.906 -13.413 -10.710 1.00 92.19 382 GLU A C 1
ATOM 2766 O O . GLU A 1 382 ? 11.426 -12.310 -11.003 1.00 92.19 382 GLU A O 1
ATOM 2771 N N . VAL A 1 383 ? 11.468 -14.562 -11.229 1.00 95.19 383 VAL A N 1
ATOM 2772 C CA . VAL A 1 383 ? 10.380 -14.660 -12.201 1.00 95.19 383 VAL A CA 1
ATOM 2773 C C . VAL A 1 383 ? 9.050 -14.451 -11.484 1.00 95.19 383 VAL A C 1
ATOM 2775 O O . VAL A 1 383 ? 8.689 -15.214 -10.594 1.00 95.19 383 VAL A O 1
ATOM 2778 N N . LEU A 1 384 ? 8.314 -13.431 -11.916 1.00 91.12 384 LEU A N 1
ATOM 2779 C CA . LEU A 1 384 ? 6.993 -13.060 -11.412 1.00 91.12 384 LEU A CA 1
ATOM 2780 C C . LEU A 1 384 ? 5.871 -13.373 -12.416 1.00 9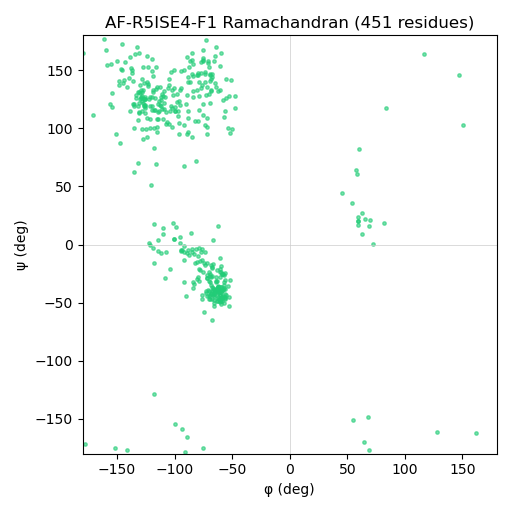1.12 384 LEU A C 1
ATOM 2782 O O . LEU A 1 384 ? 4.738 -13.626 -12.017 1.00 91.12 384 LEU A O 1
ATOM 2786 N N . ASN A 1 385 ? 6.180 -13.343 -13.714 1.00 93.38 385 ASN A N 1
ATOM 2787 C CA . ASN A 1 385 ? 5.233 -13.508 -14.812 1.00 93.38 385 ASN A CA 1
ATOM 2788 C C . ASN A 1 385 ? 5.648 -14.666 -15.719 1.00 93.38 385 ASN A C 1
ATOM 2790 O O . ASN A 1 385 ? 6.812 -14.765 -16.118 1.00 93.38 385 ASN A O 1
ATOM 2794 N N . ASP A 1 386 ? 4.675 -15.489 -16.104 1.00 95.25 386 ASP A N 1
ATOM 2795 C CA . ASP A 1 386 ? 4.853 -16.541 -17.102 1.00 95.25 386 ASP A CA 1
ATOM 2796 C C . ASP A 1 386 ? 4.662 -15.963 -18.511 1.00 95.25 386 ASP A C 1
ATOM 2798 O O . ASP A 1 386 ? 3.543 -15.826 -19.002 1.00 95.25 386 ASP A O 1
ATOM 2802 N N . ILE A 1 387 ? 5.772 -15.543 -19.125 1.00 94.75 387 ILE A N 1
ATOM 2803 C CA . ILE A 1 387 ? 5.812 -14.993 -20.486 1.00 94.75 387 ILE A CA 1
ATOM 2804 C C . ILE A 1 387 ? 6.622 -15.947 -21.362 1.00 94.75 387 ILE A C 1
ATOM 2806 O O . ILE A 1 387 ? 7.849 -16.024 -21.228 1.00 94.75 387 ILE A O 1
ATOM 2810 N N . ALA A 1 388 ? 5.957 -16.671 -22.258 1.00 95.38 388 ALA A N 1
ATOM 2811 C CA . ALA A 1 388 ? 6.613 -17.604 -23.166 1.00 95.38 388 ALA A CA 1
ATOM 2812 C C . ALA A 1 388 ? 7.425 -16.866 -24.244 1.00 95.38 388 ALA A C 1
ATOM 2814 O O . ALA A 1 388 ? 7.185 -15.694 -24.541 1.00 95.38 388 ALA A O 1
ATOM 2815 N N . ASP A 1 389 ? 8.400 -17.560 -24.827 1.00 96.69 389 ASP A N 1
ATOM 2816 C CA . ASP A 1 389 ? 9.194 -17.025 -25.933 1.00 96.69 389 ASP A CA 1
ATOM 2817 C C . ASP A 1 389 ? 8.283 -16.571 -27.089 1.00 96.69 389 ASP A C 1
ATOM 2819 O O . ASP A 1 389 ? 7.256 -17.185 -27.384 1.00 96.69 389 ASP A O 1
ATOM 2823 N N . ASP A 1 390 ? 8.660 -15.466 -27.729 1.00 95.50 390 ASP A N 1
ATOM 2824 C CA . ASP A 1 390 ? 7.946 -14.821 -28.840 1.00 95.50 390 ASP A CA 1
ATOM 2825 C C . ASP A 1 390 ? 6.526 -14.285 -28.536 1.00 95.50 390 ASP A C 1
ATOM 2827 O O . ASP A 1 390 ? 5.851 -13.832 -29.471 1.00 95.50 390 ASP A O 1
ATOM 2831 N N . GLN A 1 391 ? 6.094 -14.260 -27.263 1.00 94.50 391 GLN A N 1
ATOM 2832 C CA . GLN A 1 391 ? 4.817 -13.660 -26.832 1.00 94.50 391 GLN A CA 1
ATOM 2833 C C . GLN A 1 391 ? 4.829 -12.132 -26.719 1.00 94.50 391 GLN A C 1
ATOM 2835 O O . GLN A 1 391 ? 3.764 -11.521 -26.785 1.00 94.50 391 GLN A O 1
ATOM 2840 N N . ILE A 1 392 ? 5.991 -11.488 -26.576 1.00 96.12 392 ILE A N 1
ATOM 2841 C CA . ILE A 1 392 ? 6.059 -10.025 -26.680 1.00 96.12 392 ILE A CA 1
ATOM 2842 C C . ILE A 1 392 ? 5.799 -9.672 -28.157 1.00 96.12 392 ILE A C 1
ATOM 2844 O O . ILE A 1 392 ? 6.536 -10.151 -29.027 1.00 96.12 392 ILE A O 1
ATOM 2848 N N . PRO A 1 393 ? 4.767 -8.867 -28.487 1.00 93.50 393 PRO A N 1
ATOM 2849 C CA . PRO A 1 393 ? 4.290 -8.759 -29.869 1.00 93.50 393 PRO A CA 1
ATOM 2850 C C . PRO A 1 393 ? 5.353 -8.324 -30.886 1.00 93.50 393 PRO A C 1
ATOM 2852 O O . PRO A 1 393 ? 5.357 -8.794 -32.024 1.00 93.50 393 PRO A O 1
ATOM 2855 N N . ASP A 1 394 ? 6.263 -7.450 -30.467 1.00 96.25 394 ASP A N 1
ATOM 2856 C CA . ASP A 1 394 ? 7.270 -6.781 -31.288 1.00 96.25 394 ASP A CA 1
ATOM 2857 C C . ASP A 1 394 ? 8.718 -7.116 -30.887 1.00 96.25 394 ASP A C 1
ATOM 2859 O O . ASP A 1 394 ? 9.636 -6.394 -31.273 1.00 96.25 394 ASP A O 1
ATOM 2863 N N . VAL A 1 395 ? 8.930 -8.202 -30.131 1.00 97.31 395 VAL A N 1
ATOM 2864 C CA . VAL A 1 395 ? 10.267 -8.715 -29.782 1.00 97.31 395 VAL A CA 1
ATOM 2865 C C . VAL A 1 395 ? 10.306 -10.227 -29.965 1.00 97.31 395 VAL A C 1
ATOM 2867 O O . VAL A 1 395 ? 9.579 -10.967 -29.297 1.00 97.31 395 VAL A O 1
ATOM 2870 N N . LYS A 1 396 ? 11.181 -10.696 -30.851 1.00 96.81 396 LYS A N 1
ATOM 2871 C CA . LYS A 1 396 ? 11.440 -12.119 -31.092 1.00 96.81 396 LYS A CA 1
ATOM 2872 C C . LYS A 1 396 ? 12.736 -12.551 -30.431 1.00 96.81 396 LYS A C 1
ATOM 2874 O O . LYS A 1 396 ? 13.669 -11.765 -30.342 1.00 96.81 396 LYS A O 1
ATOM 2879 N N . MET A 1 397 ? 12.828 -13.804 -29.987 1.00 95.88 397 MET A N 1
ATOM 2880 C CA . MET A 1 397 ? 14.002 -14.313 -29.255 1.00 95.88 397 MET A CA 1
ATOM 2881 C C . MET A 1 397 ? 15.321 -14.238 -30.043 1.00 95.88 397 MET A C 1
ATOM 2883 O O . MET A 1 397 ? 16.392 -14.282 -29.444 1.00 95.88 397 MET A O 1
ATOM 2887 N N . GLY A 1 398 ? 15.258 -14.098 -31.372 1.00 94.88 398 GLY A N 1
ATOM 2888 C CA . GLY A 1 398 ? 16.423 -13.842 -32.223 1.00 94.88 398 GLY A CA 1
ATOM 2889 C C . GLY A 1 398 ? 16.861 -12.372 -32.311 1.00 94.88 398 GLY A C 1
ATOM 2890 O O . GLY A 1 398 ? 17.908 -12.099 -32.896 1.00 94.88 398 GLY A O 1
ATOM 2891 N N . ASP A 1 399 ? 16.084 -11.432 -31.767 1.00 97.19 399 ASP A N 1
ATOM 2892 C CA . ASP A 1 399 ? 16.389 -10.002 -31.813 1.00 97.19 399 ASP A CA 1
ATOM 2893 C C . ASP A 1 399 ? 17.508 -9.627 -30.832 1.00 97.19 399 ASP A C 1
ATOM 2895 O O . ASP A 1 399 ? 17.793 -10.317 -29.846 1.00 97.19 399 ASP A O 1
ATOM 2899 N N . LYS A 1 400 ? 18.151 -8.483 -31.089 1.00 95.25 400 LYS A N 1
ATOM 2900 C CA . LYS A 1 400 ? 19.224 -7.967 -30.235 1.00 95.25 400 LYS A CA 1
ATOM 2901 C C . LYS A 1 400 ? 18.712 -7.782 -28.800 1.00 95.25 400 LYS A C 1
ATOM 2903 O O . LYS A 1 400 ? 17.736 -7.068 -28.587 1.00 95.25 400 LYS A O 1
ATOM 2908 N N . TYR A 1 401 ? 19.398 -8.403 -27.840 1.00 97.56 401 TYR A N 1
ATOM 2909 C CA . TYR A 1 401 ? 19.080 -8.353 -26.405 1.00 97.56 401 TYR A CA 1
ATOM 2910 C C . TYR A 1 401 ? 17.681 -8.876 -26.033 1.00 97.56 401 TYR A C 1
ATOM 2912 O O . TYR A 1 401 ? 17.176 -8.589 -24.948 1.00 97.56 401 TYR A O 1
ATOM 2920 N N . ALA A 1 402 ? 17.051 -9.683 -26.895 1.00 98.00 402 ALA A N 1
ATOM 2921 C CA . ALA A 1 402 ? 15.723 -10.228 -26.627 1.00 98.00 402 ALA A CA 1
ATOM 2922 C C . ALA A 1 402 ? 15.665 -10.989 -25.296 1.00 98.00 402 ALA A C 1
ATOM 2924 O O . ALA A 1 402 ? 14.754 -10.761 -24.506 1.00 98.00 402 ALA A O 1
ATOM 2925 N N . SER A 1 403 ? 16.664 -11.821 -24.986 1.00 98.06 403 SER A N 1
ATOM 2926 C CA . SER A 1 403 ? 16.721 -12.569 -23.721 1.00 98.06 403 SER A CA 1
ATOM 2927 C C . SER A 1 403 ? 16.656 -11.670 -22.481 1.00 98.06 403 SER A C 1
ATOM 2929 O O . SER A 1 403 ? 16.001 -12.014 -21.497 1.00 98.06 403 SER A O 1
ATOM 2931 N N . GLU A 1 404 ? 17.297 -10.505 -22.527 1.00 98.25 404 GLU A N 1
ATOM 2932 C CA . GLU A 1 404 ? 17.326 -9.531 -21.431 1.00 98.25 404 GLU A CA 1
ATOM 2933 C C . GLU A 1 404 ? 15.967 -8.833 -21.298 1.00 98.25 404 GLU A C 1
ATOM 2935 O O . GLU A 1 404 ? 15.422 -8.713 -20.199 1.00 98.25 404 GLU A O 1
ATOM 2940 N N . ILE A 1 405 ? 15.360 -8.471 -22.434 1.00 98.50 405 ILE A N 1
ATOM 2941 C CA . ILE A 1 405 ? 14.007 -7.908 -22.495 1.00 98.50 405 ILE A CA 1
ATOM 2942 C C . ILE A 1 405 ? 12.991 -8.900 -21.915 1.00 98.50 405 ILE A C 1
ATOM 2944 O O . ILE A 1 405 ? 12.239 -8.539 -21.010 1.00 98.50 405 ILE A O 1
ATOM 2948 N N . TYR A 1 406 ? 12.994 -10.158 -22.366 1.00 98.31 406 TYR A N 1
ATOM 2949 C CA . TYR A 1 406 ? 12.116 -11.200 -21.825 1.00 98.31 406 TYR A CA 1
ATOM 2950 C C . TYR A 1 406 ? 12.349 -11.416 -20.330 1.00 98.31 406 TYR A C 1
ATOM 2952 O O . TYR A 1 406 ? 11.381 -11.565 -19.586 1.00 98.31 406 TYR A O 1
ATOM 2960 N N . THR A 1 407 ? 13.598 -11.361 -19.860 1.00 98.44 407 THR A N 1
ATOM 2961 C CA . THR A 1 407 ? 13.901 -11.454 -18.423 1.00 98.44 407 THR A CA 1
ATOM 2962 C C . THR A 1 407 ? 13.247 -10.316 -17.640 1.00 98.44 407 THR A C 1
ATOM 2964 O O . THR A 1 407 ? 12.615 -10.561 -16.616 1.00 98.44 407 THR A O 1
ATOM 2967 N N . PHE A 1 408 ? 13.296 -9.079 -18.138 1.00 98.44 408 PHE A N 1
ATOM 2968 C CA . PHE A 1 408 ? 12.653 -7.940 -17.476 1.00 98.44 408 PHE A CA 1
ATOM 2969 C C . PHE A 1 408 ? 11.118 -8.013 -17.492 1.00 98.44 408 PHE A C 1
ATOM 2971 O O . PHE A 1 408 ? 10.486 -7.593 -16.520 1.00 98.44 408 PHE A O 1
ATOM 2978 N N . TYR A 1 409 ? 10.508 -8.542 -18.558 1.00 98.00 409 TYR A N 1
ATOM 2979 C CA . TYR A 1 409 ? 9.060 -8.801 -18.600 1.00 98.00 409 TYR A CA 1
ATOM 2980 C C . TYR A 1 409 ? 8.660 -9.885 -17.592 1.00 98.00 409 TYR A C 1
ATOM 2982 O O . TYR A 1 409 ? 7.749 -9.688 -16.784 1.00 98.00 409 TYR A O 1
ATOM 2990 N N . ARG A 1 410 ? 9.393 -11.004 -17.582 1.00 98.00 410 ARG A N 1
ATOM 2991 C CA . ARG A 1 410 ? 9.193 -12.119 -16.646 1.00 98.00 410 ARG A CA 1
ATOM 2992 C C . ARG A 1 410 ? 9.388 -11.688 -15.198 1.00 98.00 410 ARG A C 1
ATOM 2994 O O . ARG A 1 410 ? 8.626 -12.107 -14.342 1.00 98.00 410 ARG A O 1
ATOM 3001 N N . ALA A 1 411 ? 10.332 -10.797 -14.919 1.00 96.56 411 ALA A N 1
ATOM 3002 C CA . ALA A 1 411 ? 10.544 -10.243 -13.583 1.00 96.56 411 ALA A CA 1
ATOM 3003 C C . ALA A 1 411 ? 9.543 -9.134 -13.201 1.00 96.56 411 ALA A C 1
ATOM 3005 O O . ALA A 1 411 ? 9.622 -8.591 -12.104 1.00 96.56 411 ALA A O 1
ATOM 3006 N N . GLY A 1 412 ? 8.628 -8.724 -14.087 1.00 95.69 412 GLY A N 1
ATOM 3007 C CA . GLY A 1 412 ? 7.682 -7.637 -13.802 1.00 95.69 412 GLY A CA 1
ATOM 3008 C C . GLY A 1 412 ? 8.320 -6.248 -13.702 1.00 95.69 412 GLY A C 1
ATOM 3009 O O . GLY A 1 412 ? 7.706 -5.311 -13.186 1.00 95.69 412 GLY A O 1
ATOM 3010 N N . ILE A 1 413 ? 9.554 -6.095 -14.184 1.00 97.12 413 ILE A N 1
ATOM 3011 C CA . ILE A 1 413 ? 10.261 -4.812 -14.278 1.00 97.12 413 ILE A CA 1
ATOM 3012 C C . ILE A 1 413 ? 9.696 -4.011 -15.460 1.00 97.12 413 ILE A C 1
ATOM 3014 O O . ILE A 1 413 ? 9.386 -2.818 -15.337 1.00 97.12 413 ILE A O 1
ATOM 3018 N N . LEU A 1 414 ? 9.488 -4.694 -16.589 1.00 97.00 414 LEU A N 1
ATOM 3019 C CA . LEU A 1 414 ? 8.797 -4.176 -17.764 1.00 97.00 414 LEU A CA 1
ATOM 3020 C C . LEU A 1 414 ? 7.392 -4.764 -17.871 1.00 97.00 414 LEU A C 1
ATOM 3022 O O . LEU A 1 414 ? 7.184 -5.941 -17.616 1.00 97.00 414 LEU A O 1
ATOM 3026 N N . THR A 1 415 ? 6.448 -3.931 -18.304 1.00 88.12 415 THR A N 1
ATOM 3027 C CA . THR A 1 415 ? 5.045 -4.307 -18.560 1.00 88.12 415 THR A CA 1
ATOM 3028 C C . THR A 1 415 ? 4.621 -4.044 -20.007 1.00 88.12 415 THR A C 1
ATOM 3030 O O . THR A 1 415 ? 3.464 -4.233 -20.362 1.00 88.12 415 THR A O 1
ATOM 3033 N N . GLY A 1 416 ? 5.533 -3.525 -20.833 1.00 86.69 416 GLY A N 1
ATOM 3034 C CA . GLY A 1 416 ? 5.214 -2.995 -22.156 1.00 86.69 416 GLY A CA 1
ATOM 3035 C C . GLY A 1 416 ? 4.389 -1.707 -22.134 1.00 86.69 416 GLY A C 1
ATOM 3036 O O . GLY A 1 416 ? 4.148 -1.098 -21.087 1.00 86.69 416 GLY A O 1
ATOM 3037 N N . SER A 1 417 ? 4.026 -1.245 -23.325 1.00 83.56 417 SER A N 1
ATOM 3038 C CA . SER A 1 417 ? 3.240 -0.038 -23.567 1.00 83.56 417 SER A CA 1
ATOM 3039 C C . SER A 1 417 ? 1.807 -0.396 -23.951 1.00 83.56 417 SER A C 1
ATOM 3041 O O . SER A 1 417 ? 1.574 -1.267 -24.788 1.00 83.56 417 SER A O 1
ATOM 3043 N N . GLY A 1 418 ? 0.845 0.339 -23.387 1.00 75.69 418 GLY A N 1
ATOM 3044 C CA . GLY A 1 418 ? -0.578 0.121 -23.649 1.00 75.69 418 GLY A CA 1
ATOM 3045 C C . GLY A 1 418 ? -1.079 -1.241 -23.160 1.00 75.69 418 GLY A C 1
ATOM 3046 O O . 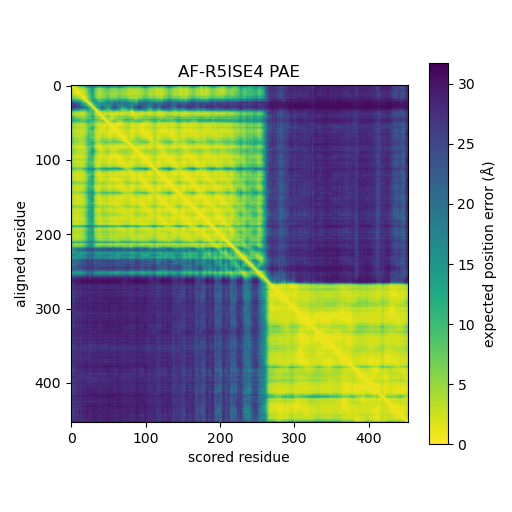GLY A 1 418 ? -0.384 -1.965 -22.454 1.00 75.69 418 GLY A O 1
ATOM 3047 N N . SER A 1 419 ? -2.305 -1.591 -23.543 1.00 73.50 419 SER A N 1
ATOM 3048 C CA . SER A 1 419 ? -2.938 -2.859 -23.159 1.00 73.50 419 SER A CA 1
ATOM 3049 C C . SER A 1 419 ? -2.383 -4.075 -23.904 1.00 73.50 419 SER A C 1
ATOM 3051 O O . SER A 1 419 ? -2.623 -5.196 -23.480 1.00 73.50 419 SER A O 1
ATOM 3053 N N . SER A 1 420 ? -1.663 -3.868 -25.010 1.00 73.06 420 SER A N 1
ATOM 3054 C CA . SER A 1 420 ? -1.085 -4.940 -25.829 1.00 73.06 420 SER A CA 1
ATOM 3055 C C . SER A 1 420 ? 0.308 -5.381 -25.372 1.00 73.06 420 SER A C 1
ATOM 3057 O O . SER A 1 420 ? 0.874 -6.284 -25.975 1.00 73.06 420 SER A O 1
ATOM 3059 N N . GLY A 1 421 ? 0.902 -4.718 -24.372 1.00 84.62 421 GLY A N 1
ATOM 3060 C CA . GLY A 1 421 ? 2.209 -5.097 -23.826 1.00 84.62 421 GLY A CA 1
ATOM 3061 C C . GLY A 1 421 ? 3.375 -5.008 -24.820 1.00 84.62 421 GLY A C 1
ATOM 3062 O O . GLY A 1 421 ? 4.357 -5.728 -24.672 1.00 84.62 421 GLY A O 1
ATOM 3063 N N . VAL A 1 422 ? 3.288 -4.137 -25.833 1.00 92.88 422 VAL A N 1
ATOM 3064 C CA . VAL A 1 422 ? 4.355 -3.958 -26.840 1.00 92.88 422 VAL A CA 1
ATOM 3065 C C . VAL A 1 422 ? 5.588 -3.299 -26.218 1.00 92.88 422 VAL A C 1
ATOM 3067 O O . VAL A 1 422 ? 5.469 -2.389 -25.395 1.00 92.88 422 VAL A O 1
ATOM 3070 N N . PHE A 1 423 ? 6.789 -3.722 -26.599 1.00 96.19 423 PHE A N 1
ATOM 3071 C CA . PHE A 1 423 ? 8.031 -3.208 -26.029 1.00 96.19 423 PHE A CA 1
ATOM 3072 C C . PHE A 1 423 ? 8.505 -1.901 -26.665 1.00 96.19 423 PHE A C 1
ATOM 3074 O O . PHE A 1 423 ? 9.049 -1.061 -25.950 1.00 96.19 423 PHE A O 1
ATOM 3081 N N . ASN A 1 424 ? 8.278 -1.704 -27.961 1.00 96.06 424 ASN A N 1
ATOM 3082 C CA . ASN A 1 424 ? 8.764 -0.608 -28.799 1.00 96.06 424 ASN A CA 1
ATOM 3083 C C . ASN A 1 424 ? 10.304 -0.490 -28.827 1.00 96.06 424 ASN A C 1
ATOM 3085 O O . ASN A 1 424 ? 10.846 0.535 -28.399 1.00 96.06 424 ASN A O 1
ATOM 3089 N N . PRO A 1 425 ? 11.035 -1.494 -29.352 1.00 96.38 425 PRO A N 1
ATOM 3090 C CA . PRO A 1 425 ? 12.486 -1.626 -29.178 1.00 96.38 425 PRO A CA 1
ATOM 3091 C C . PRO A 1 425 ? 13.314 -0.423 -29.654 1.00 96.38 425 PRO A C 1
ATOM 3093 O O . PRO A 1 425 ? 14.304 -0.068 -29.009 1.00 96.38 425 PRO A O 1
ATOM 3096 N N . SER A 1 426 ? 12.916 0.218 -30.757 1.00 95.19 426 SER A N 1
ATOM 3097 C CA . SER A 1 426 ? 13.636 1.356 -31.351 1.00 95.19 426 SER A CA 1
ATOM 3098 C C . SER A 1 426 ? 13.206 2.724 -30.815 1.00 95.19 426 SER A C 1
ATOM 3100 O O . SER A 1 426 ? 13.821 3.729 -31.165 1.00 95.19 426 SER A O 1
ATOM 3102 N N . SER A 1 427 ? 12.148 2.793 -30.000 1.00 96.44 427 SER A N 1
ATOM 3103 C CA . SER A 1 427 ? 11.724 4.064 -29.403 1.00 96.44 427 SER A CA 1
ATOM 3104 C C . SER A 1 427 ? 12.726 4.520 -28.352 1.00 96.44 427 SER A C 1
ATOM 3106 O O . SER A 1 427 ? 13.414 3.702 -27.740 1.00 96.44 427 SER A O 1
ATOM 3108 N N . THR A 1 428 ? 12.810 5.827 -28.129 1.00 96.56 428 THR A N 1
ATOM 3109 C CA . THR A 1 428 ? 13.649 6.375 -27.064 1.00 96.56 428 THR A CA 1
ATOM 3110 C C . THR A 1 428 ? 12.992 6.205 -25.697 1.00 96.56 428 THR A C 1
ATOM 3112 O O . THR A 1 428 ? 11.773 6.056 -25.598 1.00 96.56 428 THR A O 1
ATOM 3115 N N . ILE A 1 429 ? 13.801 6.223 -24.636 1.00 96.56 429 ILE A N 1
ATOM 3116 C CA . ILE A 1 429 ? 13.324 6.102 -23.254 1.00 96.56 429 ILE A CA 1
ATOM 3117 C C . ILE A 1 429 ? 13.189 7.478 -22.587 1.00 96.56 429 ILE A C 1
ATOM 3119 O O . ILE A 1 429 ? 14.113 8.299 -22.600 1.00 96.56 429 ILE A O 1
ATOM 3123 N N . LYS A 1 430 ? 12.030 7.748 -21.981 1.00 96.25 430 LYS A N 1
ATOM 3124 C CA . LYS A 1 430 ? 11.796 8.969 -21.196 1.00 96.25 430 LYS A CA 1
ATOM 3125 C C . LYS A 1 430 ? 12.302 8.816 -19.764 1.00 96.25 430 LYS A C 1
ATOM 3127 O O . LYS A 1 430 ? 12.322 7.722 -19.209 1.00 96.25 430 LYS A O 1
ATOM 3132 N N . ARG A 1 431 ? 12.613 9.939 -19.111 1.00 96.88 431 ARG A N 1
ATOM 3133 C CA . ARG A 1 431 ? 13.004 9.980 -17.690 1.00 96.88 431 ARG A CA 1
ATOM 3134 C C . ARG A 1 431 ? 11.957 9.350 -16.767 1.00 96.88 431 ARG A C 1
ATOM 3136 O O . ARG A 1 431 ? 12.314 8.570 -15.894 1.00 96.88 431 ARG A O 1
ATOM 3143 N N . SER A 1 432 ? 10.673 9.624 -16.997 1.00 94.44 432 SER A N 1
ATOM 3144 C CA . SER A 1 432 ? 9.558 8.991 -16.266 1.00 94.44 432 SER A CA 1
ATOM 3145 C C . SER A 1 432 ? 9.547 7.463 -16.380 1.00 94.44 432 SER A C 1
ATOM 3147 O O . SER A 1 432 ? 9.381 6.766 -15.382 1.00 94.44 432 SER A O 1
ATOM 3149 N N . GLU A 1 433 ? 9.768 6.936 -17.583 1.00 95.12 433 GLU A N 1
ATOM 3150 C CA . GLU A 1 433 ? 9.825 5.495 -17.848 1.00 95.12 433 GLU A CA 1
ATOM 3151 C C . GLU A 1 433 ? 11.055 4.859 -17.202 1.00 95.12 433 GLU A C 1
ATOM 3153 O O . GLU A 1 433 ? 10.947 3.815 -16.561 1.00 95.12 433 GLU A O 1
ATOM 3158 N N . ALA A 1 434 ? 12.206 5.525 -17.298 1.00 96.75 434 ALA A N 1
ATOM 3159 C CA . ALA A 1 434 ? 13.429 5.089 -16.644 1.00 96.75 434 ALA A CA 1
ATOM 3160 C C . ALA A 1 434 ? 13.284 5.050 -15.116 1.00 96.75 434 ALA A C 1
ATOM 3162 O O . ALA A 1 434 ? 13.730 4.087 -14.502 1.00 96.75 434 ALA A O 1
ATOM 3163 N N . ALA A 1 435 ? 12.620 6.035 -14.496 1.00 94.44 435 ALA A N 1
ATOM 3164 C CA . ALA A 1 435 ? 12.336 6.013 -13.059 1.00 94.44 435 ALA A CA 1
ATOM 3165 C C . ALA A 1 435 ? 11.452 4.826 -12.660 1.00 94.44 435 ALA A C 1
ATOM 3167 O O . ALA A 1 435 ? 11.718 4.187 -11.646 1.00 94.44 435 ALA A O 1
ATOM 3168 N N . ALA A 1 436 ? 10.430 4.506 -13.458 1.00 91.94 436 ALA A N 1
ATOM 3169 C CA . ALA A 1 436 ? 9.576 3.346 -13.215 1.00 91.94 436 ALA A CA 1
ATOM 3170 C C . ALA A 1 436 ? 10.356 2.027 -13.278 1.00 91.94 436 ALA A C 1
ATOM 3172 O O . ALA A 1 436 ? 10.205 1.188 -12.393 1.00 91.94 436 ALA A O 1
ATOM 3173 N N . ILE A 1 437 ? 11.217 1.861 -14.283 1.00 96.56 437 ILE A N 1
ATOM 3174 C CA . ILE A 1 437 ? 12.056 0.665 -14.427 1.00 96.56 437 ILE A CA 1
ATOM 3175 C C . ILE A 1 437 ? 13.062 0.574 -13.273 1.00 96.56 437 ILE A C 1
ATOM 3177 O O . ILE A 1 437 ? 13.120 -0.437 -12.579 1.00 96.56 437 ILE A O 1
ATOM 3181 N N . LEU A 1 438 ? 13.790 1.659 -13.012 1.00 94.62 438 LEU A N 1
ATOM 3182 C CA . LEU A 1 438 ? 14.804 1.747 -11.964 1.00 94.62 438 LEU A CA 1
ATOM 3183 C C . LEU A 1 438 ? 14.227 1.480 -10.568 1.00 94.62 438 LEU A C 1
ATOM 3185 O O . LEU A 1 438 ? 14.838 0.761 -9.783 1.00 94.62 438 LEU A O 1
ATOM 3189 N N . ASN A 1 439 ? 13.035 2.000 -10.264 1.00 91.50 439 ASN A N 1
ATOM 3190 C CA . ASN A 1 439 ? 12.377 1.749 -8.984 1.00 91.50 439 ASN A CA 1
ATOM 3191 C C . ASN A 1 439 ? 12.004 0.267 -8.804 1.00 91.50 439 ASN A C 1
ATOM 3193 O O . ASN A 1 439 ? 12.192 -0.266 -7.719 1.00 91.50 439 ASN A O 1
ATOM 3197 N N . ARG A 1 440 ? 11.549 -0.418 -9.864 1.00 94.38 440 ARG A N 1
ATOM 3198 C CA . ARG A 1 440 ? 11.218 -1.862 -9.843 1.00 94.38 440 ARG A CA 1
ATOM 3199 C C . ARG A 1 440 ? 12.434 -2.771 -9.767 1.00 94.38 440 ARG A C 1
ATOM 3201 O O . ARG A 1 440 ? 12.356 -3.895 -9.272 1.00 94.38 440 ARG A O 1
ATOM 3208 N N . MET A 1 441 ? 13.549 -2.292 -10.298 1.00 94.25 441 MET A N 1
ATOM 3209 C CA . MET A 1 441 ? 14.834 -2.959 -10.164 1.00 94.25 441 MET A CA 1
ATOM 3210 C C . MET A 1 441 ? 15.368 -2.832 -8.737 1.00 94.25 441 MET A C 1
ATOM 3212 O O . MET A 1 441 ? 15.788 -3.827 -8.155 1.00 94.25 441 MET A O 1
ATOM 3216 N N . PHE A 1 442 ? 15.287 -1.637 -8.149 1.00 87.75 442 PHE A N 1
ATOM 3217 C CA . PHE A 1 442 ? 15.738 -1.394 -6.782 1.00 87.75 442 PHE A CA 1
ATOM 3218 C C . PHE A 1 442 ? 14.847 -2.055 -5.722 1.00 87.75 442 PHE A C 1
ATOM 3220 O O . PHE A 1 442 ? 15.356 -2.703 -4.812 1.00 87.75 442 PHE A O 1
ATOM 3227 N N . ASP A 1 443 ? 13.530 -1.898 -5.846 1.00 84.19 443 ASP A N 1
ATOM 3228 C CA . ASP A 1 443 ? 12.535 -2.420 -4.917 1.00 84.19 443 ASP A CA 1
ATOM 3229 C C . ASP A 1 443 ? 11.626 -3.419 -5.638 1.00 84.19 443 ASP A C 1
ATOM 3231 O O . ASP A 1 443 ? 10.680 -3.051 -6.350 1.00 84.19 443 ASP A O 1
ATOM 3235 N N . ALA A 1 444 ? 11.923 -4.703 -5.426 1.00 84.69 444 ALA A N 1
ATOM 3236 C CA . ALA A 1 444 ? 11.199 -5.811 -6.030 1.00 84.69 444 ALA A CA 1
ATOM 3237 C C . ALA A 1 444 ? 9.700 -5.810 -5.681 1.00 84.69 444 ALA A C 1
ATOM 3239 O O . ALA A 1 444 ? 8.904 -6.282 -6.489 1.00 84.69 444 ALA A O 1
ATOM 3240 N N . SER A 1 445 ? 9.291 -5.214 -4.552 1.00 82.12 445 SER A N 1
ATOM 3241 C CA . SER A 1 445 ? 7.871 -5.109 -4.176 1.00 82.12 445 SER A CA 1
ATOM 3242 C C . SER A 1 445 ? 7.063 -4.206 -5.114 1.00 82.12 445 SER A C 1
ATOM 3244 O O . SER A 1 445 ? 5.837 -4.276 -5.152 1.00 82.12 445 SER A O 1
ATOM 3246 N N . THR A 1 446 ? 7.739 -3.376 -5.915 1.00 80.75 446 THR A N 1
ATOM 3247 C CA . THR A 1 446 ? 7.092 -2.472 -6.874 1.00 80.75 446 THR A CA 1
ATOM 3248 C C . THR A 1 446 ? 6.978 -3.061 -8.285 1.00 80.75 446 THR A C 1
ATOM 3250 O O . THR A 1 446 ? 6.352 -2.443 -9.162 1.00 80.75 446 THR A O 1
ATOM 3253 N N . ARG A 1 447 ? 7.558 -4.255 -8.513 1.00 90.06 447 ARG A N 1
ATOM 3254 C CA . ARG A 1 447 ? 7.425 -5.039 -9.754 1.00 90.06 447 ARG A CA 1
ATOM 3255 C C . ARG A 1 447 ? 5.959 -5.395 -9.999 1.00 90.06 447 ARG A C 1
ATOM 3257 O O . ARG A 1 447 ? 5.139 -5.435 -9.086 1.00 90.06 447 ARG A O 1
ATOM 3264 N N . LYS A 1 448 ? 5.603 -5.590 -11.266 1.00 86.88 448 LYS A N 1
ATOM 3265 C CA . LYS A 1 448 ? 4.212 -5.752 -11.696 1.00 86.88 448 LYS A CA 1
ATOM 3266 C C . LYS A 1 448 ? 3.945 -7.181 -12.147 1.00 86.88 448 LYS A C 1
ATOM 3268 O O . LYS A 1 448 ? 4.648 -7.693 -13.018 1.00 86.88 448 LYS A O 1
ATOM 3273 N N . SER A 1 449 ? 2.902 -7.784 -11.579 1.00 90.38 449 SER A N 1
ATOM 3274 C CA . SER A 1 449 ? 2.329 -9.021 -12.101 1.00 90.38 449 SER A CA 1
ATOM 3275 C C . SER A 1 449 ? 1.341 -8.703 -13.228 1.00 90.38 449 SER A C 1
ATOM 3277 O O . SER A 1 449 ? 0.523 -7.792 -13.082 1.00 90.38 449 SER A O 1
ATOM 3279 N N . PHE A 1 450 ? 1.445 -9.393 -14.362 1.00 84.56 450 PHE A N 1
ATOM 3280 C CA . PHE A 1 450 ? 0.564 -9.220 -15.518 1.00 84.56 450 PHE A CA 1
ATOM 3281 C C . PHE A 1 450 ? 0.592 -10.451 -16.434 1.00 84.56 450 PHE A C 1
ATOM 3283 O O . PHE A 1 450 ? 1.464 -11.310 -16.335 1.00 84.56 450 PHE A O 1
ATOM 3290 N N . THR A 1 451 ? -0.365 -10.505 -17.359 1.00 87.12 451 THR A N 1
ATOM 3291 C CA . THR A 1 451 ? -0.403 -11.469 -18.465 1.00 87.12 451 THR A CA 1
ATOM 3292 C C . THR A 1 451 ? -0.382 -10.712 -19.790 1.00 87.12 451 THR A C 1
ATOM 3294 O O . THR A 1 451 ? -0.853 -9.574 -19.865 1.00 87.12 451 THR A O 1
ATOM 3297 N N . LEU A 1 452 ? 0.199 -11.320 -20.824 1.00 82.56 452 LEU A N 1
ATOM 3298 C CA . LEU A 1 452 ? 0.104 -10.828 -22.198 1.00 82.56 452 LEU A CA 1
ATOM 3299 C C . LEU A 1 452 ? -1.052 -11.548 -22.894 1.00 82.56 452 LEU A C 1
ATOM 3301 O O . LEU A 1 452 ? -1.215 -12.758 -22.732 1.00 82.56 452 LEU A O 1
ATOM 3305 N N . SER A 1 453 ? -1.872 -10.779 -23.609 1.00 67.31 453 SER A N 1
ATOM 3306 C CA . SER A 1 453 ? -3.070 -11.254 -24.315 1.00 67.31 453 SER A CA 1
ATOM 3307 C C . SER A 1 453 ? -2.776 -11.833 -25.688 1.00 67.31 453 SER A C 1
ATOM 3309 O O . SER A 1 453 ? -1.990 -11.168 -26.405 1.00 67.31 453 SER A O 1
#

Sequence (453 aa):
MKHRKIPSLLLALSLLVSLCAAFALNVGAANTTRESDLVLVSTNSEKNAGEGWTWDAGTCTLTLDNFTLDQSGLSRAETSCAIAIGAPDDSMIDVTIVLKGENKIVSGSTTGAENHSCGLFVLGNCKIVGDADSSLTVVSGDAAGADSLSVGIGVNGDLTIQSSGMISVKAGHADISCAVYCSGSLTFAGGTSTLTGADAACMSDEDIILADHVTAKGASGYAASSVTSDVTLVSDADVTSFAVGNSIAKTVTVTYTAPAASGTGQNMPFTDVSTGDWYYGSVYGAWKNKLISGASETLYKPNNTLTVAETVKLSAALHQLQNNGQVTLTNGTPWYSTYVAYAVEHGIIEKEYLDYTPAQMHAPASRTEFVHIFFGAMNDYEVLNDIADDQIPDVKMGDKYASEIYTFYRAGILTGSGSSGVFNPSSTIKRSEAAAILNRMFDASTRKSFTLS

Mean predicted aligned error: 16.31 Å

Solvent-accessible surface area (backbone atoms only — not comparable to full-atom values): 22495 Å² total; per-residue (Å²): 114,68,76,75,46,50,62,62,52,52,54,58,55,48,50,58,44,38,59,45,59,78,46,84,75,82,86,75,79,94,49,71,60,44,94,66,61,47,75,47,42,52,85,56,64,45,84,41,66,92,63,14,33,34,39,38,22,92,68,32,31,38,38,37,41,53,16,58,44,40,19,70,89,41,74,35,72,49,62,46,36,38,28,31,39,29,30,65,83,72,46,70,39,70,34,36,38,40,41,33,41,59,28,38,37,28,10,28,24,16,66,26,76,59,15,31,6,22,12,36,36,35,40,10,31,39,37,38,36,30,46,67,76,12,29,41,37,29,30,12,14,34,6,33,42,69,82,3,32,2,25,6,36,40,27,57,21,36,34,38,40,37,22,48,13,47,37,37,28,28,22,20,57,37,70,39,9,27,4,33,38,23,60,23,40,32,35,39,52,38,33,40,36,40,28,29,5,66,42,12,15,37,52,46,74,55,45,27,36,38,51,30,41,42,34,37,23,24,40,36,51,40,61,34,47,35,33,72,28,57,31,47,35,42,25,66,46,68,68,60,46,77,44,74,40,100,46,72,78,43,57,76,44,76,45,72,46,76,52,77,78,73,86,84,84,81,88,68,62,34,77,69,58,50,83,68,41,93,39,31,66,23,45,49,52,22,38,76,70,67,63,48,78,51,80,43,87,45,32,50,54,44,81,42,68,38,24,38,38,58,48,40,40,43,22,35,40,50,29,34,30,73,76,67,75,47,73,81,87,60,73,40,86,62,59,49,46,46,29,50,51,49,21,36,76,69,60,20,40,65,69,68,66,77,72,55,49,72,68,57,37,64,30,72,22,28,39,45,57,47,48,51,44,42,52,38,34,56,93,79,68,69,76,64,26,93,70,60,89,59,62,44,76,75,49,44,72,87,43,87,65,26,68,59,52,51,46,33,38,17,29,10,41,40,71,50,50,74,94,73,31,32,71,54,51,82,41,70,36,30,43,35,58,50,26,42,36,50,28,17,66,74,37,65,73,67,30,47,77,67,81,81,128

Radius of gyration: 26.8 Å; Cα contacts (8 Å, |Δi|>4): 1150; chains: 1; bounding box: 66×43×73 Å